Protein AF-0000000065931759 (afdb_homodimer)

Nearest PDB structures (foldseek):
  4n2x-assembly1_G  TM=9.894E-01  e=3.652E-38  Methylobacterium sp. CPA1
  3wj8-assembly3_G  TM=9.893E-01  e=2.190E-37  Methylobacterium sp. CPA1
  3bjx-assembly2_D  TM=9.783E-01  e=1.191E-24  Pseudomonas putida
  3bjx-assembly2_C  TM=9.762E-01  e=6.445E-24  Pseudomonas putida
  5h01-assembly1_D  TM=9.142E-01  e=2.324E-14  Pseudomonas putida

pLDDT: mean 94.9, std 8.03, range [27.16, 98.94]

Sequence (614 aa):
MSHRPILKNFPQVDHHQASGKLGDLYNDIHDTLRVPWVAFGIRVMSQFEHFVPAAWEALKPQISTRYAEEGADKVREAAIIPGSAPANPTPALLANGWSEEEIAKLKATLDGLNYGNPKYLILISAWNEAWHGRDAGGGAGKRLDSVQSERLPYGLPQGVEKFHLIDPEAADDQVQCLLRDIRDAFLHHGPASDYRVLAAWPDYLEIAFRDTLKPVALTTEFELTTSRIRKIAREHVRGFDGAGGVAWRDMADRMTPEEIAGLTGVLFMYNRFIADITVAIIRLKQAFGSAEDATENKFRVWPTEKGMSHRPILKNFPQVDHHQASGKLGDLYNDIHDTLRVPWVAFGIRVMSQFEHFVPAAWEALKPQISTRYAEEGADKVREAAIIPGSAPANPTPALLANGWSEEEIAKLKATLDGLNYGNPKYLILISAWNEAWHGRDAGGGAGKRLDSVQSERLPYGLPQGVEKFHLIDPEAADDQVQCLLRDIRDAFLHHGPASDYRVLAAWPDYLEIAFRDTLKPVALTTEFELTTSRIRKIAREHVRGFDGAGGVAWRDMADRMTPEEIAGLTGVLFMYNRFIADITVAIIRLKQAFGSAEDATENKFRVWPTEKG

Radius of gyration: 24.84 Å; Cα contacts (8 Å, |Δi|>4): 956; chains: 2; bounding box: 67×72×61 Å

Solvent-accessible surface area (backbone atoms only — not comparable to full-atom values): 32470 Å² total; per-residue (Å²): 125,89,75,75,64,90,36,74,79,62,56,56,54,50,71,90,72,38,55,69,71,56,29,52,46,51,50,47,52,23,20,50,68,35,28,46,63,79,55,57,58,57,25,34,46,51,56,44,80,68,48,52,65,53,27,45,67,40,19,48,79,48,57,28,13,41,46,39,50,51,44,22,48,54,30,40,61,48,30,65,58,78,76,81,80,45,66,57,56,60,68,62,41,46,74,73,68,52,49,72,65,57,52,51,53,50,52,52,50,50,49,51,52,52,60,33,31,30,46,48,35,37,51,40,33,12,35,41,30,13,34,69,67,44,72,9,20,40,48,89,86,40,69,62,51,77,70,36,58,35,68,56,74,79,36,57,52,90,92,59,64,71,64,65,63,56,53,56,61,78,43,55,68,67,56,23,49,52,43,49,51,54,19,55,58,65,69,51,88,48,68,51,54,67,57,24,41,43,51,78,42,51,72,55,46,51,51,43,38,65,61,52,47,55,80,42,44,86,32,69,52,44,53,52,26,33,50,49,27,51,50,49,28,42,59,48,32,39,57,28,52,41,45,26,26,49,33,51,82,79,38,52,91,79,42,54,58,50,53,51,44,13,50,52,10,35,39,52,40,39,45,54,49,37,30,49,49,37,31,50,47,31,49,59,42,21,15,76,56,42,71,68,62,35,39,52,70,90,76,72,78,74,78,80,74,85,121,125,90,74,75,66,91,35,75,78,62,56,56,54,50,71,90,71,36,54,70,72,56,27,52,47,52,52,48,52,22,19,50,67,36,26,48,61,78,54,56,58,58,26,34,45,52,58,43,79,68,47,50,66,52,28,44,64,40,20,48,78,46,60,29,14,41,47,39,51,51,44,23,48,54,30,39,60,47,29,64,58,77,76,81,79,46,67,58,56,61,67,62,40,44,74,72,66,50,49,71,65,58,51,50,52,51,52,53,50,48,50,50,51,52,60,34,31,30,45,48,34,39,50,40,31,13,35,40,29,13,33,68,67,44,74,10,20,40,48,89,86,39,68,60,53,78,69,37,57,35,68,57,73,78,34,58,53,90,92,59,63,71,65,66,64,55,54,57,63,77,45,54,67,68,56,23,50,50,42,49,51,55,18,56,57,66,68,49,88,50,69,51,54,67,56,23,39,43,52,80,40,52,72,57,45,51,50,43,38,65,60,50,47,55,79,42,45,86,31,68,53,45,53,52,27,32,52,48,28,48,50,50,29,45,59,46,32,40,55,28,53,41,44,26,26,48,34,50,84,79,38,52,90,80,41,52,57,49,53,52,44,13,49,53,11,34,40,53,38,39,44,53,48,37,30,49,49,38,31,50,48,31,48,58,42,22,18,77,56,43,69,68,64,34,38,52,70,90,77,72,79,73,78,79,75,85,120

Organism: Pseudomonas sp. (strain 113) (NCBI:txid59918)

Secondary structure (DSSP, 8-state):
-----SSPPPS---GGG--HHHHHHHHHHHHHHT-SS--HHHHHHTTSTTHHHHHHHHHHHHHTBHHHHHHHHHHHHT-PPSSPPPPP-HHHHHHTT--HHHHHHHHHHHHHHHHHHHHHHHHHHHHHHHHTTS--S--TT----TTTTPBPPSSPPTT--PPPPP-GGGS-HHHHHHHHHHHHHTT-SS--HHHHHHTTSHHHHHHHIIIIIGGGTT-HHHHHHHHHHHHHHHHHHTT-SS--S--GGGTTTTS-HHHHHHHHHHHHHHHHHHHHHHHHHHHHHHTTS-HHHHT--TT--------/-----SSPPPS---GGG--HHHHHHHHHHHHHHT-SS--HHHHHHTTSTTHHHHHHHHHHHHHTBHHHHHHHHHHHHT-PPSSPPPPP-HHHHHHTT--HHHHHHHHHHHHHHHHHHHHHHHHHHHHHHHHTTS--S--TT----TTTTPBPPSSPPTT--PPPPP-GGGS-HHHHHHHHHHHHHTT-SS--HHHHHHTTSHHHHHHHIIIIIGGGTT-HHHHHHHHHHHHHHHHHHTT-SS--S--GGGTTTTS-HHHHHHHHHHHHHHHHHHHHHHHHHHHHHHTTS-HHHHT--TT--------

InterPro domains:
  IPR019714 2-haloacid dehalogenase, DehI [PF10778] (36-183)

Structure (mmCIF, N/CA/C/O backbone):
data_AF-0000000065931759-model_v1
#
loop_
_entity.id
_entity.type
_entity.pdbx_description
1 polymer '2-haloacid dehalogenase, configuration-inverting'
#
loop_
_atom_site.group_PDB
_atom_site.id
_atom_site.type_symbol
_atom_site.label_atom_id
_atom_site.label_alt_id
_atom_site.label_comp_id
_atom_site.label_asym_id
_atom_site.label_entity_id
_atom_site.label_seq_id
_atom_site.pdbx_PDB_ins_code
_atom_site.Cartn_x
_atom_site.Cartn_y
_atom_site.Cartn_z
_atom_site.occupancy
_atom_site.B_iso_or_equiv
_atom_site.auth_seq_id
_atom_site.auth_comp_id
_atom_site.auth_asym_id
_atom_site.auth_atom_id
_atom_site.pdbx_PDB_model_num
ATOM 1 N N . MET A 1 1 ? 22.141 24.234 -19.859 1 32.47 1 MET A N 1
ATOM 2 C CA . MET A 1 1 ? 21.828 22.812 -19.75 1 32.47 1 MET A CA 1
ATOM 3 C C . MET A 1 1 ? 20.703 22.578 -18.75 1 32.47 1 MET A C 1
ATOM 5 O O . MET A 1 1 ? 20.766 23.078 -17.625 1 32.47 1 MET A O 1
ATOM 9 N N . SER A 1 2 ? 19.438 22.578 -19.156 1 44.38 2 SER A N 1
ATOM 10 C CA . SER A 1 2 ? 18.266 22.719 -18.297 1 44.38 2 SER A CA 1
ATOM 11 C C . SER A 1 2 ? 18.359 21.812 -17.094 1 44.38 2 SER A C 1
ATOM 13 O O . SER A 1 2 ? 18.578 20.594 -17.219 1 44.38 2 SER A O 1
ATOM 15 N N . HIS A 1 3 ? 18.906 22.188 -16 1 60.22 3 HIS A N 1
ATOM 16 C CA . HIS A 1 3 ? 19.234 21.516 -14.75 1 60.22 3 HIS A CA 1
ATOM 17 C C . HIS A 1 3 ? 18.047 20.672 -14.25 1 60.22 3 HIS A C 1
ATOM 19 O O . HIS A 1 3 ? 16.953 21.203 -14.055 1 60.22 3 HIS A O 1
ATOM 25 N N . ARG A 1 4 ? 18.062 19.422 -14.422 1 75.25 4 ARG A N 1
ATOM 26 C CA . ARG A 1 4 ? 17.062 18.484 -13.914 1 75.25 4 ARG A CA 1
ATOM 27 C C . ARG A 1 4 ? 16.938 18.594 -12.398 1 75.25 4 ARG A C 1
ATOM 29 O O . ARG A 1 4 ? 17.906 18.438 -11.664 1 75.25 4 ARG A O 1
ATOM 36 N N . PRO A 1 5 ? 15.773 19.031 -12.039 1 85.38 5 PRO A N 1
ATOM 37 C CA . PRO A 1 5 ? 15.617 19.156 -10.586 1 85.38 5 PRO A CA 1
ATOM 38 C C . PRO A 1 5 ? 15.883 17.844 -9.852 1 85.38 5 PRO A C 1
ATOM 40 O O . PRO A 1 5 ? 15.727 16.766 -10.438 1 85.38 5 PRO A O 1
ATOM 43 N N . ILE A 1 6 ? 16.344 18.016 -8.695 1 88.81 6 ILE A N 1
ATOM 44 C CA . ILE A 1 6 ? 16.625 16.859 -7.859 1 88.81 6 ILE A CA 1
ATOM 45 C C . ILE A 1 6 ? 15.336 16.125 -7.527 1 88.81 6 ILE A C 1
ATOM 47 O O . ILE A 1 6 ? 15.289 14.891 -7.559 1 88.81 6 ILE A O 1
ATOM 51 N N . LEU A 1 7 ? 14.328 16.969 -7.285 1 89.44 7 LEU A N 1
ATOM 52 C CA . LEU A 1 7 ? 13.016 16.438 -6.949 1 89.44 7 LEU A CA 1
ATOM 53 C C . LEU A 1 7 ? 11.938 17.016 -7.863 1 89.44 7 LEU A C 1
ATOM 55 O O . LEU A 1 7 ? 11.859 18.234 -8.047 1 89.44 7 LEU A O 1
ATOM 59 N N . LYS A 1 8 ? 11.297 16.156 -8.508 1 89.06 8 LYS A N 1
ATOM 60 C CA . LYS A 1 8 ? 10.156 16.562 -9.328 1 89.06 8 LYS A CA 1
ATOM 61 C C . LYS A 1 8 ? 8.852 16.438 -8.555 1 89.06 8 LYS A C 1
ATOM 63 O O . LYS A 1 8 ? 8.656 15.492 -7.793 1 89.06 8 LYS A O 1
ATOM 68 N N . ASN A 1 9 ? 7.953 17.359 -8.797 1 91.62 9 ASN A N 1
ATOM 69 C CA . ASN A 1 9 ? 6.656 17.297 -8.125 1 91.62 9 ASN A CA 1
ATOM 70 C C . ASN A 1 9 ? 5.844 16.094 -8.57 1 91.62 9 ASN A C 1
ATOM 72 O O . ASN A 1 9 ? 5.75 15.805 -9.766 1 91.62 9 ASN A O 1
ATOM 76 N N . PHE A 1 10 ? 5.387 15.336 -7.598 1 93.94 10 PHE A N 1
ATOM 77 C CA . PHE A 1 10 ? 4.449 14.258 -7.898 1 93.94 10 PHE A CA 1
ATOM 78 C C . PHE A 1 10 ? 3.109 14.828 -8.359 1 93.94 10 PHE A C 1
ATOM 80 O O . PHE A 1 10 ? 2.641 15.836 -7.824 1 93.94 10 PHE A O 1
ATOM 87 N N . PRO A 1 11 ? 2.48 14.234 -9.281 1 94.06 11 PRO A N 1
ATOM 88 C CA . PRO A 1 11 ? 1.236 14.789 -9.82 1 94.06 11 PRO A CA 1
ATOM 89 C C . PRO A 1 11 ? 0.161 14.977 -8.75 1 94.06 11 PRO A C 1
ATOM 91 O O . PRO A 1 11 ? -0.21 14.023 -8.07 1 94.06 11 PRO A O 1
ATOM 94 N N . GLN A 1 12 ? -0.347 16.172 -8.641 1 95.19 12 GLN A N 1
ATOM 95 C CA . GLN A 1 12 ? -1.407 16.578 -7.727 1 95.19 12 GLN A CA 1
ATOM 96 C C . GLN A 1 12 ? -1.995 17.922 -8.133 1 95.19 12 GLN A C 1
ATOM 98 O O . GLN A 1 12 ? -1.388 18.656 -8.906 1 95.19 12 GLN A O 1
ATOM 103 N N . VAL A 1 13 ? -3.166 18.219 -7.68 1 93.75 13 VAL A N 1
ATOM 104 C CA . VAL A 1 13 ? -3.738 19.547 -7.832 1 93.75 13 VAL A CA 1
ATOM 105 C C . VAL A 1 13 ? -3.586 20.328 -6.527 1 93.75 13 VAL A C 1
ATOM 107 O O . VAL A 1 13 ? -4.383 20.172 -5.602 1 93.75 13 VAL A O 1
ATOM 110 N N . ASP A 1 14 ? -2.613 21.203 -6.508 1 90.56 14 ASP A N 1
ATOM 111 C CA . ASP A 1 14 ? -2.365 21.969 -5.297 1 90.56 14 ASP A CA 1
ATOM 112 C C . ASP A 1 14 ? -3.537 22.906 -4.988 1 90.56 14 ASP A C 1
ATOM 114 O O . ASP A 1 14 ? -4.273 23.297 -5.895 1 90.56 14 ASP A O 1
ATOM 118 N N . HIS A 1 15 ? -3.629 23.25 -3.775 1 86.19 15 HIS A N 1
ATOM 119 C CA . HIS A 1 15 ? -4.746 24.078 -3.336 1 86.19 15 HIS A CA 1
ATOM 120 C C . HIS A 1 15 ? -4.801 25.391 -4.121 1 86.19 15 HIS A C 1
ATOM 122 O O . HIS A 1 15 ? -5.879 25.828 -4.527 1 86.19 15 HIS A O 1
ATOM 128 N N . HIS A 1 16 ? -3.66 25.953 -4.309 1 83.75 16 HIS A N 1
ATOM 129 C CA . HIS A 1 16 ? -3.633 27.25 -4.973 1 83.75 16 HIS A CA 1
ATOM 130 C C . HIS A 1 16 ? -3.961 27.125 -6.457 1 83.75 16 HIS A C 1
ATOM 132 O O . HIS A 1 16 ? -4.281 28.109 -7.117 1 83.75 16 HIS A O 1
ATOM 138 N N . GLN A 1 17 ? -3.848 25.922 -6.965 1 86.81 17 GLN A N 1
ATOM 139 C CA . GLN A 1 17 ? -4.156 25.656 -8.367 1 86.81 17 GLN A CA 1
ATOM 140 C C . GLN A 1 17 ? -5.617 25.266 -8.547 1 86.81 17 GLN A C 1
ATOM 142 O O . GLN A 1 17 ? -6.129 25.25 -9.672 1 86.81 17 GLN A O 1
ATOM 147 N N . ALA A 1 18 ? -6.215 24.891 -7.414 1 89.56 18 ALA A N 1
ATOM 148 C CA . ALA A 1 18 ? -7.613 24.469 -7.48 1 89.56 18 ALA A CA 1
ATOM 149 C C . ALA A 1 18 ? -8.539 25.672 -7.59 1 89.56 18 ALA A C 1
ATOM 151 O O . ALA A 1 18 ? -8.375 26.656 -6.863 1 89.56 18 ALA A O 1
ATOM 152 N N . SER A 1 19 ? -9.391 25.719 -8.586 1 89.75 19 SER A N 1
ATOM 153 C CA . SER A 1 19 ? -10.359 26.797 -8.789 1 89.75 19 SER A CA 1
ATOM 154 C C . SER A 1 19 ? -11.75 26.234 -9.047 1 89.75 19 SER A C 1
ATOM 156 O O . SER A 1 19 ? -11.938 25.031 -9.148 1 89.75 19 SER A O 1
ATOM 158 N N . GLY A 1 20 ? -12.703 27.094 -8.953 1 93.75 20 GLY A N 1
ATOM 159 C CA . GLY A 1 20 ? -14.07 26.672 -9.211 1 93.75 20 GLY A CA 1
ATOM 160 C C . GLY A 1 20 ? -14.578 25.656 -8.203 1 93.75 20 GLY A C 1
ATOM 161 O O . GLY A 1 20 ? -14.461 25.875 -6.992 1 93.75 20 GLY A O 1
ATOM 162 N N . LYS A 1 21 ? -15.195 24.625 -8.68 1 93.88 21 LYS A N 1
ATOM 163 C CA . LYS A 1 21 ? -15.836 23.625 -7.828 1 93.88 21 LYS A CA 1
ATOM 164 C C . LYS A 1 21 ? -14.805 22.906 -6.957 1 93.88 21 LYS A C 1
ATOM 166 O O . LYS A 1 21 ? -15.078 22.609 -5.793 1 93.88 21 LYS A O 1
ATOM 171 N N . LEU A 1 22 ? -13.648 22.656 -7.547 1 94.94 22 LEU A N 1
ATOM 172 C CA . LEU A 1 22 ? -12.617 21.969 -6.781 1 94.94 22 LEU A CA 1
ATOM 173 C C . LEU A 1 22 ? -12.062 22.875 -5.68 1 94.94 22 LEU A C 1
ATOM 175 O O . LEU A 1 22 ? -11.797 22.406 -4.57 1 94.94 22 LEU A O 1
ATOM 179 N N . GLY A 1 23 ? -11.852 24.141 -5.984 1 95.88 23 GLY A N 1
ATOM 180 C CA . GLY A 1 23 ? -11.438 25.078 -4.957 1 95.88 23 GLY A CA 1
ATOM 181 C C . GLY A 1 23 ? -12.422 25.172 -3.803 1 95.88 23 GLY A C 1
ATOM 182 O O . GLY A 1 23 ? -12.016 25.172 -2.639 1 95.88 23 GLY A O 1
ATOM 183 N N . ASP A 1 24 ? -13.688 25.219 -4.148 1 96.69 24 ASP A N 1
ATOM 184 C CA . ASP A 1 24 ? -14.734 25.25 -3.135 1 96.69 24 ASP A CA 1
ATOM 185 C C . ASP A 1 24 ? -14.703 23.984 -2.287 1 96.69 24 ASP A C 1
ATOM 187 O O . ASP A 1 24 ? -14.898 24.031 -1.071 1 96.69 24 ASP A O 1
ATOM 191 N N . LEU A 1 25 ? -14.492 22.922 -2.967 1 97.19 25 LEU A N 1
ATOM 192 C CA . LEU A 1 25 ? -14.438 21.641 -2.283 1 97.19 25 LEU A CA 1
ATOM 193 C C . LEU A 1 25 ? -13.258 21.578 -1.314 1 97.19 25 LEU A C 1
ATOM 195 O O . LEU A 1 25 ? -13.406 21.125 -0.179 1 97.19 25 LEU A O 1
ATOM 199 N N . TYR A 1 26 ? -12.086 22 -1.751 1 97 26 TYR A N 1
ATOM 200 C CA . TYR A 1 26 ? -10.922 22.047 -0.879 1 97 26 TYR A CA 1
ATOM 201 C C . TYR A 1 26 ? -11.188 22.906 0.347 1 97 26 TYR A C 1
ATOM 203 O O . TYR A 1 26 ? -10.836 22.531 1.468 1 97 26 TYR A O 1
ATOM 211 N N . ASN A 1 27 ? -11.781 24.047 0.129 1 96.69 27 ASN A N 1
ATOM 212 C CA . ASN A 1 27 ? -12.125 24.938 1.241 1 96.69 27 ASN A CA 1
ATOM 213 C C . ASN A 1 27 ? -13.117 24.266 2.193 1 96.69 27 ASN A C 1
ATOM 215 O O . ASN A 1 27 ? -13.023 24.438 3.412 1 96.69 27 ASN A O 1
ATOM 219 N N . ASP A 1 28 ? -14.078 23.578 1.619 1 97.94 28 ASP A N 1
ATOM 220 C CA . ASP A 1 28 ? -15.055 22.875 2.443 1 97.94 28 ASP A CA 1
ATOM 221 C C . ASP A 1 28 ? -14.391 21.781 3.277 1 97.94 28 ASP A C 1
ATOM 223 O O . ASP A 1 28 ? -14.742 21.578 4.441 1 97.94 28 ASP A O 1
ATOM 227 N N . ILE A 1 29 ? -13.453 21.031 2.693 1 97.5 29 ILE A N 1
ATOM 228 C CA . ILE A 1 29 ? -12.695 20.016 3.432 1 97.5 29 ILE A CA 1
ATOM 229 C C . ILE A 1 29 ? -11.906 20.688 4.559 1 97.5 29 ILE A C 1
ATOM 231 O O . ILE A 1 29 ? -11.953 20.234 5.707 1 97.5 29 ILE A O 1
ATOM 235 N N . HIS A 1 30 ? -11.258 21.797 4.266 1 96.19 30 HIS A N 1
ATOM 236 C CA . HIS A 1 30 ? -10.508 22.594 5.23 1 96.19 30 HIS A CA 1
ATOM 237 C C . HIS A 1 30 ? -11.383 22.969 6.426 1 96.19 30 HIS A C 1
ATOM 239 O O . HIS A 1 30 ? -11 22.734 7.574 1 96.19 30 HIS A O 1
ATOM 245 N N . ASP A 1 31 ? -12.492 23.469 6.141 1 97.06 31 ASP A N 1
ATOM 246 C CA . ASP A 1 31 ? -13.328 24.062 7.18 1 97.06 31 ASP A CA 1
ATOM 247 C C . ASP A 1 31 ? -14.102 22.969 7.938 1 97.06 31 ASP A C 1
ATOM 249 O O . ASP A 1 31 ? -14.305 23.078 9.148 1 97.06 31 ASP A O 1
ATOM 253 N N . THR A 1 32 ? -14.516 21.938 7.234 1 98.31 32 THR A N 1
ATOM 254 C CA . THR A 1 32 ? -15.25 20.844 7.863 1 98.31 32 THR A CA 1
ATOM 255 C C . THR A 1 32 ? -14.352 20.062 8.82 1 98.31 32 THR A C 1
ATOM 257 O O . THR A 1 32 ? -14.75 19.75 9.945 1 98.31 32 THR A O 1
ATOM 260 N N . LEU A 1 33 ? -13.148 19.781 8.352 1 98.38 33 LEU A N 1
ATOM 261 C CA . LEU A 1 33 ? -12.211 19 9.164 1 98.38 33 LEU A CA 1
ATOM 262 C C . LEU A 1 33 ? -11.453 19.906 10.125 1 98.38 33 LEU A C 1
ATOM 264 O O . LEU A 1 33 ? -10.758 19.422 11.023 1 98.38 33 LEU A O 1
ATOM 268 N N . ARG A 1 34 ? -11.555 21.25 9.883 1 98.12 34 ARG A N 1
ATOM 269 C CA . ARG A 1 34 ? -10.906 22.266 10.703 1 98.12 34 ARG A CA 1
ATOM 270 C C . ARG A 1 34 ? -9.391 22.109 10.656 1 98.12 34 ARG A C 1
ATOM 272 O O . ARG A 1 34 ? -8.719 22.219 11.688 1 98.12 34 ARG A O 1
ATOM 279 N N . VAL A 1 35 ? -8.836 21.812 9.477 1 97.75 35 VAL A N 1
ATOM 280 C CA . VAL A 1 35 ? -7.406 21.578 9.32 1 97.75 35 VAL A CA 1
ATOM 281 C C . VAL A 1 35 ? -6.809 22.641 8.398 1 97.75 35 VAL A C 1
ATOM 283 O O . VAL A 1 35 ? -7.484 23.156 7.508 1 97.75 35 VAL A O 1
ATOM 286 N N . PRO A 1 36 ? -5.562 22.953 8.516 1 96.88 36 PRO A N 1
ATOM 287 C CA . PRO A 1 36 ? -4.973 24.094 7.812 1 96.88 36 PRO A CA 1
ATOM 288 C C . PRO A 1 36 ? -4.418 23.719 6.441 1 96.88 36 PRO A C 1
ATOM 290 O O . PRO A 1 36 ? -3.744 24.531 5.805 1 96.88 36 PRO A O 1
ATOM 293 N N . TRP A 1 37 ? -4.523 22.547 5.895 1 97.12 37 TRP A N 1
ATOM 294 C CA . TRP A 1 37 ? -4.109 22.156 4.551 1 97.12 37 TRP A CA 1
ATOM 295 C C . TRP A 1 37 ? -4.984 21.031 4.016 1 97.12 37 TRP A C 1
ATOM 297 O O . TRP A 1 37 ? -5.711 20.391 4.777 1 97.12 37 TRP A O 1
ATOM 307 N N . VAL A 1 38 ? -5.02 20.875 2.754 1 97.56 38 VAL A N 1
ATOM 308 C CA . VAL A 1 38 ? -5.602 19.688 2.143 1 97.56 38 VAL A CA 1
ATOM 309 C C . VAL A 1 38 ? -4.523 18.625 1.947 1 97.56 38 VAL A C 1
ATOM 311 O O . VAL A 1 38 ? -3.484 18.891 1.341 1 97.56 38 VAL A O 1
ATOM 314 N N . ALA A 1 39 ? -4.766 17.484 2.41 1 97.69 39 ALA A N 1
ATOM 315 C CA . ALA A 1 39 ? -3.771 16.406 2.482 1 97.69 39 ALA A CA 1
ATOM 316 C C . ALA A 1 39 ? -3.305 16 1.09 1 97.69 39 ALA A C 1
ATOM 318 O O . ALA A 1 39 ? -4.078 16.047 0.129 1 97.69 39 ALA A O 1
ATOM 319 N N . PHE A 1 40 ? -2.039 15.609 0.994 1 98.19 40 PHE A N 1
ATOM 320 C CA . PHE A 1 40 ? -1.381 15.141 -0.22 1 98.19 40 PHE A CA 1
ATOM 321 C C . PHE A 1 40 ? -2.26 14.141 -0.96 1 98.19 40 PHE A C 1
ATOM 323 O O . PHE A 1 40 ? -2.482 14.273 -2.166 1 98.19 40 PHE A O 1
ATOM 330 N N . GLY A 1 41 ? -2.818 13.148 -0.303 1 98.56 41 GLY A N 1
ATOM 331 C CA . GLY A 1 41 ? -3.631 12.109 -0.914 1 98.56 41 GLY A CA 1
ATOM 332 C C . GLY A 1 41 ? -4.863 12.648 -1.617 1 98.56 41 GLY A C 1
ATOM 333 O O . GLY A 1 41 ? -5.211 12.195 -2.707 1 98.56 41 GLY A O 1
ATOM 334 N N . ILE A 1 42 ? -5.504 13.602 -1.005 1 98.31 42 ILE A N 1
ATOM 335 C CA . ILE A 1 42 ? -6.711 14.188 -1.583 1 98.31 42 ILE A CA 1
ATOM 336 C C . ILE A 1 42 ? -6.348 14.977 -2.84 1 98.31 42 ILE A C 1
ATOM 338 O O . ILE A 1 42 ? -7.047 14.891 -3.854 1 98.31 42 ILE A O 1
ATOM 342 N N . ARG A 1 43 ? -5.234 15.703 -2.809 1 98.06 43 ARG A N 1
ATOM 343 C CA . ARG A 1 43 ? -4.793 16.484 -3.963 1 98.06 43 ARG A CA 1
ATOM 344 C C . ARG A 1 43 ? -4.418 15.562 -5.125 1 98.06 43 ARG A C 1
ATOM 346 O O . ARG A 1 43 ? -4.609 15.922 -6.289 1 98.06 43 ARG A O 1
ATOM 353 N N . VAL A 1 44 ? -3.871 14.398 -4.801 1 98.25 44 VAL A N 1
ATOM 354 C CA . VAL A 1 44 ? -3.553 13.422 -5.844 1 98.25 44 VAL A CA 1
ATOM 355 C C . VAL A 1 44 ? -4.836 12.797 -6.379 1 98.25 44 VAL A C 1
ATOM 357 O O . VAL A 1 44 ? -5.027 12.695 -7.594 1 98.25 44 VAL A O 1
ATOM 360 N N . MET A 1 45 ? -5.75 12.406 -5.484 1 98.19 45 MET A N 1
ATOM 361 C CA . MET A 1 45 ? -6.992 11.766 -5.898 1 98.19 45 MET A CA 1
ATOM 362 C C . MET A 1 45 ? -7.852 12.719 -6.719 1 98.19 45 MET A C 1
ATOM 364 O O . MET A 1 45 ? -8.688 12.281 -7.512 1 98.19 45 MET A O 1
ATOM 368 N N . SER A 1 46 ? -7.59 14 -6.559 1 96.88 46 SER A N 1
ATOM 369 C CA . SER A 1 46 ? -8.344 15 -7.309 1 96.88 46 SER A CA 1
ATOM 370 C C . SER A 1 46 ? -7.969 14.984 -8.781 1 96.88 46 SER A C 1
ATOM 372 O O . SER A 1 46 ? -8.641 15.609 -9.609 1 96.88 46 SER A O 1
ATOM 374 N N . GLN A 1 47 ? -6.891 14.242 -9.148 1 93.56 47 GLN A N 1
ATOM 375 C CA . GLN A 1 47 ? -6.59 13.992 -10.555 1 93.56 47 GLN A CA 1
ATOM 376 C C . GLN A 1 47 ? -7.664 13.125 -11.195 1 93.56 47 GLN A C 1
ATOM 378 O O . GLN A 1 47 ? -7.805 13.109 -12.422 1 93.56 47 GLN A O 1
ATOM 383 N N . PHE A 1 48 ? -8.383 12.398 -10.344 1 94.81 48 PHE A N 1
ATOM 384 C CA . PHE A 1 48 ? -9.484 11.555 -10.797 1 94.81 48 PHE A CA 1
ATOM 385 C C . PHE A 1 48 ? -10.82 12.281 -10.664 1 94.81 48 PHE A C 1
ATOM 387 O O . PHE A 1 48 ? -11.438 12.266 -9.594 1 94.81 48 PHE A O 1
ATOM 394 N N . GLU A 1 49 ? -11.266 13 -11.617 1 86.38 49 GLU A N 1
ATOM 395 C CA . GLU A 1 49 ? -12.25 14.07 -11.68 1 86.38 49 GLU A CA 1
ATOM 396 C C . GLU A 1 49 ? -13.516 13.703 -10.906 1 86.38 49 GLU A C 1
ATOM 398 O O . GLU A 1 49 ? -14.148 14.562 -10.289 1 86.38 49 GLU A O 1
ATOM 403 N N . HIS A 1 50 ? -13.961 12.461 -10.828 1 88.62 50 HIS A N 1
ATOM 404 C CA . HIS A 1 50 ? -15.289 12.164 -10.305 1 88.62 50 HIS A CA 1
ATOM 405 C C . HIS A 1 50 ? -15.219 11.57 -8.906 1 88.62 50 HIS A C 1
ATOM 407 O O . HIS A 1 50 ? -16.219 11.523 -8.195 1 88.62 50 HIS A O 1
ATOM 413 N N . PHE A 1 51 ? -14.148 11.375 -8.438 1 96.94 51 PHE A N 1
ATOM 414 C CA . PHE A 1 51 ? -14.094 10.578 -7.215 1 96.94 51 PHE A CA 1
ATOM 415 C C . PHE A 1 51 ? -14.227 11.469 -5.984 1 96.94 51 PHE A C 1
ATOM 417 O O . PHE A 1 51 ? -15.133 11.281 -5.168 1 96.94 51 PHE A O 1
ATOM 424 N N . VAL A 1 52 ? -13.375 12.539 -5.824 1 97.56 52 VAL A N 1
ATOM 425 C CA . VAL A 1 52 ? -13.297 13.289 -4.574 1 97.56 52 VAL A CA 1
ATOM 426 C C . VAL A 1 52 ? -14.625 13.992 -4.309 1 97.56 52 VAL A C 1
ATOM 428 O O . VAL A 1 52 ? -15.148 13.938 -3.197 1 97.56 52 VAL A O 1
ATOM 431 N N . PRO A 1 53 ? -15.273 14.609 -5.336 1 97.06 53 PRO A N 1
ATOM 432 C CA . PRO A 1 53 ? -16.578 15.234 -5.07 1 97.06 53 PRO A CA 1
ATOM 433 C C . PRO A 1 53 ? -17.609 14.227 -4.559 1 97.06 53 PRO A C 1
ATOM 435 O O . PRO A 1 53 ? -18.312 14.5 -3.58 1 97.06 53 PRO A O 1
ATOM 438 N N . ALA A 1 54 ? -17.688 13.047 -5.156 1 97.31 54 ALA A N 1
ATOM 439 C CA . ALA A 1 54 ? -18.672 12.039 -4.77 1 97.31 54 ALA A CA 1
ATOM 440 C C . ALA A 1 54 ? -18.359 11.477 -3.387 1 97.31 54 ALA A C 1
ATOM 442 O O . ALA A 1 54 ? -19.266 11.328 -2.557 1 97.31 54 ALA A O 1
ATOM 443 N N . ALA A 1 55 ? -17.125 11.133 -3.207 1 98.19 55 ALA A N 1
ATOM 444 C CA . ALA A 1 55 ? -16.719 10.555 -1.931 1 98.19 55 ALA A CA 1
ATOM 445 C C . ALA A 1 55 ? -16.906 11.555 -0.791 1 98.19 55 ALA A C 1
ATOM 447 O O . ALA A 1 55 ? -17.312 11.172 0.312 1 98.19 55 ALA A O 1
ATOM 448 N N . TRP A 1 56 ? -16.594 12.852 -1.038 1 98.38 56 TRP A N 1
ATOM 449 C CA . TRP A 1 56 ? -16.75 13.883 -0.023 1 98.38 56 TRP A CA 1
ATOM 450 C C . TRP A 1 56 ? -18.219 14.102 0.31 1 98.38 56 TRP A C 1
ATOM 452 O O . TRP A 1 56 ? -18.594 14.227 1.48 1 98.38 56 TRP A O 1
ATOM 462 N N . GLU A 1 57 ? -19.031 14.148 -0.694 1 97.56 57 GLU A N 1
ATOM 463 C CA . GLU A 1 57 ? -20.469 14.305 -0.467 1 97.56 57 GLU A CA 1
ATOM 464 C C . GLU A 1 57 ? -21 13.219 0.458 1 97.56 57 GLU A C 1
ATOM 466 O O . GLU A 1 57 ? -21.797 13.5 1.356 1 97.56 57 GLU A O 1
ATOM 471 N N . ALA A 1 58 ? -20.562 12.016 0.246 1 97.56 58 ALA A N 1
ATOM 472 C CA . ALA A 1 58 ? -21.016 10.891 1.063 1 97.56 58 ALA A CA 1
ATOM 473 C C . ALA A 1 58 ? -20.469 10.984 2.482 1 97.56 58 ALA A C 1
ATOM 475 O O . ALA A 1 58 ? -21.172 10.703 3.451 1 97.56 58 ALA A O 1
ATOM 476 N N . LEU A 1 59 ? -19.234 11.422 2.625 1 98.56 59 LEU A N 1
ATOM 477 C CA . LEU A 1 59 ? -18.516 11.305 3.891 1 98.56 59 LEU A CA 1
ATOM 478 C C . LEU A 1 59 ? -18.766 12.523 4.773 1 98.56 59 LEU A C 1
ATOM 480 O O . LEU A 1 59 ? -18.703 12.43 6 1 98.56 59 LEU A O 1
ATOM 484 N N . LYS A 1 60 ? -19.016 13.695 4.246 1 98.44 60 LYS A N 1
ATOM 485 C CA . LYS A 1 60 ? -19.016 14.961 4.961 1 98.44 60 LYS A CA 1
ATOM 486 C C . LYS A 1 60 ? -19.953 14.914 6.164 1 98.44 60 LYS A C 1
ATOM 488 O O . LYS A 1 60 ? -19.578 15.273 7.277 1 98.44 60 LYS A O 1
ATOM 493 N N . PRO A 1 61 ? -21.172 14.344 6.043 1 97.31 61 PRO A N 1
ATOM 494 C CA . PRO A 1 61 ? -22.062 14.32 7.215 1 97.31 61 PRO A CA 1
ATOM 495 C C . PRO A 1 61 ? -21.5 13.461 8.344 1 97.31 61 PRO A C 1
ATOM 497 O O . PRO A 1 61 ? -21.844 13.672 9.516 1 97.31 61 PRO A O 1
ATOM 500 N N . GLN A 1 62 ? -20.672 12.477 8 1 97.75 62 GLN A N 1
ATOM 501 C CA . GLN A 1 62 ? -20.141 11.555 9 1 97.75 62 GLN A CA 1
ATOM 502 C C . GLN A 1 62 ? -18.875 12.117 9.656 1 97.75 62 GLN A C 1
ATOM 504 O O . GLN A 1 62 ? -18.734 12.047 10.883 1 97.75 62 GLN A O 1
ATOM 509 N N . ILE A 1 63 ? -18.031 12.758 8.875 1 98.31 63 ILE A N 1
ATOM 510 C CA . ILE A 1 63 ? -16.703 13.117 9.367 1 98.31 63 ILE A CA 1
ATOM 511 C C . ILE A 1 63 ? -16.766 14.461 10.094 1 98.31 63 ILE A C 1
ATOM 513 O O . ILE A 1 63 ? -15.812 14.852 10.773 1 98.31 63 ILE A O 1
ATOM 517 N N . SER A 1 64 ? -17.922 15.148 10.039 1 97.69 64 SER A N 1
ATOM 518 C CA . SER A 1 64 ? -18.109 16.438 10.703 1 97.69 64 SER A CA 1
ATOM 519 C C . SER A 1 64 ? -18.594 16.25 12.141 1 97.69 64 SER A C 1
ATOM 521 O O . SER A 1 64 ? -18.828 17.219 12.852 1 97.69 64 SER A O 1
ATOM 523 N N . THR A 1 65 ? -18.719 15.039 12.586 1 97.38 65 THR A N 1
ATOM 524 C CA . THR A 1 65 ? -19.359 14.734 13.859 1 97.38 65 THR A CA 1
ATOM 525 C C . THR A 1 65 ? -18.328 14.617 14.969 1 97.38 65 THR A C 1
ATOM 527 O O . THR A 1 65 ? -17.141 14.43 14.703 1 97.38 65 THR A O 1
ATOM 530 N N . ARG A 1 66 ? -18.797 14.664 16.188 1 97.5 66 ARG A N 1
ATOM 531 C CA . ARG A 1 66 ? -17.984 14.391 17.359 1 97.5 66 ARG A CA 1
ATOM 532 C C . ARG A 1 66 ? -17.469 12.953 17.344 1 97.5 66 ARG A C 1
ATOM 534 O O . ARG A 1 66 ? -16.359 12.672 17.812 1 97.5 66 ARG A O 1
ATOM 541 N N . TYR A 1 67 ? -18.281 12.086 16.828 1 97.62 67 TYR A N 1
ATOM 542 C CA . TYR A 1 67 ? -17.875 10.695 16.719 1 97.62 67 TYR A CA 1
ATOM 543 C C . TYR A 1 67 ? -16.578 10.562 15.914 1 97.62 67 TYR A C 1
ATOM 545 O O . TYR A 1 67 ? -15.664 9.844 16.328 1 97.62 67 TYR A O 1
ATOM 553 N N . ALA A 1 68 ? -16.562 11.258 14.773 1 98.25 68 ALA A N 1
ATOM 554 C CA . ALA A 1 68 ? -15.367 11.211 13.938 1 98.25 68 ALA A CA 1
ATOM 555 C C . ALA A 1 68 ? -14.164 11.797 14.672 1 98.25 68 ALA A C 1
ATOM 557 O O . ALA A 1 68 ? -13.047 11.273 14.57 1 98.25 68 ALA A O 1
ATOM 558 N N . GLU A 1 69 ? -14.383 12.859 15.398 1 97.81 69 GLU A N 1
ATOM 559 C CA . GLU A 1 69 ? -13.32 13.477 16.188 1 97.81 69 GLU A CA 1
ATOM 560 C C . GLU A 1 69 ? -12.781 12.516 17.234 1 97.81 69 GLU A C 1
ATOM 562 O O . GLU A 1 69 ? -11.578 12.469 17.484 1 97.81 69 GLU A O 1
ATOM 567 N N . GLU A 1 70 ? -13.656 11.797 17.859 1 97.44 70 GLU A N 1
ATOM 568 C CA . GLU A 1 70 ? -13.25 10.789 18.828 1 97.44 70 GLU A CA 1
ATOM 569 C C . GLU A 1 70 ? -12.359 9.734 18.172 1 97.44 70 GLU A C 1
ATOM 571 O O . GLU A 1 70 ? -11.406 9.25 18.797 1 97.44 70 GLU A O 1
ATOM 576 N N . GLY A 1 71 ? -12.719 9.336 16.969 1 98.5 71 GLY A N 1
ATOM 577 C CA . GLY A 1 71 ? -11.875 8.414 16.234 1 98.5 71 GLY A CA 1
ATOM 578 C C . GLY A 1 71 ? -10.469 8.938 16 1 98.5 71 GLY A C 1
ATOM 579 O O . GLY A 1 71 ? -9.492 8.203 16.156 1 98.5 71 GLY A O 1
ATOM 580 N N . ALA A 1 72 ? -10.383 10.211 15.641 1 98.62 72 ALA A N 1
ATOM 581 C CA . ALA A 1 72 ? -9.078 10.836 15.445 1 98.62 72 ALA A CA 1
ATOM 582 C C . ALA A 1 72 ? -8.273 10.852 16.75 1 98.62 72 ALA A C 1
ATOM 584 O O . ALA A 1 72 ? -7.059 10.648 16.734 1 98.62 72 ALA A O 1
ATOM 585 N N . ASP A 1 73 ? -8.93 11.07 17.859 1 98.31 73 ASP A N 1
ATOM 586 C CA . ASP A 1 73 ? -8.266 11.047 19.156 1 98.31 73 ASP A CA 1
ATOM 587 C C . ASP A 1 73 ? -7.715 9.656 19.469 1 98.31 73 ASP A C 1
ATOM 589 O O . ASP A 1 73 ? -6.594 9.523 19.969 1 98.31 73 ASP A O 1
ATOM 593 N N . LYS A 1 74 ? -8.531 8.625 19.203 1 98.62 74 LYS A N 1
ATOM 594 C CA . LYS A 1 74 ? -8.078 7.25 19.422 1 98.62 74 LYS A CA 1
ATOM 595 C C . LYS A 1 74 ? -6.844 6.934 18.594 1 98.62 74 LYS A C 1
ATOM 597 O O . LYS A 1 74 ? -5.918 6.273 19.062 1 98.62 74 LYS A O 1
ATOM 602 N N . VAL A 1 75 ? -6.836 7.395 17.328 1 98.75 75 VAL A N 1
ATOM 603 C CA . VAL A 1 75 ? -5.699 7.203 16.438 1 98.75 75 VAL A CA 1
ATOM 604 C C . VAL A 1 75 ? -4.461 7.883 17.016 1 98.75 75 VAL A C 1
ATOM 606 O O . VAL A 1 75 ? -3.391 7.277 17.094 1 98.75 75 VAL A O 1
ATOM 609 N N . ARG A 1 76 ? -4.617 9.117 17.422 1 98.12 76 ARG A N 1
ATOM 610 C CA . ARG A 1 76 ? -3.514 9.891 17.984 1 98.12 76 ARG A CA 1
ATOM 611 C C . ARG A 1 76 ? -2.922 9.195 19.203 1 98.12 76 ARG A C 1
ATOM 613 O O . ARG A 1 76 ? -1.701 9.086 19.328 1 98.12 76 ARG A O 1
ATOM 620 N N . GLU A 1 77 ? -3.752 8.688 20.078 1 97.94 77 GLU A N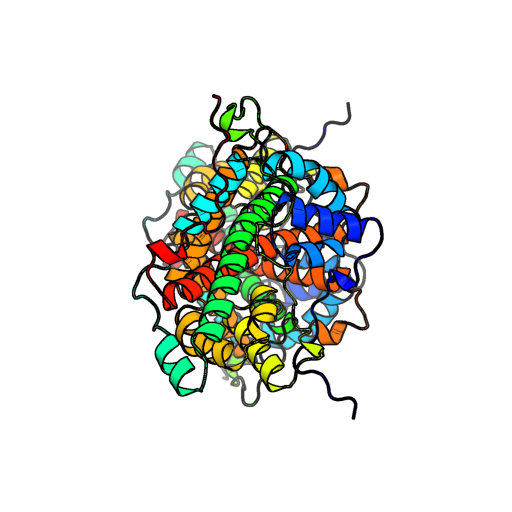 1
ATOM 621 C CA . GLU A 1 77 ? -3.338 8.055 21.312 1 97.94 77 GLU A CA 1
ATOM 622 C C . GLU A 1 77 ? -2.574 6.758 21.047 1 97.94 77 GLU A C 1
ATOM 624 O O . GLU A 1 77 ? -1.697 6.379 21.828 1 97.94 77 GLU A O 1
ATOM 629 N N . ALA A 1 78 ? -2.867 6.156 19.953 1 98.44 78 ALA A N 1
ATOM 630 C CA . ALA A 1 78 ? -2.297 4.848 19.656 1 98.44 78 ALA A CA 1
ATOM 631 C C . ALA A 1 78 ? -1.069 4.98 18.75 1 98.44 78 ALA A C 1
ATOM 633 O O . ALA A 1 78 ? -0.522 3.977 18.281 1 98.44 78 ALA A O 1
ATOM 634 N N . ALA A 1 79 ? -0.553 6.215 18.484 1 98.31 79 ALA A N 1
ATOM 635 C CA . ALA A 1 79 ? 0.44 6.441 17.438 1 98.31 79 ALA A CA 1
ATOM 636 C C . ALA A 1 79 ? 1.838 6.59 18.031 1 98.31 79 ALA A C 1
ATOM 638 O O . ALA A 1 79 ? 2.787 6.93 17.328 1 98.31 79 ALA A O 1
ATOM 639 N N . ILE A 1 80 ? 2.033 6.309 19.359 1 98.44 80 ILE A N 1
ATOM 640 C CA . ILE A 1 80 ? 3.352 6.359 19.984 1 98.44 80 ILE A CA 1
ATOM 641 C C . ILE A 1 80 ? 4.125 5.082 19.656 1 98.44 80 ILE A C 1
ATOM 643 O O . ILE A 1 80 ? 3.631 3.977 19.875 1 98.44 80 ILE A O 1
ATOM 647 N N . ILE A 1 81 ? 5.293 5.23 19.062 1 97.62 81 ILE A N 1
ATOM 648 C CA . ILE A 1 81 ? 6.168 4.094 18.812 1 97.62 81 ILE A CA 1
ATOM 649 C C . ILE A 1 81 ? 6.75 3.586 20.141 1 97.62 81 ILE A C 1
ATOM 651 O O . ILE A 1 81 ? 7.32 4.359 20.906 1 97.62 81 ILE A O 1
ATOM 655 N N . PRO A 1 82 ? 6.594 2.369 20.422 1 95.56 82 PRO A N 1
ATOM 656 C CA . PRO A 1 82 ? 7.211 1.834 21.641 1 95.56 82 PRO A CA 1
ATOM 657 C C . PRO A 1 82 ? 8.727 1.99 21.641 1 95.56 82 PRO A C 1
ATOM 659 O O . PRO A 1 82 ? 9.367 1.93 20.594 1 95.56 82 PRO A O 1
ATOM 662 N N . GLY A 1 83 ? 9.289 2.084 22.844 1 93.31 83 GLY A N 1
ATOM 663 C CA . GLY A 1 83 ? 10.727 2.242 23 1 93.31 83 GLY A CA 1
ATOM 664 C C . GLY A 1 83 ? 11.125 3.609 23.531 1 93.31 83 GLY A C 1
ATOM 665 O O . GLY A 1 83 ? 10.305 4.301 24.141 1 93.31 83 GLY A O 1
ATOM 666 N N . SER A 1 84 ? 12.375 3.957 23.266 1 93 84 SER A N 1
ATOM 667 C CA . SER A 1 84 ? 12.914 5.195 23.828 1 93 84 SER A CA 1
ATOM 668 C C . SER A 1 84 ? 12.391 6.41 23.062 1 93 84 SER A C 1
ATOM 670 O O . SER A 1 84 ? 12.266 6.379 21.844 1 93 84 SER A O 1
ATOM 672 N N . ALA A 1 85 ? 12.133 7.438 23.828 1 93.19 85 ALA A N 1
ATOM 673 C CA . ALA A 1 85 ? 11.766 8.711 23.203 1 93.19 85 ALA A CA 1
ATOM 674 C C . ALA A 1 85 ? 12.922 9.289 22.406 1 93.19 85 ALA A C 1
ATOM 676 O O . ALA A 1 85 ? 14.094 9.023 22.719 1 93.19 85 ALA A O 1
ATOM 677 N N . PRO A 1 86 ? 12.539 10.047 21.375 1 96.19 86 PRO A N 1
ATOM 678 C CA . PRO A 1 86 ? 13.609 10.711 20.625 1 96.19 86 PRO A CA 1
ATOM 679 C C . PRO A 1 86 ? 14.266 11.844 21.406 1 96.19 86 PRO A C 1
ATOM 681 O O . PRO A 1 86 ? 13.68 12.359 22.359 1 96.19 86 PRO A O 1
ATOM 684 N N . ALA A 1 87 ? 15.477 12.227 20.953 1 95.62 87 ALA A N 1
ATOM 685 C CA . ALA A 1 87 ? 16.203 13.312 21.594 1 95.62 87 ALA A CA 1
ATOM 686 C C . ALA A 1 87 ? 15.492 14.648 21.406 1 95.62 87 ALA A C 1
ATOM 688 O O . ALA A 1 87 ? 14.945 14.93 20.344 1 95.62 87 ALA A O 1
ATOM 689 N N . ASN A 1 88 ? 15.5 15.414 22.453 1 97.94 88 ASN A N 1
ATOM 690 C CA . ASN A 1 88 ? 14.945 16.766 22.391 1 97.94 88 ASN A CA 1
ATOM 691 C C . ASN A 1 88 ? 15.789 17.672 21.5 1 97.94 88 ASN A C 1
ATOM 693 O O . ASN A 1 88 ? 16.984 17.859 21.766 1 97.94 88 ASN A O 1
ATOM 697 N N . PRO A 1 89 ? 15.164 18.266 20.5 1 98.31 89 PRO A N 1
ATOM 698 C CA . PRO A 1 89 ? 15.961 19.062 19.578 1 98.31 89 PRO A CA 1
ATOM 699 C C . PRO A 1 89 ? 16.234 20.484 20.109 1 98.31 89 PRO A C 1
ATOM 701 O O . PRO A 1 89 ? 17.031 21.219 19.516 1 98.31 89 PRO A O 1
ATOM 704 N N . THR A 1 90 ? 15.648 20.922 21.219 1 98 90 THR A N 1
ATOM 705 C CA . THR A 1 90 ? 15.656 22.312 21.688 1 98 90 THR A CA 1
ATOM 706 C C . THR A 1 90 ? 17.078 22.797 21.922 1 98 90 THR A C 1
ATOM 708 O O . THR A 1 90 ? 17.469 23.859 21.453 1 98 90 THR A O 1
ATOM 711 N N . PRO A 1 91 ? 17.938 21.984 22.641 1 97.69 91 PRO A N 1
ATOM 712 C CA . PRO A 1 91 ? 19.297 22.469 22.875 1 97.69 91 PRO A CA 1
ATOM 713 C C . PRO A 1 91 ? 20.062 22.719 21.562 1 97.69 91 PRO A C 1
ATOM 715 O O . PRO A 1 91 ? 20.75 23.734 21.438 1 97.69 91 PRO A O 1
ATOM 718 N N . ALA A 1 92 ? 19.953 21.828 20.609 1 97.69 92 ALA A N 1
ATOM 719 C CA . ALA A 1 92 ? 20.641 21.984 19.344 1 97.69 92 ALA A CA 1
ATOM 720 C C . ALA A 1 92 ? 20.109 23.203 18.578 1 97.69 92 ALA A C 1
ATOM 722 O O . ALA A 1 92 ? 20.875 23.922 17.938 1 97.69 92 ALA A O 1
ATOM 723 N N . LEU A 1 93 ? 18.797 23.469 18.641 1 98.19 93 LEU A N 1
ATOM 724 C CA . LEU A 1 93 ? 18.203 24.594 17.938 1 98.19 93 LEU A CA 1
ATOM 725 C C . LEU A 1 93 ? 18.656 25.922 18.547 1 98.19 93 LEU A C 1
ATOM 727 O O . LEU A 1 93 ? 19.016 26.844 17.828 1 98.19 93 LEU A O 1
ATOM 731 N N . LEU A 1 94 ? 18.672 25.938 19.875 1 97.88 94 LEU A N 1
ATOM 732 C CA . LEU A 1 94 ? 19.141 27.125 20.562 1 97.88 94 LEU A CA 1
ATOM 733 C C . LEU A 1 94 ? 20.609 27.406 20.234 1 97.88 94 LEU A C 1
ATOM 735 O O . LEU A 1 94 ? 21 28.547 20.016 1 97.88 94 LEU A O 1
ATOM 739 N N . ALA A 1 95 ? 21.359 26.375 20.203 1 97.5 95 ALA A N 1
ATOM 740 C CA . ALA A 1 95 ? 22.766 26.5 19.859 1 97.5 95 ALA A CA 1
ATOM 741 C C . ALA A 1 95 ? 22.938 27.031 18.438 1 97.5 95 ALA A C 1
ATOM 743 O O . ALA A 1 95 ? 23.922 27.719 18.141 1 97.5 95 ALA A O 1
ATOM 744 N N . ASN A 1 96 ? 21.969 26.75 17.547 1 96.81 96 ASN A N 1
ATOM 745 C CA . ASN A 1 96 ? 22 27.203 16.156 1 96.81 96 ASN A CA 1
ATOM 746 C C . ASN A 1 96 ? 21.406 28.594 16 1 96.81 96 ASN A C 1
ATOM 748 O O . ASN A 1 96 ? 21.219 29.078 14.883 1 96.81 96 ASN A O 1
ATOM 752 N N . GLY A 1 97 ? 20.984 29.219 17.141 1 97.38 97 GLY A N 1
ATOM 753 C CA . GLY A 1 97 ? 20.594 30.609 17.109 1 97.38 97 GLY A CA 1
ATOM 754 C C . GLY A 1 97 ? 19.078 30.797 17.125 1 97.38 97 GLY A C 1
ATOM 755 O O . GLY A 1 97 ? 18.594 31.922 16.969 1 97.38 97 GLY A O 1
ATOM 756 N N . TRP A 1 98 ? 18.297 29.734 17.328 1 97.69 98 TRP A N 1
ATOM 757 C CA . TRP A 1 98 ? 16.844 29.859 17.375 1 97.69 98 TRP A CA 1
ATOM 758 C C . TRP A 1 98 ? 16.391 30.578 18.656 1 97.69 98 TRP A C 1
ATOM 760 O O . TRP A 1 98 ? 16.969 30.375 19.719 1 97.69 98 TRP A O 1
ATOM 770 N N . SER A 1 99 ? 15.359 31.391 18.516 1 97.69 99 SER A N 1
ATOM 771 C CA . SER A 1 99 ? 14.703 31.969 19.688 1 97.69 99 SER A CA 1
ATOM 772 C C . SER A 1 99 ? 13.625 31.047 20.234 1 97.69 99 SER A C 1
ATOM 774 O O . SER A 1 99 ? 13.172 30.141 19.547 1 97.69 99 SER A O 1
ATOM 776 N N . GLU A 1 100 ? 13.25 31.281 21.438 1 96.88 100 GLU A N 1
ATOM 777 C CA . GLU A 1 100 ? 12.148 30.547 22.047 1 96.88 100 GLU A CA 1
ATOM 778 C C . GLU A 1 100 ? 10.852 30.75 21.266 1 96.88 100 GLU A C 1
ATOM 780 O O . GLU A 1 100 ? 10.023 29.844 21.172 1 96.88 100 GLU A O 1
ATOM 785 N N . GLU A 1 101 ? 10.75 31.906 20.703 1 97.19 101 GLU A N 1
ATOM 786 C CA . GLU A 1 101 ? 9.562 32.25 19.922 1 97.19 101 GLU A CA 1
ATOM 787 C C . GLU A 1 101 ? 9.508 31.406 18.641 1 97.19 101 GLU A C 1
ATOM 789 O O . GLU A 1 101 ? 8.438 30.953 18.234 1 97.19 101 GLU A O 1
ATOM 794 N N . GLU A 1 102 ? 10.617 31.234 18.016 1 97.19 102 GLU A N 1
ATOM 795 C CA . GLU A 1 102 ? 10.688 30.422 16.812 1 97.19 102 GLU A CA 1
ATOM 796 C C . GLU A 1 102 ? 10.344 28.953 17.125 1 97.19 102 GLU A C 1
ATOM 798 O O . GLU A 1 102 ? 9.641 28.312 16.359 1 97.19 102 GLU A O 1
ATOM 803 N N . ILE A 1 103 ? 10.836 28.516 18.234 1 98.12 103 ILE A N 1
ATOM 804 C CA . ILE A 1 103 ? 10.562 27.156 18.656 1 98.12 103 ILE A CA 1
ATOM 805 C C . ILE A 1 103 ? 9.078 27 18.969 1 98.12 103 ILE A C 1
ATOM 807 O O . ILE A 1 103 ? 8.461 25.984 18.609 1 98.12 103 ILE A O 1
ATOM 811 N N . ALA A 1 104 ? 8.523 28 19.609 1 97.25 104 ALA A N 1
ATOM 812 C CA . ALA A 1 104 ? 7.098 27.969 19.922 1 97.25 104 ALA A CA 1
ATOM 813 C C . ALA A 1 104 ? 6.254 27.922 18.656 1 97.25 104 ALA A C 1
ATOM 815 O O . ALA A 1 104 ? 5.246 27.219 18.594 1 97.25 104 ALA A O 1
ATOM 816 N N . LYS A 1 105 ? 6.641 28.672 17.656 1 97.19 105 LYS A N 1
ATOM 817 C CA . LYS A 1 105 ? 5.941 28.656 16.375 1 97.19 105 LYS A CA 1
ATOM 818 C C . LYS A 1 105 ? 6.016 27.297 15.711 1 97.19 105 LYS A C 1
ATOM 820 O O . LYS A 1 105 ? 5.031 26.812 15.148 1 97.19 105 LYS A O 1
ATOM 825 N N . LEU A 1 106 ? 7.172 26.688 15.758 1 98.12 106 LEU A N 1
ATOM 826 C CA . LEU A 1 106 ? 7.352 25.344 15.227 1 98.12 106 LEU A CA 1
ATOM 827 C C . LEU A 1 106 ? 6.453 24.344 15.953 1 98.12 106 LEU A C 1
ATOM 829 O O . LEU A 1 106 ? 5.777 23.531 15.32 1 98.12 106 LEU A O 1
ATOM 833 N N . LYS A 1 107 ? 6.449 24.422 17.25 1 97.69 107 LYS A N 1
ATOM 834 C CA . LYS A 1 107 ? 5.625 23.516 18.031 1 97.69 107 LYS A CA 1
ATOM 835 C C . LYS A 1 107 ? 4.145 23.688 17.719 1 97.69 107 LYS A C 1
ATOM 837 O O . LYS A 1 107 ? 3.398 22.703 17.641 1 97.69 107 LYS A O 1
ATOM 842 N N . ALA A 1 108 ? 3.723 24.906 17.516 1 97 108 ALA A N 1
ATOM 843 C CA . ALA A 1 108 ? 2.338 25.188 17.141 1 97 108 ALA A CA 1
ATOM 844 C C . ALA A 1 108 ? 2.012 24.578 15.781 1 97 108 ALA A C 1
ATOM 846 O O . ALA A 1 108 ? 0.904 24.078 15.562 1 97 108 ALA A O 1
ATOM 847 N N . THR A 1 109 ? 2.963 24.672 14.859 1 97.94 109 THR A N 1
ATOM 848 C CA . THR A 1 109 ? 2.797 24.047 13.547 1 97.94 109 THR A CA 1
ATOM 849 C C . THR A 1 109 ? 2.662 22.531 13.672 1 97.94 109 THR A C 1
ATOM 851 O O . THR A 1 109 ? 1.79 21.938 13.047 1 97.94 109 THR A O 1
ATOM 854 N N . LEU A 1 110 ? 3.496 21.906 14.508 1 98.19 110 LEU A N 1
ATOM 855 C CA . LEU A 1 110 ? 3.414 20.469 14.75 1 98.19 110 LEU A CA 1
ATOM 856 C C . LEU A 1 110 ? 2.066 20.094 15.359 1 98.19 110 LEU A C 1
ATOM 858 O O . LEU A 1 110 ? 1.511 19.047 15.047 1 98.19 110 LEU A O 1
ATOM 862 N N . ASP A 1 111 ? 1.535 20.984 16.203 1 97.5 111 ASP A N 1
ATOM 863 C CA . ASP A 1 111 ? 0.213 20.75 16.766 1 97.5 111 ASP A CA 1
ATOM 864 C C . ASP A 1 111 ? -0.857 20.703 15.688 1 97.5 111 ASP A C 1
ATOM 866 O O . ASP A 1 111 ? -1.76 19.875 15.727 1 97.5 111 ASP A O 1
ATOM 870 N N . GLY A 1 112 ? -0.743 21.641 14.742 1 97.5 112 GLY A N 1
ATOM 871 C CA . GLY A 1 112 ? -1.68 21.656 13.633 1 97.5 112 GLY A CA 1
ATOM 872 C C . GLY A 1 112 ? -1.607 20.406 12.773 1 97.5 112 GLY A C 1
ATOM 873 O O . GLY A 1 112 ? -2.639 19.844 12.414 1 97.5 112 GLY A O 1
ATOM 874 N N . LEU A 1 113 ? -0.376 19.953 12.445 1 98.38 113 LEU A N 1
ATOM 875 C CA . LEU A 1 113 ? -0.181 18.734 11.672 1 98.38 113 LEU A CA 1
ATOM 876 C C . LEU A 1 113 ? -0.726 17.516 12.414 1 98.38 113 LEU A C 1
ATOM 878 O O . LEU A 1 113 ? -1.399 16.672 11.82 1 98.38 113 LEU A O 1
ATOM 882 N N . ASN A 1 114 ? -0.435 17.5 13.695 1 97.81 114 ASN A N 1
ATOM 883 C CA . ASN A 1 114 ? -0.905 16.406 14.547 1 97.81 114 ASN A CA 1
ATOM 884 C C . ASN A 1 114 ? -2.428 16.391 14.648 1 97.81 114 ASN A C 1
ATOM 886 O O . ASN A 1 114 ? -3.035 15.328 14.766 1 97.81 114 ASN A O 1
ATOM 890 N N . TYR A 1 115 ? -3.033 17.531 14.641 1 97.75 115 TYR A N 1
ATOM 891 C CA . TYR A 1 115 ? -4.488 17.641 14.695 1 97.75 115 TYR A CA 1
ATOM 892 C C . TYR A 1 115 ? -5.129 17.109 13.422 1 97.75 115 TYR A C 1
ATOM 894 O O . TYR A 1 115 ? -6.141 16.406 13.477 1 97.75 115 TYR A O 1
ATOM 902 N N . GLY A 1 116 ? -4.523 17.391 12.312 1 98.38 116 GLY A N 1
ATOM 903 C CA . GLY A 1 116 ? -5.125 17.094 11.023 1 98.38 116 GLY A CA 1
ATOM 904 C C . GLY A 1 116 ? -4.859 15.68 10.547 1 98.38 116 GLY A C 1
ATOM 905 O O . GLY A 1 116 ? -5.734 15.039 9.961 1 98.38 116 GLY A O 1
ATOM 906 N N . ASN A 1 117 ? -3.693 15.078 10.789 1 98.75 117 ASN A N 1
ATOM 907 C CA . ASN A 1 117 ? -3.271 13.82 10.18 1 98.75 117 ASN A CA 1
ATOM 908 C C . ASN A 1 117 ? -4.164 12.664 10.617 1 98.75 117 ASN A C 1
ATOM 910 O O . ASN A 1 117 ? -4.613 11.875 9.789 1 98.75 117 ASN A O 1
ATOM 914 N N . PRO A 1 118 ? -4.496 12.523 11.93 1 98.88 118 PRO A N 1
ATOM 915 C CA . PRO A 1 118 ? -5.418 11.453 12.312 1 98.88 118 PRO A CA 1
ATOM 916 C C . PRO A 1 118 ? -6.789 11.586 11.656 1 98.88 118 PRO A C 1
ATOM 918 O O . PRO A 1 118 ? -7.422 10.578 11.328 1 98.88 118 PRO A O 1
ATOM 921 N N . LYS A 1 119 ? -7.266 12.805 11.477 1 98.81 119 LYS A N 1
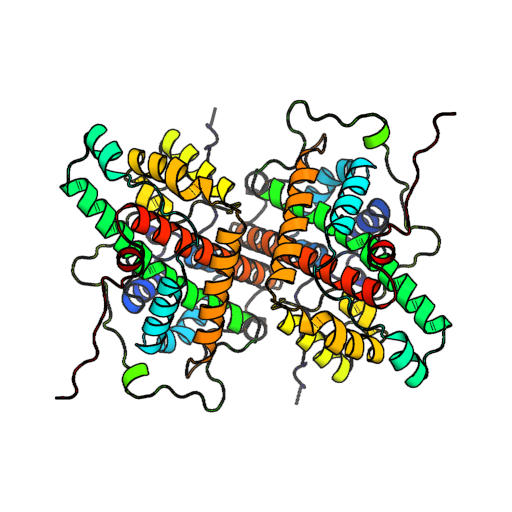ATOM 922 C CA . LYS A 1 119 ? -8.539 13.039 10.805 1 98.81 119 LYS A CA 1
ATOM 923 C C . LYS A 1 119 ? -8.477 12.602 9.344 1 98.81 119 LYS A C 1
ATOM 925 O O . LYS A 1 119 ? -9.422 12 8.828 1 98.81 119 LYS A O 1
ATOM 930 N N . TYR A 1 120 ? -7.344 12.891 8.711 1 98.88 120 TYR A N 1
ATOM 931 C CA . TYR A 1 120 ? -7.16 12.445 7.336 1 98.88 120 TYR A CA 1
ATOM 932 C C . TYR A 1 120 ? -7.043 10.922 7.266 1 98.88 120 TYR A C 1
ATOM 934 O O . TYR A 1 120 ? -7.477 10.305 6.289 1 98.88 120 TYR A O 1
ATOM 942 N N . LEU A 1 121 ? -6.441 10.258 8.312 1 98.94 121 LEU A N 1
ATOM 943 C CA . LEU A 1 121 ? -6.426 8.805 8.336 1 98.94 121 LEU A CA 1
ATOM 944 C C . LEU A 1 121 ? -7.84 8.242 8.414 1 98.94 121 LEU A C 1
ATOM 946 O O . LEU A 1 121 ? -8.172 7.281 7.715 1 98.94 121 LEU A O 1
ATOM 950 N N . ILE A 1 122 ? -8.734 8.867 9.25 1 98.88 122 ILE A N 1
ATOM 951 C CA . ILE A 1 122 ? -10.125 8.453 9.328 1 98.88 122 ILE A CA 1
ATOM 952 C C . ILE A 1 122 ? -10.805 8.633 7.973 1 98.88 122 ILE A C 1
ATOM 954 O O . ILE A 1 122 ? -11.484 7.727 7.484 1 98.88 122 ILE A O 1
ATOM 958 N N . LEU A 1 123 ? -10.555 9.789 7.352 1 98.88 123 LEU A N 1
ATOM 959 C CA . LEU A 1 123 ? -11.156 10.109 6.062 1 98.88 123 LEU A CA 1
ATOM 960 C C . LEU A 1 123 ? -10.734 9.102 5 1 98.88 123 LEU A C 1
ATOM 962 O O . LEU A 1 123 ? -11.586 8.5 4.336 1 98.88 123 LEU A O 1
ATOM 966 N N . ILE A 1 124 ? -9.445 8.844 4.844 1 98.88 124 ILE A N 1
ATOM 967 C CA . ILE A 1 124 ? -8.922 7.98 3.787 1 98.88 124 ILE A CA 1
ATOM 968 C C . ILE A 1 124 ? -9.312 6.531 4.062 1 98.88 124 ILE A C 1
ATOM 970 O O . ILE A 1 124 ? -9.609 5.773 3.135 1 98.88 124 ILE A O 1
ATOM 974 N N . SER A 1 125 ? -9.367 6.133 5.359 1 98.81 125 SER A N 1
ATOM 975 C CA . SER A 1 125 ? -9.836 4.793 5.703 1 98.81 125 SER A CA 1
ATOM 976 C C . SER A 1 125 ? -11.281 4.59 5.281 1 98.81 125 SER A C 1
ATOM 978 O O . SER A 1 125 ? -11.633 3.545 4.73 1 98.81 125 SER A O 1
ATOM 980 N N . ALA A 1 126 ? -12.133 5.605 5.539 1 98.81 126 ALA A N 1
ATOM 981 C CA . ALA A 1 126 ? -13.531 5.52 5.137 1 98.81 126 ALA A CA 1
ATOM 982 C C . ALA A 1 126 ? -13.664 5.383 3.623 1 98.81 126 ALA A C 1
ATOM 984 O O . ALA A 1 126 ? -14.375 4.504 3.133 1 98.81 126 ALA A O 1
ATOM 985 N N . TRP A 1 127 ? -12.961 6.27 2.881 1 98.75 127 TRP A N 1
ATOM 986 C CA . TRP A 1 127 ? -12.977 6.223 1.423 1 98.75 127 TRP A CA 1
ATOM 987 C C . TRP A 1 127 ? -12.461 4.883 0.914 1 98.75 127 TRP A C 1
ATOM 989 O O . TRP A 1 127 ? -13.016 4.312 -0.027 1 98.75 127 TRP A O 1
ATOM 999 N N . ASN A 1 128 ? -11.359 4.402 1.521 1 98.25 128 ASN A N 1
ATOM 1000 C CA . ASN A 1 128 ? -10.758 3.139 1.106 1 98.25 128 ASN A CA 1
ATOM 1001 C C . ASN A 1 128 ? -11.719 1.968 1.312 1 98.25 128 ASN A C 1
ATOM 1003 O O . ASN A 1 128 ? -11.906 1.153 0.406 1 98.25 128 ASN A O 1
ATOM 1007 N N . GLU A 1 129 ? -12.32 1.857 2.514 1 97.62 129 GLU A N 1
ATOM 1008 C CA . GLU A 1 129 ? -13.242 0.762 2.803 1 97.62 129 GLU A CA 1
ATOM 1009 C C . GLU A 1 129 ? -14.484 0.833 1.916 1 97.62 129 GLU A C 1
ATOM 1011 O O . GLU A 1 129 ? -14.906 -0.176 1.352 1 97.62 129 GLU A O 1
ATOM 1016 N N . ALA A 1 130 ? -15.008 1.996 1.749 1 97.75 130 ALA A N 1
ATOM 1017 C CA . ALA A 1 130 ? -16.188 2.17 0.914 1 97.75 130 ALA A CA 1
ATOM 1018 C C . ALA A 1 130 ? -15.898 1.815 -0.54 1 97.75 130 ALA A C 1
ATOM 1020 O O . ALA A 1 130 ? -16.703 1.151 -1.2 1 97.75 130 ALA A O 1
ATOM 1021 N N . TRP A 1 131 ? -14.734 2.279 -1.017 1 97.44 131 TRP A N 1
ATOM 1022 C CA . TRP A 1 131 ? -14.32 2.051 -2.398 1 97.44 131 TRP A CA 1
ATOM 1023 C C . TRP A 1 131 ? -14.305 0.562 -2.723 1 97.44 131 TRP A C 1
ATOM 1025 O O . TRP A 1 131 ? -14.695 0.152 -3.818 1 97.44 131 TRP A O 1
ATOM 1035 N N . HIS A 1 132 ? -13.961 -0.263 -1.746 1 93.88 132 HIS A N 1
ATOM 1036 C CA . HIS A 1 132 ? -13.82 -1.702 -1.933 1 93.88 132 HIS A CA 1
ATOM 1037 C C . HIS A 1 132 ? -15.109 -2.436 -1.583 1 93.88 132 HIS A C 1
ATOM 1039 O O . HIS A 1 132 ? -15.141 -3.668 -1.572 1 93.88 132 HIS A O 1
ATOM 1045 N N . GLY A 1 133 ? -16.156 -1.687 -1.246 1 92.06 133 GLY A N 1
ATOM 1046 C CA . GLY A 1 133 ? -17.438 -2.287 -0.916 1 92.06 133 GLY A CA 1
ATOM 1047 C C . GLY A 1 133 ? -17.453 -2.924 0.461 1 92.06 133 GLY A C 1
ATOM 1048 O O . GLY A 1 133 ? -18.266 -3.809 0.727 1 92.06 133 GLY A O 1
ATOM 1049 N N . ARG A 1 134 ? -16.578 -2.59 1.262 1 93.56 134 ARG A N 1
ATOM 1050 C CA . ARG A 1 134 ? -16.547 -3.076 2.637 1 93.56 134 ARG A CA 1
ATOM 1051 C C . ARG A 1 134 ? -17.281 -2.121 3.572 1 93.56 134 ARG A C 1
ATOM 1053 O O . ARG A 1 134 ? -17.844 -1.122 3.125 1 93.56 134 ARG A O 1
ATOM 1060 N N . ASP A 1 135 ? -17.297 -2.508 4.809 1 93 135 ASP A N 1
ATOM 1061 C CA . ASP A 1 135 ? -18.078 -1.745 5.777 1 93 135 ASP A CA 1
ATOM 1062 C C . ASP A 1 135 ? -17.406 -0.414 6.102 1 93 135 ASP A C 1
ATOM 1064 O O . ASP A 1 135 ? -16.344 -0.384 6.734 1 93 135 ASP A O 1
ATOM 1068 N N . ALA A 1 136 ? -17.969 0.677 5.672 1 95.06 136 ALA A N 1
ATOM 1069 C CA . ALA A 1 136 ? -17.5 2.037 5.938 1 95.06 136 ALA A CA 1
ATOM 1070 C C . ALA A 1 136 ? -18.609 2.881 6.559 1 95.06 136 ALA A C 1
ATOM 1072 O O . ALA A 1 136 ? -18.766 4.059 6.227 1 95.06 136 ALA A O 1
ATOM 1073 N N . GLY A 1 137 ? -19.438 2.205 7.312 1 93.19 137 GLY A N 1
ATOM 1074 C CA . GLY A 1 137 ? -20.547 2.887 7.965 1 93.19 137 GLY A CA 1
ATOM 1075 C C . GLY A 1 137 ? -21.875 2.67 7.262 1 93.19 137 GLY A C 1
ATOM 1076 O O . GLY A 1 137 ? -21.922 2.098 6.172 1 93.19 137 GLY A O 1
ATOM 1077 N N . GLY A 1 138 ? -22.938 3.057 7.965 1 89.75 138 GLY A N 1
ATOM 1078 C CA . GLY A 1 138 ? -24.281 3.025 7.395 1 89.75 138 GLY A CA 1
ATOM 1079 C C . GLY A 1 138 ? -24.953 1.676 7.531 1 89.75 138 GLY A C 1
ATOM 1080 O O . GLY A 1 138 ? -26.031 1.452 6.969 1 89.75 138 GLY A O 1
ATOM 1081 N N . GLY A 1 139 ? -24.219 0.778 8.117 1 80.75 139 GLY A N 1
ATOM 1082 C CA . GLY A 1 139 ? -24.859 -0.516 8.297 1 80.75 139 GLY A CA 1
ATOM 1083 C C . GLY A 1 139 ? -26.109 -0.453 9.156 1 80.75 139 GLY A C 1
ATOM 1084 O O . GLY A 1 139 ? -26.312 0.512 9.898 1 80.75 139 GLY A O 1
ATOM 1085 N N . ALA A 1 140 ? -26.891 -1.474 8.969 1 73.12 140 ALA A N 1
ATOM 1086 C CA . ALA A 1 140 ? -28.156 -1.562 9.688 1 73.12 140 ALA A CA 1
ATOM 1087 C C . ALA A 1 140 ? -27.938 -1.51 11.195 1 73.12 140 ALA A C 1
ATOM 1089 O O . ALA A 1 140 ? -27.047 -2.186 11.727 1 73.12 140 ALA A O 1
ATOM 1090 N N . GLY A 1 141 ? -28.562 -0.59 11.797 1 75.31 141 GLY A N 1
ATOM 1091 C CA . GLY A 1 141 ? -28.594 -0.525 13.25 1 75.31 141 GLY A CA 1
ATOM 1092 C C . GLY A 1 141 ? -27.531 0.375 13.836 1 75.31 141 GLY A C 1
ATOM 1093 O O . GLY A 1 141 ? -27.484 0.595 15.047 1 75.31 141 GLY A O 1
ATOM 1094 N N . LYS A 1 142 ? -26.672 0.771 12.992 1 80.25 142 LYS A N 1
ATOM 1095 C CA . LYS A 1 142 ? -25.641 1.666 13.508 1 80.25 142 LYS A CA 1
ATOM 1096 C C . LYS A 1 142 ? -26.172 3.092 13.641 1 80.25 142 LYS A C 1
ATOM 1098 O O . LYS A 1 142 ? -26.5 3.73 12.641 1 80.25 142 LYS A O 1
ATOM 1103 N N . ARG A 1 143 ? -26.406 3.543 14.883 1 89.44 143 ARG A N 1
ATOM 1104 C CA . ARG A 1 143 ? -26.844 4.91 15.148 1 89.44 143 ARG A CA 1
ATOM 1105 C C . ARG A 1 143 ? -25.953 5.57 16.203 1 89.44 143 ARG A C 1
ATOM 1107 O O . ARG A 1 143 ? -25.578 4.93 17.188 1 89.44 143 ARG A O 1
ATOM 1114 N N . LEU A 1 144 ? -25.609 6.758 15.82 1 93.88 144 LEU A N 1
ATOM 1115 C CA . LEU A 1 144 ? -24.875 7.559 16.797 1 93.88 144 LEU A CA 1
ATOM 1116 C C . LEU A 1 144 ? -25.812 8.18 17.812 1 93.88 144 LEU A C 1
ATOM 1118 O O . LEU A 1 144 ? -26.938 8.547 17.469 1 93.88 144 LEU A O 1
ATOM 1122 N N . ASP A 1 145 ? -25.422 8.227 19.016 1 92.5 145 ASP A N 1
ATOM 1123 C CA . ASP A 1 145 ? -26.25 8.93 20 1 92.5 145 ASP A CA 1
ATOM 1124 C C . ASP A 1 145 ? -26.188 10.445 19.797 1 92.5 145 ASP A C 1
ATOM 1126 O O . ASP A 1 145 ? -25.5 10.922 18.875 1 92.5 145 ASP A O 1
ATOM 1130 N N . SER A 1 146 ? -26.906 11.133 20.609 1 91.81 146 SER A N 1
ATOM 1131 C CA . SER A 1 146 ? -27.078 12.57 20.422 1 91.81 146 SER A CA 1
ATOM 1132 C C . SER A 1 146 ? -25.766 13.312 20.578 1 91.81 146 SER A C 1
ATOM 1134 O O . SER A 1 146 ? -25.5 14.289 19.875 1 91.81 146 SER A O 1
ATOM 1136 N N . VAL A 1 147 ? -24.922 12.875 21.422 1 93.56 147 VAL A N 1
ATOM 1137 C CA . VAL A 1 147 ? -23.625 13.523 21.656 1 93.56 147 VAL A CA 1
ATOM 1138 C C . VAL A 1 147 ? -22.688 13.211 20.5 1 93.56 147 VAL A C 1
ATOM 1140 O O . VAL A 1 147 ? -22.047 14.117 19.953 1 93.56 147 VAL A O 1
ATOM 1143 N N . GLN A 1 148 ? -22.641 12 20.109 1 94.25 148 GLN A N 1
ATOM 1144 C CA . GLN A 1 148 ? -21.766 11.555 19.047 1 94.25 148 GLN A CA 1
ATOM 1145 C C . GLN A 1 148 ? -22.141 12.211 17.719 1 94.25 148 GLN A C 1
ATOM 1147 O O . GLN A 1 148 ? -21.266 12.477 16.875 1 94.25 148 GLN A O 1
ATOM 1152 N N . SER A 1 149 ? -23.375 12.508 17.516 1 95 149 SER A N 1
ATOM 1153 C CA . SER A 1 149 ? -23.844 13.008 16.219 1 95 149 SER A CA 1
ATOM 1154 C C . SER A 1 149 ? -23.703 14.531 16.141 1 95 149 SER A C 1
ATOM 1156 O O . SER A 1 149 ? -23.922 15.117 15.078 1 95 149 SER A O 1
ATOM 1158 N N . GLU A 1 150 ? -23.328 15.141 17.25 1 95.81 150 GLU A N 1
ATOM 1159 C CA . GLU A 1 150 ? -23.141 16.594 17.234 1 95.81 150 GLU A CA 1
ATOM 1160 C C . GLU A 1 150 ? -22.094 17 16.203 1 95.81 150 GLU A C 1
ATOM 1162 O O . GLU A 1 150 ? -21.047 16.359 16.094 1 95.81 150 GLU A O 1
ATOM 1167 N N . ARG A 1 151 ? -22.406 18.062 15.484 1 95.75 151 ARG A N 1
ATOM 1168 C CA . ARG A 1 151 ? -21.484 18.578 14.492 1 95.75 151 ARG A CA 1
ATOM 1169 C C . ARG A 1 151 ? -20.438 19.5 15.141 1 95.75 151 ARG A C 1
ATOM 1171 O O . ARG A 1 151 ? -20.766 20.266 16.047 1 95.75 151 ARG A O 1
ATOM 1178 N N . LEU A 1 152 ? -19.266 19.375 14.656 1 96.38 152 LEU A N 1
ATOM 1179 C CA . LEU A 1 152 ? -18.219 20.297 15.094 1 96.38 152 LEU A CA 1
ATOM 1180 C C . LEU A 1 152 ? -18.375 21.656 14.422 1 96.38 152 LEU A C 1
ATOM 1182 O O . LEU A 1 152 ? -19.016 21.766 13.383 1 96.38 152 LEU A O 1
ATOM 1186 N N . PRO A 1 153 ? -17.75 22.672 15.039 1 95.75 153 PRO A N 1
ATOM 1187 C CA . PRO A 1 153 ? -17.797 23.984 14.391 1 95.75 153 PRO A CA 1
ATOM 1188 C C . PRO A 1 153 ? -17.141 23.984 13.008 1 95.75 153 PRO A C 1
ATOM 1190 O O . PRO A 1 153 ? -16.156 23.281 12.797 1 95.75 153 PRO A O 1
ATOM 1193 N N . TYR A 1 154 ? -17.734 24.734 12.094 1 97 154 TYR A N 1
ATOM 1194 C CA . TYR A 1 154 ? -17.203 24.922 10.75 1 97 154 TYR A CA 1
ATOM 1195 C C . TYR A 1 154 ? -16.141 26.016 10.719 1 97 154 TYR A C 1
ATOM 1197 O O . TYR A 1 154 ? -16.391 27.141 11.164 1 97 154 TYR A O 1
ATOM 1205 N N . GLY A 1 155 ? -14.906 25.672 10.227 1 96.75 155 GLY A N 1
ATOM 1206 C CA . GLY A 1 155 ? -13.812 26.625 10.156 1 96.75 155 GLY A CA 1
ATOM 1207 C C . GLY A 1 155 ? -12.602 26.219 10.969 1 96.75 155 GLY A C 1
ATOM 1208 O O . GLY A 1 155 ? -12.688 25.328 11.812 1 96.75 155 GLY A O 1
ATOM 1209 N N . LEU A 1 156 ? -11.5 26.875 10.781 1 96.62 156 LEU A N 1
ATOM 1210 C CA . LEU A 1 156 ? -10.258 26.562 11.477 1 96.62 156 LEU A CA 1
ATOM 1211 C C . LEU A 1 156 ? -10.352 26.922 12.953 1 96.62 156 LEU A C 1
ATOM 1213 O O . LEU A 1 156 ? -11.086 27.844 13.336 1 96.62 156 LEU A O 1
ATOM 1217 N N . PRO A 1 157 ? -9.641 26.203 13.789 1 95 157 PRO A N 1
ATOM 1218 C CA . PRO A 1 157 ? -9.562 26.609 15.195 1 95 157 PRO A CA 1
ATOM 1219 C C . PRO A 1 157 ? -9 28.016 15.367 1 95 157 PRO A C 1
ATOM 1221 O O . PRO A 1 157 ? -8.258 28.5 14.5 1 95 157 PRO A O 1
ATOM 1224 N N . GLN A 1 158 ? -9.352 28.547 16.484 1 91.06 158 GLN A N 1
ATOM 1225 C CA . GLN A 1 158 ? -8.875 29.891 16.766 1 91.06 158 GLN A CA 1
ATOM 1226 C C . GLN A 1 158 ? -7.348 29.953 16.766 1 91.06 158 GLN A C 1
ATOM 1228 O O . GLN A 1 158 ? -6.688 29.094 17.359 1 91.06 158 GLN A O 1
ATOM 1233 N N . GLY A 1 159 ? -6.809 30.859 16 1 90.69 159 GLY A N 1
ATOM 1234 C CA . GLY A 1 159 ? -5.371 31.078 15.992 1 90.69 159 GLY A CA 1
ATOM 1235 C C . GLY A 1 159 ? -4.633 30.234 14.977 1 90.69 159 GLY A C 1
ATOM 1236 O O . GLY A 1 159 ? -3.426 30.391 14.789 1 90.69 159 GLY A O 1
ATOM 1237 N N . VAL A 1 160 ? -5.32 29.375 14.359 1 94.5 160 VAL A N 1
ATOM 1238 C CA . VAL A 1 160 ? -4.672 28.516 13.375 1 94.5 160 VAL A CA 1
ATOM 1239 C C . VAL A 1 160 ? -4.812 29.125 11.984 1 94.5 160 VAL A C 1
ATOM 1241 O O . VAL A 1 160 ? -5.906 29.516 11.578 1 94.5 160 VAL A O 1
ATOM 1244 N N . GLU A 1 161 ? -3.695 29.203 11.289 1 93.44 161 GLU A N 1
ATOM 1245 C CA . GLU A 1 161 ? -3.682 29.719 9.922 1 93.44 161 GLU A CA 1
ATOM 1246 C C . GLU A 1 161 ? -3.371 28.609 8.93 1 93.44 161 GLU A C 1
ATOM 1248 O O . GLU A 1 161 ? -2.812 27.562 9.297 1 93.44 161 GLU A O 1
ATOM 1253 N N . LYS A 1 162 ? -3.768 28.891 7.691 1 94.69 162 LYS A N 1
ATOM 1254 C CA . LYS A 1 162 ? -3.467 27.938 6.629 1 94.69 162 LYS A CA 1
ATOM 1255 C C . LYS A 1 162 ? -1.961 27.75 6.465 1 94.69 162 LYS A C 1
ATOM 1257 O O . LYS A 1 162 ? -1.2 28.719 6.539 1 94.69 162 LYS A O 1
ATOM 1262 N N . PHE A 1 163 ? -1.592 26.516 6.211 1 96.62 163 PHE A N 1
ATOM 1263 C CA . PHE A 1 163 ? -0.173 26.219 6.062 1 96.62 163 PHE A CA 1
ATOM 1264 C C . PHE A 1 163 ? 0.315 26.578 4.664 1 96.62 163 PHE A C 1
ATOM 1266 O O . PHE A 1 163 ? -0.427 26.453 3.689 1 96.62 163 PHE A O 1
ATOM 1273 N N . HIS A 1 164 ? 1.474 27.047 4.637 1 94.62 164 HIS A N 1
ATOM 1274 C CA . HIS A 1 164 ? 2.195 27.203 3.379 1 94.62 164 HIS A CA 1
ATOM 1275 C C . HIS A 1 164 ? 3.068 25.984 3.1 1 94.62 164 HIS A C 1
ATOM 1277 O O . HIS A 1 164 ? 3.949 25.641 3.896 1 94.62 164 HIS A O 1
ATOM 1283 N N . LEU A 1 165 ? 2.852 25.312 2.004 1 96.56 165 LEU A N 1
ATOM 1284 C CA . LEU A 1 165 ? 3.668 24.172 1.589 1 96.56 165 LEU A CA 1
ATOM 1285 C C . LEU A 1 165 ? 4.758 24.609 0.616 1 96.56 165 LEU A C 1
ATOM 1287 O O . LEU A 1 165 ? 4.461 25.094 -0.478 1 96.56 165 LEU A O 1
ATOM 1291 N N . ILE A 1 166 ? 5.953 24.406 0.983 1 95.94 166 ILE A N 1
ATOM 1292 C CA . ILE A 1 166 ? 7.066 24.688 0.087 1 95.94 166 ILE A CA 1
ATOM 1293 C C . ILE A 1 166 ? 6.957 23.828 -1.169 1 95.94 166 ILE A C 1
ATOM 1295 O O . ILE A 1 166 ? 6.652 22.641 -1.088 1 95.94 166 ILE A O 1
ATOM 1299 N N . ASP A 1 167 ? 7.129 24.469 -2.311 1 94.56 167 ASP A N 1
ATOM 1300 C CA . ASP A 1 167 ? 7.23 23.734 -3.566 1 94.56 167 ASP A CA 1
ATOM 1301 C C . ASP A 1 167 ? 8.586 23.047 -3.693 1 94.56 167 ASP A C 1
ATOM 1303 O O . ASP A 1 167 ? 9.617 23.703 -3.834 1 94.56 167 ASP A O 1
ATOM 1307 N N . PRO A 1 168 ? 8.555 21.781 -3.695 1 93.44 168 PRO A N 1
ATOM 1308 C CA . PRO A 1 168 ? 9.844 21.078 -3.727 1 93.44 168 PRO A CA 1
ATOM 1309 C C . PRO A 1 168 ? 10.695 21.453 -4.934 1 93.44 168 PRO A C 1
ATOM 1311 O O . PRO A 1 168 ? 11.914 21.609 -4.809 1 93.44 168 PRO A O 1
ATOM 1314 N N . GLU A 1 169 ? 10.141 21.656 -6.047 1 91.5 169 GLU A N 1
ATOM 1315 C CA . GLU A 1 169 ? 10.883 21.953 -7.27 1 91.5 169 GLU A CA 1
ATOM 1316 C C . GLU A 1 169 ? 11.469 23.359 -7.238 1 91.5 169 GLU A C 1
ATOM 1318 O O . GLU A 1 169 ? 12.492 23.625 -7.871 1 91.5 169 GLU A O 1
ATOM 1323 N N . ALA A 1 170 ? 10.859 24.219 -6.555 1 92.88 170 ALA A N 1
ATOM 1324 C CA . ALA A 1 170 ? 11.289 25.609 -6.5 1 92.88 170 ALA A CA 1
ATOM 1325 C C . ALA A 1 170 ? 12.242 25.844 -5.332 1 92.88 170 ALA A C 1
ATOM 1327 O O . ALA A 1 170 ? 12.867 26.906 -5.234 1 92.88 170 ALA A O 1
ATOM 1328 N N . ALA A 1 171 ? 12.336 24.844 -4.449 1 95.88 171 ALA A N 1
ATOM 1329 C CA . ALA A 1 171 ? 13.211 24.984 -3.289 1 95.88 171 ALA A CA 1
ATOM 1330 C C . ALA A 1 171 ? 14.68 24.891 -3.693 1 95.88 171 ALA A C 1
ATOM 1332 O O . ALA A 1 171 ? 14.992 24.484 -4.816 1 95.88 171 ALA A O 1
ATOM 1333 N N . ASP A 1 172 ? 15.547 25.359 -2.867 1 95.62 172 ASP A N 1
ATOM 1334 C CA . ASP A 1 172 ? 16.969 25.219 -3.145 1 95.62 172 ASP A CA 1
ATOM 1335 C C . ASP A 1 172 ? 17.422 23.766 -3.055 1 95.62 172 ASP A C 1
ATOM 1337 O O . ASP A 1 172 ? 16.656 22.906 -2.621 1 95.62 172 ASP A O 1
ATOM 1341 N N . ASP A 1 173 ? 18.531 23.438 -3.465 1 95.94 173 ASP A N 1
ATOM 1342 C CA . ASP A 1 173 ? 19.062 22.078 -3.572 1 95.94 173 ASP A CA 1
ATOM 1343 C C . ASP A 1 173 ? 19.078 21.375 -2.211 1 95.94 173 ASP A C 1
ATOM 1345 O O . ASP A 1 173 ? 18.812 20.188 -2.115 1 95.94 173 ASP A O 1
ATOM 1349 N N . GLN A 1 174 ? 19.438 22.141 -1.232 1 95.81 174 GLN A N 1
ATOM 1350 C CA . GLN A 1 174 ? 19.516 21.562 0.103 1 95.81 174 GLN A CA 1
ATOM 1351 C C . GLN A 1 174 ? 18.156 21.031 0.552 1 95.81 174 GLN A C 1
ATOM 1353 O O . GLN A 1 174 ? 18.062 19.891 1.018 1 95.81 174 GLN A O 1
ATOM 1358 N N . VAL A 1 175 ? 17.156 21.891 0.406 1 97.69 175 VAL A N 1
ATOM 1359 C CA . VAL A 1 175 ? 15.812 21.516 0.799 1 97.69 175 VAL A CA 1
ATOM 1360 C C . VAL A 1 175 ? 15.32 20.375 -0.091 1 97.69 175 VAL A C 1
ATOM 1362 O O . VAL A 1 175 ? 14.68 19.438 0.388 1 97.69 175 VAL A O 1
ATOM 1365 N N . GLN A 1 176 ? 15.617 20.375 -1.387 1 97.38 176 GLN A N 1
ATOM 1366 C CA . GLN A 1 176 ? 15.234 19.281 -2.283 1 97.38 176 GLN A CA 1
ATOM 1367 C C . GLN A 1 176 ? 15.859 17.969 -1.849 1 97.38 176 GLN A C 1
ATOM 1369 O O . GLN A 1 176 ? 15.188 16.938 -1.812 1 97.38 176 GLN A O 1
ATOM 1374 N N . CYS A 1 177 ? 17.094 17.953 -1.507 1 97.19 177 CYS A N 1
ATOM 1375 C CA . CYS A 1 177 ? 17.781 16.75 -1.065 1 97.19 177 CYS A CA 1
ATOM 1376 C C . CYS A 1 177 ? 17.188 16.219 0.231 1 97.19 177 CYS A C 1
ATOM 1378 O O . CYS A 1 177 ? 16.984 15.016 0.382 1 97.19 177 CYS A O 1
ATOM 1380 N N . LEU A 1 178 ? 16.891 17.172 1.134 1 97.94 178 LEU A N 1
ATOM 1381 C CA . LEU A 1 178 ? 16.328 16.797 2.422 1 97.94 178 LEU A CA 1
ATOM 1382 C C . LEU A 1 178 ? 14.969 16.125 2.242 1 97.94 178 LEU A C 1
ATOM 1384 O O . LEU A 1 178 ? 14.703 15.07 2.811 1 97.94 178 LEU A O 1
ATOM 1388 N N . LEU A 1 179 ? 14.141 16.719 1.421 1 98.25 179 LEU A N 1
ATOM 1389 C CA . LEU A 1 179 ? 12.82 16.156 1.156 1 98.25 179 LEU A CA 1
ATOM 1390 C C . LEU A 1 179 ? 12.93 14.812 0.452 1 98.25 179 LEU A C 1
ATOM 1392 O O . LEU A 1 179 ? 12.18 13.883 0.768 1 98.25 179 LEU A O 1
ATOM 1396 N N . ARG A 1 180 ? 13.844 14.68 -0.474 1 96.56 180 ARG A N 1
ATOM 1397 C CA . ARG A 1 180 ? 14.086 13.406 -1.156 1 96.56 180 ARG A CA 1
ATOM 1398 C C . ARG A 1 180 ? 14.539 12.336 -0.171 1 96.56 180 ARG A C 1
ATOM 1400 O O . ARG A 1 180 ? 14.055 11.203 -0.219 1 96.56 180 ARG A O 1
ATOM 1407 N N . ASP A 1 181 ? 15.469 12.688 0.682 1 97.31 181 ASP A N 1
ATOM 1408 C CA . ASP A 1 181 ? 16.016 11.719 1.628 1 97.31 181 ASP A CA 1
ATOM 1409 C C . ASP A 1 181 ? 14.945 11.219 2.59 1 97.31 181 ASP A C 1
ATOM 1411 O O . ASP A 1 181 ? 14.898 10.031 2.912 1 97.31 181 ASP A O 1
ATOM 1415 N N . ILE A 1 182 ? 14.094 12.141 3.055 1 98.25 182 ILE A N 1
ATOM 1416 C CA . ILE A 1 182 ? 13 11.734 3.936 1 98.25 182 ILE A CA 1
ATOM 1417 C C . ILE A 1 182 ? 12.039 10.82 3.182 1 98.25 182 ILE A C 1
ATOM 1419 O O . ILE A 1 182 ? 11.648 9.766 3.686 1 98.25 182 ILE A O 1
ATOM 1423 N N . ARG A 1 183 ? 11.688 11.219 1.986 1 97.06 183 ARG A N 1
ATOM 1424 C CA . ARG A 1 183 ? 10.812 10.43 1.128 1 97.06 183 ARG A CA 1
ATOM 1425 C C . ARG A 1 183 ? 11.352 9.008 0.958 1 97.06 183 ARG A C 1
ATOM 1427 O O . ARG A 1 183 ? 10.617 8.039 1.14 1 97.06 183 ARG A O 1
ATOM 1434 N N . ASP A 1 184 ? 12.617 8.891 0.681 1 95.56 184 ASP A N 1
ATOM 1435 C CA . ASP A 1 184 ? 13.227 7.605 0.358 1 95.56 184 ASP A CA 1
ATOM 1436 C C . ASP A 1 184 ? 13.406 6.75 1.611 1 95.56 184 ASP A C 1
ATOM 1438 O O . ASP A 1 184 ? 13.305 5.523 1.552 1 95.56 184 ASP A O 1
ATOM 1442 N N . ALA A 1 185 ? 13.648 7.43 2.746 1 97.25 185 ALA A N 1
ATOM 1443 C CA . ALA A 1 185 ? 13.844 6.699 3.996 1 97.25 185 ALA A CA 1
ATOM 1444 C C . ALA A 1 185 ? 12.594 5.91 4.371 1 97.25 185 ALA A C 1
ATOM 1446 O O . ALA A 1 185 ? 12.688 4.844 4.98 1 97.25 185 ALA A O 1
ATOM 1447 N N . PHE A 1 186 ? 11.477 6.406 3.965 1 97.06 186 PHE A N 1
ATOM 1448 C CA . PHE A 1 186 ? 10.219 5.762 4.316 1 97.06 186 PHE A CA 1
ATOM 1449 C C . PHE A 1 186 ? 9.609 5.078 3.1 1 97.06 186 PHE A C 1
ATOM 1451 O O . PHE A 1 186 ? 8.477 4.586 3.16 1 97.06 186 PHE A O 1
ATOM 1458 N N . LEU A 1 187 ? 10.305 5.102 1.966 1 96.38 187 LEU A N 1
ATOM 1459 C CA . LEU A 1 187 ? 9.898 4.477 0.712 1 96.38 187 LEU A CA 1
ATOM 1460 C C . LEU A 1 187 ? 8.594 5.082 0.197 1 96.38 187 LEU A C 1
ATOM 1462 O O . LEU A 1 187 ? 7.73 4.367 -0.314 1 96.38 187 LEU A O 1
ATOM 1466 N N . HIS A 1 188 ? 8.438 6.43 0.396 1 97.31 188 HIS A N 1
ATOM 1467 C CA . HIS A 1 188 ? 7.273 7.145 -0.114 1 97.31 188 HIS A CA 1
ATOM 1468 C C . HIS A 1 188 ? 7.484 7.582 -1.56 1 97.31 188 HIS A C 1
ATOM 1470 O O . HIS A 1 188 ? 8.594 7.48 -2.088 1 97.31 188 HIS A O 1
ATOM 1476 N N . HIS A 1 189 ? 6.414 8.023 -2.217 1 96.44 189 HIS A N 1
ATOM 1477 C CA . HIS A 1 189 ? 6.449 8.344 -3.641 1 96.44 189 HIS A CA 1
ATOM 1478 C C . HIS A 1 189 ? 6.73 9.82 -3.865 1 96.44 189 HIS A C 1
ATOM 1480 O O . HIS A 1 189 ? 7.105 10.227 -4.969 1 96.44 189 HIS A O 1
ATOM 1486 N N . GLY A 1 190 ? 6.547 10.625 -2.914 1 95.31 190 GLY A N 1
ATOM 1487 C CA . GLY A 1 190 ? 6.754 12.062 -2.947 1 95.31 190 GLY A CA 1
ATOM 1488 C C . GLY A 1 190 ? 6.852 12.688 -1.566 1 95.31 190 GLY A C 1
ATOM 1489 O O . GLY A 1 190 ? 6.551 12.031 -0.564 1 95.31 190 GLY A O 1
ATOM 1490 N N . PRO A 1 191 ? 7.254 13.906 -1.55 1 96.38 191 PRO A N 1
ATOM 1491 C CA . PRO A 1 191 ? 7.34 14.586 -0.251 1 96.38 191 PRO A CA 1
ATOM 1492 C C . PRO A 1 191 ? 5.969 14.859 0.359 1 96.38 191 PRO A C 1
ATOM 1494 O O . PRO A 1 191 ? 5.141 15.539 -0.256 1 96.38 191 PRO A O 1
ATOM 1497 N N . ALA A 1 192 ? 5.793 14.383 1.532 1 97.94 192 ALA A N 1
ATOM 1498 C CA . ALA A 1 192 ? 4.547 14.617 2.254 1 97.94 192 ALA A CA 1
ATOM 1499 C C . ALA A 1 192 ? 4.316 16.109 2.479 1 97.94 192 ALA A C 1
ATOM 1501 O O . ALA A 1 192 ? 5.273 16.875 2.627 1 97.94 192 ALA A O 1
ATOM 1502 N N . SER A 1 193 ? 3.049 16.5 2.559 1 98.12 193 SER A N 1
ATOM 1503 C CA . SER A 1 193 ? 2.682 17.875 2.875 1 98.12 193 SER A CA 1
ATOM 1504 C C . SER A 1 193 ? 3.361 18.344 4.156 1 98.12 193 SER A C 1
ATOM 1506 O O . SER A 1 193 ? 3.83 19.484 4.234 1 98.12 193 SER A O 1
ATOM 1508 N N . ASP A 1 194 ? 3.445 17.5 5.109 1 98.75 194 ASP A N 1
ATOM 1509 C CA . ASP A 1 194 ? 3.971 17.828 6.434 1 98.75 194 ASP A CA 1
ATOM 1510 C C . ASP A 1 194 ? 5.426 18.281 6.348 1 98.75 194 ASP A C 1
ATOM 1512 O O . ASP A 1 194 ? 5.801 19.281 6.965 1 98.75 194 ASP A O 1
ATOM 1516 N N . TYR A 1 195 ? 6.195 17.609 5.555 1 98.75 195 TYR A N 1
ATOM 1517 C CA . TYR A 1 195 ? 7.609 17.938 5.445 1 98.75 195 TYR A CA 1
ATOM 1518 C C . TYR A 1 195 ? 7.812 19.172 4.566 1 98.75 195 TYR A C 1
ATOM 1520 O O . TYR A 1 195 ? 8.781 19.906 4.738 1 98.75 195 TYR A O 1
ATOM 1528 N N . ARG A 1 196 ? 6.848 19.375 3.633 1 98.31 196 ARG A N 1
ATOM 1529 C CA . ARG A 1 196 ? 6.883 20.625 2.869 1 98.31 196 ARG A CA 1
ATOM 1530 C C . ARG A 1 196 ? 6.582 21.812 3.762 1 98.31 196 ARG A C 1
ATOM 1532 O O . ARG A 1 196 ? 7.113 22.906 3.545 1 98.31 196 ARG A O 1
ATOM 1539 N N . VAL A 1 197 ? 5.68 21.641 4.746 1 98.44 197 VAL A N 1
ATOM 1540 C CA . VAL A 1 197 ? 5.41 22.688 5.73 1 98.44 197 VAL A CA 1
ATOM 1541 C C . VAL A 1 197 ? 6.648 22.922 6.59 1 98.44 197 VAL A C 1
ATOM 1543 O O . VAL A 1 197 ? 7.09 24.047 6.754 1 98.44 197 VAL A O 1
ATOM 1546 N N . LEU A 1 198 ? 7.281 21.859 7.027 1 98.69 198 LEU A N 1
ATOM 1547 C CA . LEU A 1 198 ? 8.406 21.938 7.949 1 98.69 198 LEU A CA 1
ATOM 1548 C C . LEU A 1 198 ? 9.672 22.391 7.223 1 98.69 198 LEU A C 1
ATOM 1550 O O . LEU A 1 198 ? 10.641 22.812 7.855 1 98.69 198 LEU A O 1
ATOM 1554 N N . ALA A 1 199 ? 9.633 22.297 5.887 1 98.25 199 ALA A N 1
ATOM 1555 C CA . ALA A 1 199 ? 10.773 22.719 5.078 1 98.25 199 ALA A CA 1
ATOM 1556 C C . ALA A 1 199 ? 10.969 24.234 5.176 1 98.25 199 ALA A C 1
ATOM 1558 O O . ALA A 1 199 ? 12 24.766 4.766 1 98.25 199 ALA A O 1
ATOM 1559 N N . ALA A 1 200 ? 9.984 24.969 5.758 1 96.69 200 ALA A N 1
ATOM 1560 C CA . ALA A 1 200 ? 10.18 26.375 6.074 1 96.69 200 ALA A CA 1
ATOM 1561 C C . ALA A 1 200 ? 11.281 26.562 7.109 1 96.69 200 ALA A C 1
ATOM 1563 O O . ALA A 1 200 ? 11.836 27.656 7.246 1 96.69 200 ALA A O 1
ATOM 1564 N N . TRP A 1 201 ? 11.586 25.516 7.875 1 97.62 201 TRP A N 1
ATOM 1565 C CA . TRP A 1 201 ? 12.68 25.469 8.844 1 97.62 201 TRP A CA 1
ATOM 1566 C C . TRP A 1 201 ? 13.656 24.344 8.508 1 97.62 201 TRP A C 1
ATOM 1568 O O . TRP A 1 201 ? 13.742 23.344 9.234 1 97.62 201 TRP A O 1
ATOM 1578 N N . PRO A 1 202 ? 14.523 24.531 7.477 1 96.94 202 PRO A N 1
ATOM 1579 C CA . PRO A 1 202 ? 15.344 23.422 6.996 1 96.94 202 PRO A CA 1
ATOM 1580 C C . PRO A 1 202 ? 16.344 22.922 8.039 1 96.94 202 PRO A C 1
ATOM 1582 O O . PRO A 1 202 ? 16.672 21.734 8.078 1 96.94 202 PRO A O 1
ATOM 1585 N N . ASP A 1 203 ? 16.859 23.828 8.883 1 96.12 203 ASP A N 1
ATOM 1586 C CA . ASP A 1 203 ? 17.781 23.422 9.93 1 96.12 203 ASP A CA 1
ATOM 1587 C C . ASP A 1 203 ? 17.109 22.469 10.922 1 96.12 203 ASP A C 1
ATOM 1589 O O . ASP A 1 203 ? 17.703 21.469 11.312 1 96.12 203 ASP A O 1
ATOM 1593 N N . TYR A 1 204 ? 15.969 22.781 11.32 1 98.44 204 TYR A N 1
ATOM 1594 C CA . TYR A 1 204 ? 15.227 21.875 12.188 1 98.44 204 TYR A CA 1
ATOM 1595 C C . TYR A 1 204 ? 14.914 20.578 11.477 1 98.44 204 TYR A C 1
ATOM 1597 O O . TYR A 1 204 ? 15.078 19.484 12.055 1 98.44 204 TYR A O 1
ATOM 1605 N N . LEU A 1 205 ? 14.375 20.672 10.25 1 98.69 205 LEU A N 1
ATOM 1606 C CA . LEU A 1 205 ? 13.969 19.469 9.531 1 98.69 205 LEU A CA 1
ATOM 1607 C C . LEU A 1 205 ? 15.141 18.5 9.375 1 98.69 205 LEU A C 1
ATOM 1609 O O . LEU A 1 205 ? 14.961 17.281 9.438 1 98.69 205 LEU A O 1
ATOM 1613 N N . GLU A 1 206 ? 16.312 19.047 9.18 1 98.31 206 GLU A N 1
ATOM 1614 C CA . GLU A 1 206 ? 17.516 18.219 9.102 1 98.31 206 GLU A CA 1
ATOM 1615 C C . GLU A 1 206 ? 17.766 17.469 10.414 1 98.31 206 GLU A C 1
ATOM 1617 O O . GLU A 1 206 ? 18.031 16.281 10.414 1 98.31 206 GLU A O 1
ATOM 1622 N N . ILE A 1 207 ? 17.703 18.188 11.516 1 98.44 207 ILE A N 1
ATOM 1623 C CA . ILE A 1 207 ? 17.891 17.594 1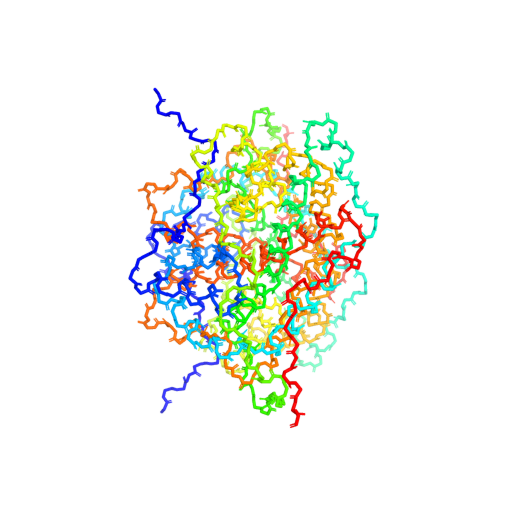2.836 1 98.44 207 ILE A CA 1
ATOM 1624 C C . ILE A 1 207 ? 16.812 16.547 13.094 1 98.44 207 ILE A C 1
ATOM 1626 O O . ILE A 1 207 ? 17.109 15.438 13.539 1 98.44 207 ILE A O 1
ATOM 1630 N N . ALA A 1 208 ? 15.586 16.922 12.797 1 98.69 208 ALA A N 1
ATOM 1631 C CA . ALA A 1 208 ? 14.445 16.031 13.023 1 98.69 208 ALA A CA 1
ATOM 1632 C C . ALA A 1 208 ? 14.578 14.75 12.219 1 98.69 208 ALA A C 1
ATOM 1634 O O . ALA A 1 208 ? 14.281 13.664 12.727 1 98.69 208 ALA A O 1
ATOM 1635 N N . PHE A 1 209 ? 15.031 14.906 10.93 1 98.69 209 PHE A N 1
ATOM 1636 C CA . PHE A 1 209 ? 15.203 13.727 10.094 1 98.69 209 PHE A CA 1
ATOM 1637 C C . PHE A 1 209 ? 16.297 12.82 10.641 1 98.69 209 PHE A C 1
ATOM 1639 O O . PHE A 1 209 ? 16.078 11.617 10.828 1 98.69 209 PHE A O 1
ATOM 1646 N N . ARG A 1 210 ? 17.375 13.352 10.961 1 98.12 210 ARG A N 1
ATOM 1647 C CA . ARG A 1 210 ? 18.547 12.594 11.398 1 98.12 210 ARG A CA 1
ATOM 1648 C C . ARG A 1 210 ? 18.297 11.93 12.75 1 98.12 210 ARG A C 1
ATOM 1650 O O . ARG A 1 210 ? 18.562 10.742 12.922 1 98.12 210 ARG A O 1
ATOM 1657 N N . ASP A 1 211 ? 17.703 12.656 13.68 1 97.88 211 ASP A N 1
ATOM 1658 C CA . ASP A 1 211 ? 17.719 12.227 15.07 1 97.88 211 ASP A CA 1
ATOM 1659 C C . ASP A 1 211 ? 16.391 11.578 15.461 1 97.88 211 ASP A C 1
ATOM 1661 O O . ASP A 1 211 ? 16.328 10.836 16.453 1 97.88 211 ASP A O 1
ATOM 1665 N N . THR A 1 212 ? 15.375 11.875 14.727 1 98.31 212 THR A N 1
ATOM 1666 C CA . THR A 1 212 ? 14.062 11.461 15.203 1 98.31 212 THR A CA 1
ATOM 1667 C C . THR A 1 212 ? 13.398 10.516 14.203 1 98.31 212 THR A C 1
ATOM 1669 O O . THR A 1 212 ? 12.859 9.477 14.586 1 98.31 212 THR A O 1
ATOM 1672 N N . LEU A 1 213 ? 13.406 10.812 12.922 1 98.62 213 LEU A N 1
ATOM 1673 C CA . LEU A 1 213 ? 12.641 10.062 11.93 1 98.62 213 LEU A CA 1
ATOM 1674 C C . LEU A 1 213 ? 13.445 8.891 11.391 1 98.62 213 LEU A C 1
ATOM 1676 O O . LEU A 1 213 ? 12.961 7.754 11.375 1 98.62 213 LEU A O 1
ATOM 1680 N N . LYS A 1 214 ? 14.711 9.117 10.977 1 98.06 214 LYS A N 1
ATOM 1681 C CA . LYS A 1 214 ? 15.531 8.117 10.297 1 98.06 214 LYS A CA 1
ATOM 1682 C C . LYS A 1 214 ? 15.742 6.887 11.172 1 98.06 214 LYS A C 1
ATOM 1684 O O . LYS A 1 214 ? 15.648 5.754 10.703 1 98.06 214 LYS A O 1
ATOM 1689 N N . PRO A 1 215 ? 15.914 6.984 12.492 1 97.56 215 PRO A N 1
ATOM 1690 C CA . PRO A 1 215 ? 16.188 5.816 13.328 1 97.56 215 PRO A CA 1
ATOM 1691 C C . PRO A 1 215 ? 15.008 4.848 13.398 1 97.56 215 PRO A C 1
ATOM 1693 O O . PRO A 1 215 ? 15.195 3.664 13.688 1 97.56 215 PRO A O 1
ATOM 1696 N N . VAL A 1 216 ? 13.859 5.352 13.102 1 97.31 216 VAL A N 1
ATOM 1697 C CA . VAL A 1 216 ? 12.711 4.469 13.281 1 97.31 216 VAL A CA 1
ATOM 1698 C C . VAL A 1 216 ? 12.133 4.094 11.922 1 97.31 216 VAL A C 1
ATOM 1700 O O . VAL A 1 216 ? 11.219 3.266 11.836 1 97.31 216 VAL A O 1
ATOM 1703 N N . ALA A 1 217 ? 12.664 4.688 10.852 1 96.38 217 ALA A N 1
ATOM 1704 C CA . ALA A 1 217 ? 12.148 4.395 9.516 1 96.38 217 ALA A CA 1
ATOM 1705 C C . ALA A 1 217 ? 12.266 2.906 9.195 1 96.38 217 ALA A C 1
ATOM 1707 O O . ALA A 1 217 ? 13.344 2.32 9.336 1 96.38 217 ALA A O 1
ATOM 1708 N N . LEU A 1 218 ? 11.172 2.225 8.836 1 93.31 218 LEU A N 1
ATOM 1709 C CA . LEU A 1 218 ? 11.086 0.856 8.336 1 93.31 218 LEU A CA 1
ATOM 1710 C C . LEU A 1 218 ? 11.438 -0.144 9.43 1 93.31 218 LEU A C 1
ATOM 1712 O O . LEU A 1 218 ? 11.758 -1.299 9.141 1 93.31 218 LEU A O 1
ATOM 1716 N N . THR A 1 219 ? 11.422 0.34 10.719 1 95.25 219 THR A N 1
ATOM 1717 C CA . THR A 1 219 ? 11.602 -0.613 11.805 1 95.25 219 THR A CA 1
ATOM 1718 C C . THR A 1 219 ? 10.312 -1.389 12.062 1 95.25 219 THR A C 1
ATOM 1720 O O . THR A 1 219 ? 9.242 -0.973 11.633 1 95.25 219 THR A O 1
ATOM 1723 N N . THR A 1 220 ? 10.5 -2.459 12.742 1 93.88 220 THR A N 1
ATOM 1724 C CA . THR A 1 220 ? 9.359 -3.283 13.117 1 93.88 220 THR A CA 1
ATOM 1725 C C . THR A 1 220 ? 8.398 -2.502 14.008 1 93.88 220 THR A C 1
ATOM 1727 O O . THR A 1 220 ? 7.18 -2.578 13.828 1 93.88 220 THR A O 1
ATOM 1730 N N . GLU A 1 221 ? 8.898 -1.754 14.938 1 95.44 221 GLU A N 1
ATOM 1731 C CA . GLU A 1 221 ? 8.07 -0.976 15.859 1 95.44 221 GLU A CA 1
ATOM 1732 C C . GLU A 1 221 ? 7.258 0.079 15.109 1 95.44 221 GLU A C 1
ATOM 1734 O O . GLU A 1 221 ? 6.086 0.302 15.43 1 95.44 221 GLU A O 1
ATOM 1739 N N . PHE A 1 222 ? 7.918 0.72 14.18 1 96.62 222 PHE A N 1
ATOM 1740 C CA . PHE A 1 222 ? 7.234 1.716 13.359 1 96.62 222 PHE A CA 1
ATOM 1741 C C . PHE A 1 222 ? 6.102 1.078 12.57 1 96.62 222 PHE A C 1
ATOM 1743 O O . PHE A 1 222 ? 4.977 1.582 12.562 1 96.62 222 PHE A O 1
ATOM 1750 N N . GLU A 1 223 ? 6.355 -0.07 11.93 1 93.88 223 GLU A N 1
ATOM 1751 C CA . GLU A 1 223 ? 5.379 -0.771 11.094 1 93.88 223 GLU A CA 1
ATOM 1752 C C . GLU A 1 223 ? 4.199 -1.262 11.93 1 93.88 223 GLU A C 1
ATOM 1754 O O . GLU A 1 223 ? 3.047 -1.159 11.5 1 93.88 223 GLU A O 1
ATOM 1759 N N . LEU A 1 224 ? 4.48 -1.773 13.062 1 94.62 224 LEU A N 1
ATOM 1760 C CA . LEU A 1 224 ? 3.414 -2.268 13.93 1 94.62 224 LEU A CA 1
ATOM 1761 C C . LEU A 1 224 ? 2.539 -1.12 14.422 1 94.62 224 LEU A C 1
ATOM 1763 O O . LEU A 1 224 ? 1.322 -1.271 14.547 1 94.62 224 LEU A O 1
ATOM 1767 N N . THR A 1 225 ? 3.154 0.021 14.742 1 97.62 225 THR A N 1
ATOM 1768 C CA . THR A 1 225 ? 2.398 1.183 15.203 1 97.62 225 THR A CA 1
ATOM 1769 C C . THR A 1 225 ? 1.475 1.693 14.102 1 97.62 225 THR A C 1
ATOM 1771 O O . THR A 1 225 ? 0.305 1.991 14.352 1 97.62 225 THR A O 1
ATOM 1774 N N . THR A 1 226 ? 2.016 1.762 12.867 1 97.75 226 THR A N 1
ATOM 1775 C CA . THR A 1 226 ? 1.191 2.229 11.766 1 97.75 226 THR A CA 1
ATOM 1776 C C . THR A 1 226 ? 0.06 1.245 11.477 1 97.75 226 THR A C 1
ATOM 1778 O O . THR A 1 226 ? -1.061 1.652 11.164 1 97.75 226 THR A O 1
ATOM 1781 N N . SER A 1 227 ? 0.324 -0.042 11.562 1 95.88 227 SER A N 1
ATOM 1782 C CA . SER A 1 227 ? -0.716 -1.052 11.391 1 95.88 227 SER A CA 1
ATOM 1783 C C . SER A 1 227 ? -1.804 -0.913 12.453 1 95.88 227 SER A C 1
ATOM 1785 O O . SER A 1 227 ? -2.99 -1.062 12.156 1 95.88 227 SER A O 1
ATOM 1787 N N . ARG A 1 228 ? -1.388 -0.658 13.625 1 96.94 228 ARG A N 1
ATOM 1788 C CA . ARG A 1 228 ? -2.312 -0.51 14.742 1 96.94 228 ARG A CA 1
ATOM 1789 C C . ARG A 1 228 ? -3.273 0.651 14.516 1 96.94 228 ARG A C 1
ATOM 1791 O O . ARG A 1 228 ? -4.484 0.504 14.68 1 96.94 228 ARG A O 1
ATOM 1798 N N . ILE A 1 229 ? -2.754 1.762 14.102 1 98.62 229 ILE A N 1
ATOM 1799 C CA . ILE A 1 229 ? -3.631 2.924 13.984 1 98.62 229 ILE A CA 1
ATOM 1800 C C . ILE A 1 229 ? -4.504 2.787 12.742 1 98.62 229 ILE A C 1
ATOM 1802 O O . ILE A 1 229 ? -5.637 3.277 12.711 1 98.62 229 ILE A O 1
ATOM 1806 N N . ARG A 1 230 ? -4.043 2.133 11.695 1 98.12 230 ARG A N 1
ATOM 1807 C CA . ARG A 1 230 ? -4.902 1.849 10.555 1 98.12 230 ARG A CA 1
ATOM 1808 C C . ARG A 1 230 ? -6.062 0.945 10.953 1 98.12 230 ARG A C 1
ATOM 1810 O O . ARG A 1 230 ? -7.188 1.128 10.484 1 98.12 230 ARG A O 1
ATOM 1817 N N . LYS A 1 231 ? -5.762 -0.055 11.797 1 97.75 231 LYS A N 1
ATOM 1818 C CA . LYS A 1 231 ? -6.82 -0.928 12.289 1 97.75 231 LYS A CA 1
ATOM 1819 C C . LYS A 1 231 ? -7.84 -0.141 13.109 1 97.75 231 LYS A C 1
ATOM 1821 O O . LYS A 1 231 ? -9.047 -0.319 12.938 1 97.75 231 LYS A O 1
ATOM 1826 N N . ILE A 1 232 ? -7.379 0.709 13.977 1 98.69 232 ILE A N 1
ATOM 1827 C CA . ILE A 1 232 ? -8.258 1.539 14.797 1 98.69 232 ILE A CA 1
ATOM 1828 C C . ILE A 1 232 ? -9.148 2.393 13.898 1 98.69 232 ILE A C 1
ATOM 1830 O O . ILE A 1 232 ? -10.359 2.471 14.109 1 98.69 232 ILE A O 1
ATOM 1834 N N . ALA A 1 233 ? -8.539 3.033 12.898 1 98.81 233 ALA A N 1
ATOM 1835 C CA . ALA A 1 233 ? -9.297 3.883 11.977 1 98.81 233 ALA A CA 1
ATOM 1836 C C . ALA A 1 233 ? -10.352 3.076 11.227 1 98.81 233 ALA A C 1
ATOM 1838 O O . ALA A 1 233 ? -11.5 3.498 11.117 1 98.81 233 ALA A O 1
ATOM 1839 N N . ARG A 1 234 ? -9.938 1.943 10.719 1 97.75 234 ARG A N 1
ATOM 1840 C CA . ARG A 1 234 ? -10.844 1.088 9.961 1 97.75 234 ARG A CA 1
ATOM 1841 C C . ARG A 1 234 ? -12.031 0.656 10.82 1 97.75 234 ARG A C 1
ATOM 1843 O O . ARG A 1 234 ? -13.172 0.677 10.367 1 97.75 234 ARG A O 1
ATOM 1850 N N . GLU A 1 235 ? -11.781 0.23 12.039 1 97.25 235 GLU A N 1
ATOM 1851 C CA . GLU A 1 235 ? -12.836 -0.194 12.953 1 97.25 235 GLU A CA 1
ATOM 1852 C C . GLU A 1 235 ? -13.75 0.973 13.32 1 97.25 235 GLU A C 1
ATOM 1854 O O . GLU A 1 235 ? -14.969 0.807 13.422 1 97.25 235 GLU A O 1
ATOM 1859 N N . HIS A 1 236 ? -13.156 2.115 13.492 1 98.12 236 HIS A N 1
ATOM 1860 C CA . HIS A 1 236 ? -13.945 3.281 13.883 1 98.12 236 HIS A CA 1
ATOM 1861 C C . HIS A 1 236 ? -14.898 3.699 12.773 1 98.12 236 HIS A C 1
ATOM 1863 O O . HIS A 1 236 ? -16.047 4.051 13.047 1 98.12 236 HIS A O 1
ATOM 1869 N N . VAL A 1 237 ? -14.453 3.682 11.539 1 97.88 237 VAL A N 1
ATOM 1870 C CA . VAL A 1 237 ? -15.242 4.156 10.406 1 97.88 237 VAL A CA 1
ATOM 1871 C C . VAL A 1 237 ? -16.484 3.281 10.242 1 97.88 237 VAL A C 1
ATOM 1873 O O . VAL A 1 237 ? -17.516 3.752 9.766 1 97.88 237 VAL A O 1
ATOM 1876 N N . ARG A 1 238 ? -16.422 2.057 10.703 1 96.56 238 ARG A N 1
ATOM 1877 C CA . ARG A 1 238 ? -17.578 1.155 10.625 1 96.56 238 ARG A CA 1
ATOM 1878 C C . ARG A 1 238 ? -18.734 1.679 11.461 1 96.56 238 ARG A C 1
ATOM 1880 O O . ARG A 1 238 ? -19.891 1.298 11.234 1 96.56 238 ARG A O 1
ATOM 1887 N N . GLY A 1 239 ? -18.406 2.479 12.406 1 96.56 239 GLY A N 1
ATOM 1888 C CA . GLY A 1 239 ? -19.406 2.953 13.352 1 96.56 239 GLY A CA 1
ATOM 1889 C C . GLY A 1 239 ? -20.172 4.168 12.844 1 96.56 239 GLY A C 1
ATOM 1890 O O . GLY A 1 239 ? -21.109 4.629 13.492 1 96.56 239 GLY A O 1
ATOM 1891 N N . PHE A 1 240 ? -19.797 4.711 11.688 1 97.25 240 PHE A N 1
ATOM 1892 C CA . PHE A 1 240 ? -20.531 5.836 11.133 1 97.25 240 PHE A CA 1
ATOM 1893 C C . PHE A 1 240 ? -21.984 5.457 10.883 1 97.25 240 PHE A C 1
ATOM 1895 O O . PHE A 1 240 ? -22.281 4.328 10.477 1 97.25 240 PHE A O 1
ATOM 1902 N N . ASP A 1 241 ? -22.906 6.352 11.055 1 94.88 241 ASP A N 1
ATOM 1903 C CA . ASP A 1 241 ? -24.312 6.043 10.891 1 94.88 241 ASP A CA 1
ATOM 1904 C C . ASP A 1 241 ? -24.75 6.227 9.445 1 94.88 241 ASP A C 1
ATOM 1906 O O . ASP A 1 241 ? -25.906 5.969 9.102 1 94.88 241 ASP A O 1
ATOM 1910 N N . GLY A 1 242 ? -23.906 6.695 8.594 1 95.31 242 GLY A N 1
ATOM 1911 C CA . GLY A 1 242 ? -24.094 6.773 7.152 1 95.31 242 GLY A CA 1
ATOM 1912 C C . GLY A 1 242 ? -22.875 6.312 6.367 1 95.31 242 GLY A C 1
ATOM 1913 O O . GLY A 1 242 ? -21.859 5.949 6.949 1 95.31 242 GLY A O 1
ATOM 1914 N N . ALA A 1 243 ? -23.031 6.355 5.059 1 93.44 243 ALA A N 1
ATOM 1915 C CA . ALA A 1 243 ? -21.984 5.859 4.176 1 93.44 243 ALA A CA 1
ATOM 1916 C C . ALA A 1 243 ? -20.734 6.727 4.273 1 93.44 243 ALA A C 1
ATOM 1918 O O . ALA A 1 243 ? -20.812 7.957 4.254 1 93.44 243 ALA A O 1
ATOM 1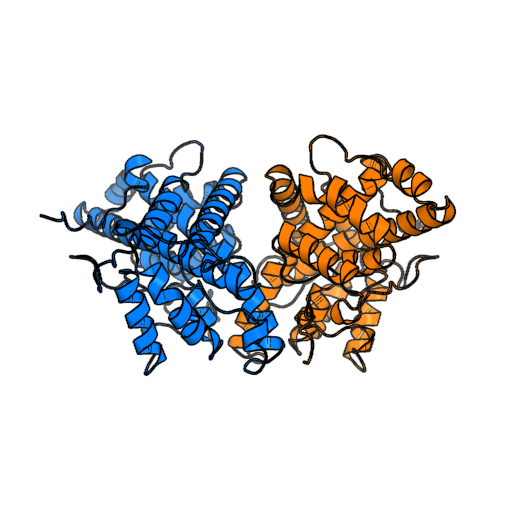919 N N . GLY A 1 244 ? -19.625 6.07 4.367 1 96.31 244 GLY A N 1
ATOM 1920 C CA . GLY A 1 244 ? -18.359 6.781 4.504 1 96.31 244 GLY A CA 1
ATOM 1921 C C . GLY A 1 244 ? -17.703 7.078 3.172 1 96.31 244 GLY A C 1
ATOM 1922 O O . GLY A 1 244 ? -16.578 7.59 3.131 1 96.31 244 GLY A O 1
ATOM 1923 N N . GLY A 1 245 ? -18.297 6.734 2.031 1 97.56 245 GLY A N 1
ATOM 1924 C CA . GLY A 1 245 ? -17.719 6.93 0.71 1 97.56 245 GLY A CA 1
ATOM 1925 C C . GLY A 1 245 ? -18.516 6.258 -0.392 1 97.56 245 GLY A C 1
ATOM 1926 O O . GLY A 1 245 ? -19.719 6.027 -0.245 1 97.56 245 GLY A O 1
ATOM 1927 N N . VAL A 1 246 ? -17.875 6.062 -1.523 1 97.38 246 VAL A N 1
ATOM 1928 C CA . VAL A 1 246 ? -18.516 5.445 -2.682 1 97.38 246 VAL A CA 1
ATOM 1929 C C . VAL A 1 246 ? -17.719 4.211 -3.107 1 97.38 246 VAL A C 1
ATOM 1931 O O . VAL A 1 246 ? -16.5 4.152 -2.93 1 97.38 246 VAL A O 1
ATOM 1934 N N . ALA A 1 247 ? -18.391 3.248 -3.662 1 96 247 ALA A N 1
ATOM 1935 C CA . ALA A 1 247 ? -17.766 2.023 -4.152 1 96 247 ALA A CA 1
ATOM 1936 C C . ALA A 1 247 ? -17.406 2.141 -5.629 1 96 247 ALA A C 1
ATOM 1938 O O . ALA A 1 247 ? -18.156 2.754 -6.406 1 96 247 ALA A O 1
ATOM 1939 N N . TRP A 1 248 ? -16.297 1.506 -6.008 1 95.19 248 TRP A N 1
ATOM 1940 C CA . TRP A 1 248 ? -15.883 1.627 -7.402 1 95.19 248 TRP A CA 1
ATOM 1941 C C . TRP A 1 248 ? -16.922 1.004 -8.328 1 95.19 248 TRP A C 1
ATOM 1943 O O . TRP A 1 248 ? -17.125 1.474 -9.453 1 95.19 248 TRP A O 1
ATOM 1953 N N . ARG A 1 249 ? -17.641 -0.002 -7.895 1 92.5 249 ARG A N 1
ATOM 1954 C CA . ARG A 1 249 ? -18.656 -0.659 -8.711 1 92.5 249 ARG A CA 1
ATOM 1955 C C . ARG A 1 249 ? -19.766 0.315 -9.094 1 92.5 249 ARG A C 1
ATOM 1957 O O . ARG A 1 249 ? -20.375 0.182 -10.156 1 92.5 249 ARG A O 1
ATOM 1964 N N . ASP A 1 250 ? -19.984 1.271 -8.227 1 91.69 250 ASP A N 1
ATOM 1965 C CA . ASP A 1 250 ? -21.047 2.25 -8.461 1 91.69 250 ASP A CA 1
ATOM 1966 C C . ASP A 1 250 ? -20.531 3.416 -9.305 1 91.69 250 ASP A C 1
ATOM 1968 O O . ASP A 1 250 ? -21.312 4.293 -9.695 1 91.69 250 ASP A O 1
ATOM 1972 N N . MET A 1 251 ? -19.234 3.43 -9.516 1 92.94 251 MET A N 1
ATOM 1973 C CA . MET A 1 251 ? -18.625 4.5 -10.297 1 92.94 251 MET A CA 1
ATOM 1974 C C . MET A 1 251 ? -18.203 3.992 -11.672 1 92.94 251 MET A C 1
ATOM 1976 O O . MET A 1 251 ? -17.641 4.746 -12.469 1 92.94 251 MET A O 1
ATOM 1980 N N . ALA A 1 252 ? -18.5 2.734 -11.984 1 88.88 252 ALA A N 1
ATOM 1981 C CA . ALA A 1 252 ? -17.969 2.053 -13.164 1 88.88 252 ALA A CA 1
ATOM 1982 C C . ALA A 1 252 ? -18.516 2.662 -14.445 1 88.88 252 ALA A C 1
ATOM 1984 O O . ALA A 1 252 ? -17.922 2.527 -15.516 1 88.88 252 ALA A O 1
ATOM 1985 N N . ASP A 1 253 ? -19.641 3.332 -14.352 1 90.44 253 ASP A N 1
ATOM 1986 C CA . ASP A 1 253 ? -20.219 3.963 -15.531 1 90.44 253 ASP A CA 1
ATOM 1987 C C . ASP A 1 253 ? -19.609 5.332 -15.789 1 90.44 253 ASP A C 1
ATOM 1989 O O . ASP A 1 253 ? -19.75 5.891 -16.875 1 90.44 253 ASP A O 1
ATOM 1993 N N . ARG A 1 254 ? -18.812 5.805 -14.812 1 92.44 254 ARG A N 1
ATOM 1994 C CA . ARG A 1 254 ? -18.297 7.168 -14.922 1 92.44 254 ARG A CA 1
ATOM 1995 C C . ARG A 1 254 ? -16.781 7.172 -14.992 1 92.44 254 ARG A C 1
ATOM 1997 O O . ARG A 1 254 ? -16.156 8.219 -15.211 1 92.44 254 ARG A O 1
ATOM 2004 N N . MET A 1 255 ? -16.219 6.062 -14.805 1 94.75 255 MET A N 1
ATOM 2005 C CA . MET A 1 255 ? -14.758 5.973 -14.781 1 94.75 255 MET A CA 1
ATOM 2006 C C . MET A 1 255 ? -14.273 4.852 -15.695 1 94.75 255 MET A C 1
ATOM 2008 O O . MET A 1 255 ? -14.93 3.816 -15.82 1 94.75 255 MET A O 1
ATOM 2012 N N . THR A 1 256 ? -13.164 5.105 -16.328 1 94.94 256 THR A N 1
ATOM 2013 C CA . THR A 1 256 ? -12.547 4.066 -17.141 1 94.94 256 THR A CA 1
ATOM 2014 C C . THR A 1 256 ? -11.945 2.969 -16.266 1 94.94 256 THR A C 1
ATOM 2016 O O . THR A 1 256 ? -11.688 3.189 -15.086 1 94.94 256 THR A O 1
ATOM 2019 N N . PRO A 1 257 ? -11.766 1.749 -16.812 1 94.5 257 PRO A N 1
ATOM 2020 C CA . PRO A 1 257 ? -11.094 0.685 -16.062 1 94.5 257 PRO A CA 1
ATOM 2021 C C . PRO A 1 257 ? -9.727 1.108 -15.531 1 94.5 257 PRO A C 1
ATOM 2023 O O . PRO A 1 257 ? -9.352 0.743 -14.414 1 94.5 257 PRO A O 1
ATOM 2026 N N . GLU A 1 258 ? -9.047 1.893 -16.312 1 95.62 258 GLU A N 1
ATOM 2027 C CA . GLU A 1 258 ? -7.738 2.404 -15.914 1 95.62 258 GLU A CA 1
ATOM 2028 C C . GLU A 1 258 ? -7.852 3.324 -14.703 1 95.62 258 GLU A C 1
ATOM 2030 O O . GLU A 1 258 ? -7.055 3.232 -13.766 1 95.62 258 GLU A O 1
ATOM 2035 N N . GLU A 1 259 ? -8.828 4.18 -14.703 1 96.69 259 GLU A N 1
ATOM 2036 C CA . GLU A 1 259 ? -9.062 5.094 -13.586 1 96.69 259 GLU A CA 1
ATOM 2037 C C . GLU A 1 259 ? -9.43 4.328 -12.32 1 96.69 259 GLU A C 1
ATOM 2039 O O . GLU A 1 259 ? -8.961 4.664 -11.227 1 96.69 259 GLU A O 1
ATOM 2044 N N . ILE A 1 260 ? -10.242 3.311 -12.484 1 97.06 260 ILE A N 1
ATOM 2045 C CA . ILE A 1 260 ? -10.672 2.506 -11.344 1 97.06 260 ILE A CA 1
ATOM 2046 C C . ILE A 1 260 ? -9.477 1.776 -10.742 1 97.06 260 ILE A C 1
ATOM 2048 O O . ILE A 1 260 ? -9.266 1.811 -9.531 1 97.06 260 ILE A O 1
ATOM 2052 N N . ALA A 1 261 ? -8.703 1.14 -11.609 1 97.38 261 ALA A N 1
ATOM 2053 C CA . ALA A 1 261 ? -7.504 0.448 -11.133 1 97.38 261 ALA A CA 1
ATOM 2054 C C . ALA A 1 261 ? -6.543 1.418 -10.453 1 97.38 261 ALA A C 1
ATOM 2056 O O . ALA A 1 261 ? -6.043 1.143 -9.359 1 97.38 261 ALA A O 1
ATOM 2057 N N . GLY A 1 262 ? -6.312 2.561 -11.133 1 97.81 262 GLY A N 1
ATOM 2058 C CA . GLY A 1 262 ? -5.402 3.564 -10.602 1 97.81 262 GLY A CA 1
ATOM 2059 C C . GLY A 1 262 ? -5.836 4.105 -9.25 1 97.81 262 GLY A C 1
ATOM 2060 O O . GLY A 1 262 ? -5.039 4.156 -8.312 1 97.81 262 GLY A O 1
ATOM 2061 N N . LEU A 1 263 ? -7.102 4.484 -9.141 1 98.19 263 LEU A N 1
ATOM 2062 C CA . LEU A 1 263 ? -7.617 5.059 -7.898 1 98.19 263 LEU A CA 1
ATOM 2063 C C . LEU A 1 263 ? -7.602 4.027 -6.773 1 98.19 263 LEU A C 1
ATOM 2065 O O . LEU A 1 263 ? -7.355 4.367 -5.617 1 98.19 263 LEU A O 1
ATOM 2069 N N . THR A 1 264 ? -7.84 2.758 -7.102 1 98.25 264 THR A N 1
ATOM 2070 C CA . THR A 1 264 ? -7.75 1.689 -6.113 1 98.25 264 THR A CA 1
ATOM 2071 C C . THR A 1 264 ? -6.352 1.627 -5.512 1 98.25 264 THR A C 1
ATOM 2073 O O . THR A 1 264 ? -6.199 1.581 -4.289 1 98.25 264 THR A O 1
ATOM 2076 N N . GLY A 1 265 ? -5.348 1.675 -6.395 1 98.19 265 GLY A N 1
ATOM 2077 C CA . GLY A 1 265 ? -3.977 1.69 -5.91 1 98.19 265 GLY A CA 1
ATOM 2078 C C . GLY A 1 265 ? -3.646 2.922 -5.09 1 98.19 265 GLY A C 1
ATOM 2079 O O . GLY A 1 265 ? -2.973 2.826 -4.062 1 98.19 265 GLY A O 1
ATOM 2080 N N . VAL A 1 266 ? -4.152 4.035 -5.504 1 98.5 266 VAL A N 1
ATOM 2081 C CA . VAL A 1 266 ? -3.883 5.312 -4.848 1 98.5 266 VAL A CA 1
ATOM 2082 C C . VAL A 1 266 ? -4.5 5.312 -3.449 1 98.5 266 VAL A C 1
ATOM 2084 O O . VAL A 1 266 ? -3.855 5.719 -2.479 1 98.5 266 VAL A O 1
ATOM 2087 N N . LEU A 1 267 ? -5.719 4.836 -3.348 1 98.44 267 LEU A N 1
ATOM 2088 C CA . LEU A 1 267 ? -6.387 4.77 -2.051 1 98.44 267 LEU A CA 1
ATOM 2089 C C . LEU A 1 267 ? -5.637 3.836 -1.104 1 98.44 267 LEU A C 1
ATOM 2091 O O . LEU A 1 267 ? -5.41 4.18 0.059 1 98.44 267 LEU A O 1
ATOM 2095 N N . PHE A 1 268 ? -5.227 2.746 -1.632 1 97.44 268 PHE A N 1
ATOM 2096 C CA . PHE A 1 268 ? -4.453 1.797 -0.843 1 97.44 268 PHE A CA 1
ATOM 2097 C C . PHE A 1 268 ? -3.152 2.428 -0.358 1 97.44 268 PHE A C 1
ATOM 2099 O O . PHE A 1 268 ? -2.809 2.324 0.821 1 97.44 268 PHE A O 1
ATOM 2106 N N . MET A 1 269 ? -2.484 3.057 -1.234 1 98 269 MET A N 1
ATOM 2107 C CA . MET A 1 269 ? -1.187 3.662 -0.953 1 98 269 MET A CA 1
ATOM 2108 C C . MET A 1 269 ? -1.317 4.77 0.087 1 98 269 MET A C 1
ATOM 2110 O O . MET A 1 269 ? -0.549 4.816 1.05 1 98 269 MET A O 1
ATOM 2114 N N . TYR A 1 270 ? -2.312 5.605 0.014 1 98.62 270 TYR A N 1
ATOM 2115 C CA . TYR A 1 270 ? -2.4 6.77 0.89 1 98.62 270 TYR A CA 1
ATOM 2116 C C . TYR A 1 270 ? -2.963 6.383 2.254 1 98.62 270 TYR A C 1
ATOM 2118 O O . TYR A 1 270 ? -2.785 7.113 3.232 1 98.62 270 TYR A O 1
ATOM 2126 N N . ASN A 1 271 ? -3.734 5.258 2.273 1 98.38 271 ASN A N 1
ATOM 2127 C CA . ASN A 1 271 ? -4.109 4.758 3.59 1 98.38 271 ASN A CA 1
ATOM 2128 C C . ASN A 1 271 ? -2.883 4.422 4.434 1 98.38 271 ASN A C 1
ATOM 2130 O O . ASN A 1 271 ? -2.842 4.727 5.625 1 98.38 271 ASN A O 1
ATOM 2134 N N . ARG A 1 272 ? -1.867 3.873 3.842 1 97.25 272 ARG A N 1
ATOM 2135 C CA . ARG A 1 272 ? -0.622 3.559 4.535 1 97.25 272 ARG A CA 1
ATOM 2136 C C . ARG A 1 272 ? 0.243 4.805 4.699 1 97.25 272 ARG A C 1
ATOM 2138 O O . ARG A 1 272 ? 0.848 5.016 5.75 1 97.25 272 ARG A O 1
ATOM 2145 N N . PHE A 1 273 ? 0.239 5.613 3.709 1 98.56 273 PHE A N 1
ATOM 2146 C CA . PHE A 1 273 ? 1.044 6.832 3.695 1 98.56 273 PHE A CA 1
ATOM 2147 C C . PHE A 1 273 ? 0.651 7.75 4.844 1 98.56 273 PHE A C 1
ATOM 2149 O O . PHE A 1 273 ? 1.513 8.234 5.586 1 98.56 273 PHE A O 1
ATOM 2156 N N . ILE A 1 274 ? -0.655 7.973 5 1 98.88 274 ILE A N 1
ATOM 2157 C CA . ILE A 1 274 ? -1.114 8.93 6.004 1 98.88 274 ILE A CA 1
ATOM 2158 C C . ILE A 1 274 ? -0.893 8.352 7.402 1 98.88 274 ILE A C 1
ATOM 2160 O O . ILE A 1 274 ? -0.646 9.102 8.352 1 98.88 274 ILE A O 1
ATOM 2164 N N . ALA A 1 275 ? -0.92 7.039 7.531 1 98.81 275 ALA A N 1
ATOM 2165 C CA . ALA A 1 275 ? -0.575 6.418 8.805 1 98.81 275 ALA A CA 1
ATOM 2166 C C . ALA A 1 275 ? 0.891 6.66 9.156 1 98.81 275 ALA A C 1
ATOM 2168 O O . ALA A 1 275 ? 1.216 7 10.297 1 98.81 275 ALA A O 1
ATOM 2169 N N . ASP A 1 276 ? 1.765 6.5 8.148 1 98.69 276 ASP A N 1
ATOM 2170 C CA . ASP A 1 276 ? 3.184 6.785 8.344 1 98.69 276 ASP A CA 1
ATOM 2171 C C . ASP A 1 276 ? 3.393 8.219 8.836 1 98.69 276 ASP A C 1
ATOM 2173 O O . ASP A 1 276 ? 4.129 8.445 9.797 1 98.69 276 ASP A O 1
ATOM 2177 N N . ILE A 1 277 ? 2.695 9.117 8.211 1 98.88 277 ILE A N 1
ATOM 2178 C CA . ILE A 1 277 ? 2.893 10.531 8.508 1 98.88 277 ILE A CA 1
ATOM 2179 C C . ILE A 1 277 ? 2.344 10.852 9.898 1 98.88 277 ILE A C 1
ATOM 2181 O O . ILE A 1 277 ? 2.932 11.641 10.641 1 98.88 277 ILE A O 1
ATOM 2185 N N . THR A 1 278 ? 1.17 10.219 10.227 1 98.88 278 THR A N 1
ATOM 2186 C CA . THR A 1 278 ? 0.585 10.406 11.555 1 98.88 278 THR A CA 1
ATOM 2187 C C . THR A 1 278 ? 1.577 10.008 12.641 1 98.88 278 THR A C 1
ATOM 2189 O O . THR A 1 278 ? 1.853 10.789 13.555 1 98.88 278 THR A O 1
ATOM 2192 N N . VAL A 1 279 ? 2.207 8.875 12.5 1 98.88 279 VAL A N 1
ATOM 2193 C CA . VAL A 1 279 ? 3.15 8.359 13.492 1 98.88 279 VAL A CA 1
ATOM 2194 C C . VAL A 1 279 ? 4.406 9.227 13.508 1 98.88 279 VAL A C 1
ATOM 2196 O O . VAL A 1 279 ? 4.926 9.555 14.578 1 98.88 279 VAL A O 1
ATOM 2199 N N . ALA A 1 280 ? 4.871 9.656 12.359 1 98.75 280 ALA A N 1
ATOM 2200 C CA . ALA A 1 280 ? 6.078 10.469 12.242 1 98.75 280 ALA A CA 1
ATOM 2201 C C . ALA A 1 280 ? 5.902 11.812 12.953 1 98.75 280 ALA A C 1
ATOM 2203 O O . ALA A 1 280 ? 6.777 12.242 13.711 1 98.75 280 ALA A O 1
ATOM 2204 N N . ILE A 1 281 ? 4.785 12.445 12.734 1 98.75 281 ILE A N 1
ATOM 2205 C CA . ILE A 1 281 ? 4.57 13.781 13.281 1 98.75 281 ILE A CA 1
ATOM 2206 C C . ILE A 1 281 ? 4.387 13.695 14.797 1 98.75 281 ILE A C 1
ATOM 2208 O O . ILE A 1 281 ? 4.863 14.555 15.531 1 98.75 281 ILE A O 1
ATOM 2212 N N . ILE A 1 282 ? 3.73 12.688 15.234 1 98.5 282 ILE A N 1
ATOM 2213 C CA . ILE A 1 282 ? 3.568 12.5 16.672 1 98.5 282 ILE A CA 1
ATOM 2214 C C . ILE A 1 282 ? 4.934 12.266 17.328 1 98.5 282 ILE A C 1
ATOM 2216 O O . ILE A 1 282 ? 5.195 12.758 18.422 1 98.5 282 ILE A O 1
ATOM 2220 N N . ARG A 1 283 ? 5.793 11.508 16.641 1 98.69 283 ARG A N 1
ATOM 2221 C CA . ARG A 1 283 ? 7.133 11.289 17.188 1 98.69 283 ARG A CA 1
ATOM 2222 C C . ARG A 1 283 ? 7.918 12.602 17.234 1 98.69 283 ARG A C 1
ATOM 2224 O O . ARG A 1 283 ? 8.672 12.836 18.188 1 98.69 283 ARG A O 1
ATOM 2231 N N . LEU A 1 284 ? 7.773 13.43 16.203 1 98.69 284 LEU A N 1
ATOM 2232 C CA . LEU A 1 284 ? 8.422 14.734 16.203 1 98.69 284 LEU A CA 1
ATOM 2233 C C . LEU A 1 284 ? 7.934 15.578 17.375 1 98.69 284 LEU A C 1
ATOM 2235 O O . LEU A 1 284 ? 8.727 16.266 18.031 1 98.69 284 LEU A O 1
ATOM 2239 N N . LYS A 1 285 ? 6.629 15.539 17.641 1 98.12 285 LYS A N 1
ATOM 2240 C CA . LYS A 1 285 ? 6.074 16.266 18.781 1 98.12 285 LYS A CA 1
ATOM 2241 C C . LYS A 1 285 ? 6.613 15.703 20.094 1 98.12 285 LYS A C 1
ATOM 2243 O O . LYS A 1 285 ? 6.949 16.453 21.016 1 98.12 285 LYS A O 1
ATOM 2248 N N . GLN A 1 286 ? 6.695 14.414 20.141 1 98.19 286 GLN A N 1
ATOM 2249 C CA . GLN A 1 286 ? 7.18 13.742 21.328 1 98.19 286 GLN A CA 1
ATOM 2250 C C . GLN A 1 286 ? 8.609 14.164 21.656 1 98.19 286 GLN A C 1
ATOM 2252 O O . GLN A 1 286 ? 8.984 14.242 22.828 1 98.19 286 GLN A O 1
ATOM 2257 N N . ALA A 1 287 ? 9.383 14.484 20.656 1 98.06 287 ALA A N 1
ATOM 2258 C CA . ALA A 1 287 ? 10.766 14.898 20.844 1 98.06 287 ALA A CA 1
ATOM 2259 C C . ALA A 1 287 ? 10.852 16.156 21.688 1 98.06 287 ALA A C 1
ATOM 2261 O O . ALA A 1 287 ? 11.852 16.391 22.375 1 98.06 287 ALA A O 1
ATOM 2262 N N . PHE A 1 288 ? 9.82 16.969 21.719 1 97.5 288 PHE A N 1
ATOM 2263 C CA . PHE A 1 288 ? 9.828 18.234 22.469 1 97.5 288 PHE A CA 1
ATOM 2264 C C . PHE A 1 288 ? 9.258 18.047 23.859 1 97.5 288 PHE A C 1
ATOM 2266 O O . PHE A 1 288 ? 9.391 18.922 24.719 1 97.5 288 PHE A O 1
ATOM 2273 N N . GLY A 1 289 ? 8.594 16.844 24.062 1 93.94 289 GLY A N 1
ATOM 2274 C CA . GLY A 1 289 ? 7.926 16.672 25.328 1 93.94 289 GLY A CA 1
ATOM 2275 C C . GLY A 1 289 ? 7.676 15.211 25.672 1 93.94 289 GLY A C 1
ATOM 2276 O O . GLY A 1 289 ? 8.562 14.367 25.516 1 93.94 289 GLY A O 1
ATOM 2277 N N . SER A 1 290 ? 6.516 14.938 26.25 1 93.75 290 SER A N 1
ATOM 2278 C CA . SER A 1 290 ? 6.148 13.586 26.672 1 93.75 290 SER A CA 1
ATOM 2279 C C . SER A 1 290 ? 5.191 12.945 25.688 1 93.75 290 SER A C 1
ATOM 2281 O O . SER A 1 290 ? 4.684 13.609 24.781 1 93.75 290 SER A O 1
ATOM 2283 N N . ALA A 1 291 ? 5.074 11.664 25.859 1 95.38 291 ALA A N 1
ATOM 2284 C CA . ALA A 1 291 ? 4.086 10.938 25.062 1 95.38 291 ALA A CA 1
ATOM 2285 C C . ALA A 1 291 ? 2.689 11.523 25.266 1 95.38 291 ALA A C 1
ATOM 2287 O O . ALA A 1 291 ? 1.907 11.617 24.328 1 95.38 291 ALA A O 1
ATOM 2288 N N . GLU A 1 292 ? 2.361 11.945 26.453 1 94.69 292 GLU A N 1
ATOM 2289 C CA . GLU A 1 292 ? 1.06 12.523 26.781 1 94.69 292 GLU A CA 1
ATOM 2290 C C . GLU A 1 292 ? 0.846 13.844 26.047 1 94.69 292 GLU A C 1
ATOM 2292 O O . GLU A 1 292 ? -0.223 14.078 25.484 1 94.69 292 GLU A O 1
ATOM 2297 N N . ASP A 1 293 ? 1.851 14.609 26.047 1 95.25 293 ASP A N 1
ATOM 2298 C CA . ASP A 1 293 ? 1.765 15.891 25.359 1 95.25 293 ASP A CA 1
ATOM 2299 C C . ASP A 1 293 ? 1.637 15.695 23.844 1 95.25 293 ASP A C 1
ATOM 2301 O O . ASP A 1 293 ? 0.881 16.406 23.188 1 95.25 293 ASP A O 1
ATOM 2305 N N . ALA A 1 294 ? 2.348 14.766 23.328 1 96.25 294 ALA A N 1
ATOM 2306 C CA . ALA A 1 294 ? 2.391 14.516 21.891 1 96.25 294 ALA A CA 1
ATOM 2307 C C . ALA A 1 294 ? 1.046 14.016 21.391 1 96.25 294 ALA A C 1
ATOM 2309 O O . ALA A 1 294 ? 0.687 14.242 20.219 1 96.25 294 ALA A O 1
ATOM 2310 N N . THR A 1 295 ? 0.26 13.32 22.25 1 96.75 295 THR A N 1
ATOM 2311 C CA . THR A 1 295 ? -0.986 12.711 21.797 1 96.75 295 THR A CA 1
ATOM 2312 C C . THR A 1 295 ? -2.184 13.562 22.203 1 96.75 295 THR A C 1
ATOM 2314 O O . THR A 1 295 ? -3.332 13.18 21.969 1 96.75 295 THR A O 1
ATOM 2317 N N . GLU A 1 296 ? -1.944 14.656 22.812 1 95.69 296 GLU A N 1
ATOM 2318 C CA . GLU A 1 296 ? -3.027 15.531 23.25 1 95.69 296 GLU A CA 1
ATOM 2319 C C . GLU A 1 296 ? -3.658 16.25 22.062 1 95.69 296 GLU A C 1
ATOM 2321 O O . GLU A 1 296 ? -2.953 16.719 21.156 1 95.69 296 GLU A O 1
ATOM 2326 N N . ASN A 1 297 ? -4.953 16.297 22 1 95.88 297 ASN A N 1
ATOM 2327 C CA . ASN A 1 297 ? -5.688 17.141 21.062 1 95.88 297 ASN A CA 1
ATOM 2328 C C . ASN A 1 297 ? -5.676 18.609 21.5 1 95.88 297 ASN A C 1
ATOM 2330 O O . ASN A 1 297 ? -6.457 19 22.359 1 95.88 297 ASN A O 1
ATOM 2334 N N . LYS A 1 298 ? -4.938 19.406 20.844 1 95.44 298 LYS A N 1
ATOM 2335 C CA . LYS A 1 298 ? -4.707 20.797 21.25 1 95.44 298 LYS A CA 1
ATOM 2336 C C . LYS A 1 298 ? -5.852 21.703 20.812 1 95.44 298 LYS A C 1
ATOM 2338 O O . LYS A 1 298 ? -5.938 22.844 21.234 1 95.44 298 LYS A O 1
ATOM 2343 N N . PHE A 1 299 ? -6.781 21.125 20.016 1 95.94 299 PHE A N 1
ATOM 2344 C CA . PHE A 1 299 ? -7.879 21.938 19.5 1 95.94 299 PHE A CA 1
ATOM 2345 C C . PHE A 1 299 ? -9.219 21.281 19.812 1 95.94 299 PHE A C 1
ATOM 2347 O O . PHE A 1 299 ? -10.141 21.328 18.984 1 95.94 299 PHE A O 1
ATOM 2354 N N . ARG A 1 300 ? -9.328 20.703 20.922 1 92.56 300 ARG A N 1
ATOM 2355 C CA . ARG A 1 300 ? -10.523 19.969 21.344 1 92.56 300 ARG A CA 1
ATOM 2356 C C . ARG A 1 300 ? -11.734 20.906 21.391 1 92.56 300 ARG A C 1
ATOM 2358 O O . ARG A 1 300 ? -11.633 22.031 21.875 1 92.56 300 ARG A O 1
ATOM 2365 N N . VAL A 1 301 ? -12.789 20.391 20.844 1 89.62 301 VAL A N 1
ATOM 2366 C CA . VAL A 1 301 ? -14.086 21.062 20.953 1 89.62 301 VAL A CA 1
ATOM 2367 C C . VAL A 1 301 ? -14.961 20.312 21.969 1 89.62 301 VAL A C 1
ATOM 2369 O O . VAL A 1 301 ? -15.242 19.125 21.797 1 89.62 301 VAL A O 1
ATOM 2372 N N . TRP A 1 302 ? -15.336 20.953 22.953 1 85.62 302 TRP A N 1
ATOM 2373 C CA . TRP A 1 302 ? -16.141 20.328 23.984 1 85.62 302 TRP A CA 1
ATOM 2374 C C . TRP A 1 302 ? -17.625 20.391 23.625 1 85.62 302 TRP A C 1
ATOM 2376 O O . TRP A 1 302 ? -18.078 21.312 22.938 1 85.62 302 TRP A O 1
ATOM 2386 N N . PRO A 1 303 ? -18.297 19.328 24.109 1 82.81 303 PRO A N 1
ATOM 2387 C CA . PRO A 1 303 ? -19.734 19.328 23.844 1 82.81 303 PRO A CA 1
ATOM 2388 C C . PRO A 1 303 ? -20.453 20.547 24.438 1 82.81 303 PRO A C 1
ATOM 2390 O O . PRO A 1 303 ? -20.016 21.078 25.453 1 82.81 303 PRO A O 1
ATOM 2393 N N . THR A 1 304 ? -21.422 21.047 23.656 1 73.5 304 THR A N 1
ATOM 2394 C CA . THR A 1 304 ? -22.266 22.109 24.188 1 73.5 304 THR A CA 1
ATOM 2395 C C . THR A 1 304 ? -23.078 21.625 25.375 1 73.5 304 THR A C 1
ATOM 2397 O O . THR A 1 304 ? -23.641 20.531 25.359 1 73.5 304 THR A O 1
ATOM 2400 N N . GLU A 1 305 ? -22.719 21.953 26.672 1 64.38 305 GLU A N 1
ATOM 2401 C CA . GLU A 1 305 ? -23.516 21.609 27.859 1 64.38 305 GLU A CA 1
ATOM 2402 C C . GLU A 1 305 ? -24.984 21.906 27.641 1 64.38 305 GLU A C 1
ATOM 2404 O O . GLU A 1 305 ? -25.344 22.969 27.125 1 64.38 305 GLU A O 1
ATOM 2409 N N . LYS A 1 306 ? -25.891 20.875 27.375 1 55.03 306 LYS A N 1
ATOM 2410 C CA . LYS A 1 306 ? -27.312 21.109 27.5 1 55.03 306 LYS A CA 1
ATOM 2411 C C . LYS A 1 306 ? -27.641 21.781 28.844 1 55.03 306 LYS A C 1
ATOM 2413 O O . LYS A 1 306 ? -27.328 21.234 29.891 1 55.03 306 LYS A O 1
ATOM 2418 N N . GLY A 1 307 ? -27.344 23.094 28.922 1 27.16 307 GLY A N 1
ATOM 2419 C CA . GLY A 1 307 ? -28.016 23.781 30.016 1 27.16 307 GLY A CA 1
ATOM 2420 C C . GLY A 1 307 ? -29.516 23.531 30.047 1 27.16 307 GLY A C 1
ATOM 2421 O O . GLY A 1 307 ? -30.109 23.203 29.016 1 27.16 307 GLY A O 1
ATOM 2422 N N . MET B 1 1 ? -34.781 -9.242 -13.453 1 32.28 1 MET B N 1
ATOM 2423 C CA . MET B 1 1 ? -34.094 -8.289 -12.586 1 32.28 1 MET B CA 1
ATOM 2424 C C . MET B 1 1 ? -32.594 -8.523 -12.617 1 32.28 1 MET B C 1
ATOM 2426 O O . MET B 1 1 ? -32.125 -9.648 -12.406 1 32.28 1 MET B O 1
ATOM 2430 N N . SER B 1 2 ? -31.844 -7.895 -13.523 1 44.06 2 SER B N 1
ATOM 2431 C CA . SER B 1 2 ? -30.484 -8.273 -13.883 1 44.06 2 SER B CA 1
ATOM 2432 C C . SER B 1 2 ? -29.625 -8.492 -12.648 1 44.06 2 SER B C 1
ATOM 2434 O O . SER B 1 2 ? -29.531 -7.621 -11.781 1 44.06 2 SER B O 1
ATOM 2436 N N . HIS B 1 3 ? -29.531 -9.602 -12.078 1 60.16 3 HIS B N 1
ATOM 2437 C CA . HIS B 1 3 ? -28.906 -10.055 -10.836 1 60.16 3 HIS B CA 1
ATOM 2438 C C . HIS B 1 3 ? -27.484 -9.539 -10.719 1 60.16 3 HIS B C 1
ATOM 2440 O O . HIS B 1 3 ? -26.656 -9.766 -11.602 1 60.16 3 HIS B O 1
ATOM 2446 N N . ARG B 1 4 ? -27.266 -8.57 -9.945 1 74.44 4 ARG B N 1
ATOM 2447 C CA . ARG B 1 4 ? -25.953 -8.008 -9.641 1 74.44 4 ARG B CA 1
ATOM 2448 C C . ARG B 1 4 ? -25 -9.078 -9.102 1 74.44 4 ARG B C 1
ATOM 2450 O O . ARG B 1 4 ? -25.312 -9.719 -8.086 1 74.44 4 ARG B O 1
ATOM 2457 N N . PRO B 1 5 ? -23.984 -9.312 -9.875 1 84.75 5 PRO B N 1
ATOM 2458 C CA . PRO B 1 5 ? -23.078 -10.336 -9.375 1 84.75 5 PRO B CA 1
ATOM 2459 C C . PRO B 1 5 ? -22.531 -10.016 -7.984 1 84.75 5 PRO B C 1
ATOM 2461 O O . PRO B 1 5 ? -22.469 -8.844 -7.598 1 84.75 5 PRO B O 1
ATOM 2464 N N . ILE B 1 6 ? -22.281 -11.078 -7.324 1 88.12 6 ILE B N 1
ATOM 2465 C CA . ILE B 1 6 ? -21.734 -10.938 -5.977 1 88.12 6 ILE B CA 1
ATOM 2466 C C . ILE B 1 6 ? -20.344 -10.328 -6.039 1 88.12 6 ILE B C 1
ATOM 2468 O O . ILE B 1 6 ? -19.984 -9.477 -5.223 1 88.12 6 ILE B O 1
ATOM 2472 N N . LEU B 1 7 ? -19.641 -10.805 -7.082 1 89.19 7 LEU B N 1
ATOM 2473 C CA . LEU B 1 7 ? -18.281 -10.344 -7.277 1 89.19 7 LEU B CA 1
ATOM 2474 C C . LEU B 1 7 ? -18.062 -9.852 -8.703 1 89.19 7 LEU B C 1
ATOM 2476 O O . LEU B 1 7 ? -18.359 -10.57 -9.664 1 89.19 7 LEU B O 1
ATOM 2480 N N . LYS B 1 8 ? -17.719 -8.625 -8.797 1 89 8 LYS B N 1
ATOM 2481 C CA . LYS B 1 8 ? -17.391 -8.062 -10.102 1 89 8 LYS B CA 1
ATOM 2482 C C . LYS B 1 8 ? -15.898 -8.172 -10.391 1 89 8 LYS B C 1
ATOM 2484 O O . LYS B 1 8 ? -15.078 -7.992 -9.484 1 89 8 LYS B O 1
ATOM 2489 N N . ASN B 1 9 ? -15.578 -8.391 -11.641 1 91.69 9 ASN B N 1
ATOM 2490 C CA . ASN B 1 9 ? -14.172 -8.477 -12.008 1 91.69 9 ASN B CA 1
ATOM 2491 C C . ASN B 1 9 ? -13.469 -7.133 -11.859 1 91.69 9 ASN B C 1
ATOM 2493 O O . ASN B 1 9 ? -13.984 -6.105 -12.297 1 91.69 9 ASN B O 1
ATOM 2497 N N . PHE B 1 10 ? -12.367 -7.152 -11.141 1 93.75 10 PHE B N 1
ATOM 2498 C CA . PHE B 1 10 ? -11.523 -5.965 -11.078 1 93.75 10 PHE B CA 1
ATOM 2499 C C . PHE B 1 10 ? -10.875 -5.699 -12.438 1 93.75 10 PHE B C 1
ATOM 2501 O O . PHE B 1 10 ? -10.469 -6.633 -13.133 1 93.75 10 PHE B O 1
ATOM 2508 N N . PRO B 1 11 ? -10.758 -4.512 -12.828 1 94 11 PRO B N 1
ATOM 2509 C CA . PRO B 1 11 ? -10.234 -4.203 -14.164 1 94 11 PRO B CA 1
ATOM 2510 C C . PRO B 1 11 ? -8.836 -4.781 -14.398 1 94 11 PRO B C 1
ATOM 2512 O O . PRO B 1 11 ? -7.914 -4.504 -13.633 1 94 11 PRO B O 1
ATOM 2515 N N . GLN B 1 12 ? -8.68 -5.527 -15.445 1 95.31 12 GLN B N 1
ATOM 2516 C CA . GLN B 1 12 ? -7.441 -6.152 -15.891 1 95.31 12 GLN B CA 1
ATOM 2517 C C . GLN B 1 12 ? -7.562 -6.652 -17.328 1 95.31 12 GLN B C 1
ATOM 2519 O O . GLN B 1 12 ? -8.672 -6.797 -17.844 1 95.31 12 GLN B O 1
ATOM 2524 N N . VAL B 1 13 ? -6.465 -6.855 -17.984 1 93.75 13 VAL B N 1
ATOM 2525 C CA . VAL B 1 13 ? -6.449 -7.52 -19.281 1 93.75 13 VAL B CA 1
ATOM 2526 C C . VAL B 1 13 ? -6.043 -8.984 -19.109 1 93.75 13 VAL B C 1
ATOM 2528 O O . VAL B 1 13 ? -4.855 -9.297 -19 1 93.75 13 VAL B O 1
ATOM 2531 N N . ASP B 1 14 ? -7.031 -9.836 -19.141 1 90.5 14 ASP B N 1
ATOM 2532 C CA . ASP B 1 14 ? -6.75 -11.258 -18.953 1 90.5 14 ASP B CA 1
ATOM 2533 C C . ASP B 1 14 ? -5.906 -11.805 -20.109 1 90.5 14 ASP B C 1
ATOM 2535 O O . ASP B 1 14 ? -5.934 -11.266 -21.219 1 90.5 14 ASP B O 1
ATOM 2539 N N . HIS B 1 15 ? -5.25 -12.836 -19.828 1 85.88 15 HIS B N 1
ATOM 2540 C CA . HIS B 1 15 ? -4.344 -13.422 -20.812 1 85.88 15 HIS B CA 1
ATOM 2541 C C . HIS B 1 15 ? -5.082 -13.766 -22.094 1 85.88 15 HIS B C 1
ATOM 2543 O O . HIS B 1 15 ? -4.578 -13.516 -23.188 1 85.88 15 HIS B O 1
ATOM 2549 N N . HIS B 1 16 ? -6.238 -14.312 -21.938 1 83.81 16 HIS B N 1
ATOM 2550 C CA . HIS B 1 16 ? -6.977 -14.742 -23.109 1 83.81 16 HIS B CA 1
ATOM 2551 C C . HIS B 1 16 ? -7.504 -13.555 -23.906 1 83.81 16 HIS B C 1
ATOM 2553 O O . HIS B 1 16 ? -7.875 -13.695 -25.078 1 83.81 16 HIS B O 1
ATOM 2559 N N . GLN B 1 17 ? -7.555 -12.414 -23.266 1 86.88 17 GLN B N 1
ATOM 2560 C CA . GLN B 1 17 ? -8.023 -11.203 -23.906 1 86.88 17 GLN B CA 1
ATOM 2561 C C . GLN B 1 17 ? -6.863 -10.445 -24.562 1 86.88 17 GLN B C 1
ATOM 2563 O O . GLN B 1 17 ? -7.078 -9.531 -25.359 1 86.88 17 GLN B O 1
ATOM 2568 N N . ALA B 1 18 ? -5.664 -10.812 -24.094 1 89.69 18 ALA B N 1
ATOM 2569 C CA . ALA B 1 18 ? -4.484 -10.133 -24.625 1 89.69 18 ALA B CA 1
ATOM 2570 C C . ALA B 1 18 ? -4.129 -10.656 -26.016 1 89.69 18 ALA B C 1
ATOM 2572 O O . ALA B 1 18 ? -4.109 -11.867 -26.25 1 89.69 18 ALA B O 1
ATOM 2573 N N . SER B 1 19 ? -4.043 -9.805 -27 1 89.88 19 SER B N 1
ATOM 2574 C CA . SER B 1 19 ? -3.674 -10.164 -28.375 1 89.88 19 SER B CA 1
ATOM 2575 C C . SER B 1 19 ? -2.578 -9.242 -28.906 1 89.88 19 SER B C 1
ATOM 2577 O O . SER B 1 19 ? -2.184 -8.289 -28.234 1 89.88 19 SER B O 1
ATOM 2579 N N . GLY B 1 20 ? -2.014 -9.648 -29.969 1 93.81 20 GLY B N 1
ATOM 2580 C CA . GLY B 1 20 ? -0.979 -8.828 -30.578 1 93.81 20 GLY B CA 1
ATOM 2581 C C . GLY B 1 20 ? 0.251 -8.68 -29.703 1 93.81 20 GLY B C 1
ATOM 2582 O O . GLY B 1 20 ? 0.789 -9.672 -29.203 1 93.81 20 GLY B O 1
ATOM 2583 N N . LYS B 1 21 ? 0.738 -7.48 -29.578 1 94 21 LYS B N 1
ATOM 2584 C CA . LYS B 1 21 ? 1.976 -7.195 -28.859 1 94 21 LYS B CA 1
ATOM 2585 C C . LYS B 1 21 ? 1.849 -7.562 -27.375 1 94 21 LYS B C 1
ATOM 2587 O O . LYS B 1 21 ? 2.797 -8.07 -26.781 1 94 21 LYS B O 1
ATOM 2592 N N . LEU B 1 22 ? 0.671 -7.293 -26.844 1 94.94 22 LEU B N 1
ATOM 2593 C CA . LEU B 1 22 ? 0.473 -7.609 -25.422 1 94.94 22 LEU B CA 1
ATOM 2594 C C . LEU B 1 22 ? 0.431 -9.117 -25.203 1 94.94 22 LEU B C 1
ATOM 2596 O O . LEU B 1 22 ? 0.966 -9.617 -24.219 1 94.94 22 LEU B O 1
ATOM 2600 N N . GLY B 1 23 ? -0.239 -9.828 -26.094 1 95.88 23 GLY B N 1
ATOM 2601 C CA . GLY B 1 23 ? -0.22 -11.281 -26.016 1 95.88 23 GLY B CA 1
ATOM 2602 C C . GLY B 1 23 ? 1.18 -11.867 -26.078 1 95.88 23 GLY B C 1
ATOM 2603 O O . GLY B 1 23 ? 1.519 -12.766 -25.312 1 95.88 23 GLY B O 1
ATOM 2604 N N . ASP B 1 24 ? 1.948 -11.344 -27 1 96.69 24 ASP B N 1
ATOM 2605 C CA . ASP B 1 24 ? 3.338 -11.773 -27.125 1 96.69 24 ASP B CA 1
ATOM 2606 C C . ASP B 1 24 ? 4.121 -11.484 -25.844 1 96.69 24 ASP B C 1
ATOM 2608 O O . ASP B 1 24 ? 4.945 -12.289 -25.422 1 96.69 24 ASP B O 1
ATOM 2612 N N . LEU B 1 25 ? 3.85 -10.352 -25.328 1 97.19 25 LEU B N 1
ATOM 2613 C CA . LEU B 1 25 ? 4.527 -9.945 -24.109 1 97.19 25 LEU B CA 1
ATOM 2614 C C . LEU B 1 25 ? 4.164 -10.867 -22.953 1 97.19 25 LEU B C 1
ATOM 2616 O O . LEU B 1 25 ? 5.039 -11.289 -22.188 1 97.19 25 LEU B O 1
ATOM 2620 N N . TYR B 1 26 ? 2.893 -11.164 -22.781 1 96.94 26 TYR B N 1
ATOM 2621 C CA . TYR B 1 26 ? 2.459 -12.086 -21.75 1 96.94 26 TYR B CA 1
ATOM 2622 C C . TYR B 1 26 ? 3.141 -13.445 -21.906 1 96.94 26 TYR B C 1
ATOM 2624 O O . TYR B 1 26 ? 3.594 -14.031 -20.922 1 96.94 26 TYR B O 1
ATOM 2632 N N . ASN B 1 27 ? 3.182 -13.914 -23.109 1 96.69 27 ASN B N 1
ATOM 2633 C CA . ASN B 1 27 ? 3.855 -15.188 -23.375 1 96.69 27 ASN B CA 1
ATOM 2634 C C . ASN B 1 27 ? 5.34 -15.109 -23.047 1 96.69 27 ASN B C 1
ATOM 2636 O O . ASN B 1 27 ? 5.91 -16.078 -22.516 1 96.69 27 ASN B O 1
ATOM 2640 N N . ASP B 1 28 ? 5.953 -14 -23.391 1 97.94 28 ASP B N 1
ATOM 2641 C CA . ASP B 1 28 ? 7.363 -13.812 -23.062 1 97.94 28 ASP B CA 1
ATOM 2642 C C . ASP B 1 28 ? 7.594 -13.805 -21.562 1 97.94 28 ASP B C 1
ATOM 2644 O O . ASP B 1 28 ? 8.578 -14.359 -21.078 1 97.94 28 ASP B O 1
ATOM 2648 N N . ILE B 1 29 ? 6.719 -13.133 -20.781 1 97.5 29 ILE B N 1
ATOM 2649 C CA . ILE B 1 29 ? 6.805 -13.141 -19.328 1 97.5 29 ILE B CA 1
ATOM 2650 C C . ILE B 1 29 ? 6.656 -14.57 -18.812 1 97.5 29 ILE B C 1
ATOM 2652 O O . ILE B 1 29 ? 7.453 -15.023 -17.984 1 97.5 29 ILE B O 1
ATOM 2656 N N . HIS B 1 30 ? 5.691 -15.312 -19.328 1 96.12 30 HIS B N 1
ATOM 2657 C CA . HIS B 1 30 ? 5.453 -16.703 -19 1 96.12 30 HIS B CA 1
ATOM 2658 C C . HIS B 1 30 ? 6.723 -17.547 -19.188 1 96.12 30 HIS B C 1
ATOM 2660 O O . HIS B 1 30 ? 7.137 -18.25 -18.266 1 96.12 30 HIS B O 1
ATOM 2666 N N . ASP B 1 31 ? 7.281 -17.391 -20.281 1 97.06 31 ASP B N 1
ATOM 2667 C CA . ASP B 1 31 ? 8.375 -18.281 -20.672 1 97.06 31 ASP B CA 1
ATOM 2668 C C . ASP B 1 31 ? 9.688 -17.844 -20.016 1 97.06 31 ASP B C 1
ATOM 2670 O O . ASP B 1 31 ? 10.508 -18.688 -19.641 1 97.06 31 ASP B O 1
ATOM 2674 N N . THR B 1 32 ? 9.891 -16.547 -19.859 1 98.38 32 THR B N 1
ATOM 2675 C CA . THR B 1 32 ? 11.102 -16.031 -19.234 1 98.38 32 THR B CA 1
ATOM 2676 C C . THR B 1 32 ? 11.141 -16.375 -17.75 1 98.38 32 THR B C 1
ATOM 2678 O O . THR B 1 32 ? 12.164 -16.828 -17.234 1 98.38 32 THR B O 1
ATOM 2681 N N . LEU B 1 33 ? 10.008 -16.188 -17.094 1 98.44 33 LEU B N 1
ATOM 2682 C CA . LEU B 1 33 ? 9.93 -16.453 -15.672 1 98.44 33 LEU B CA 1
ATOM 2683 C C . LEU B 1 33 ? 9.648 -17.922 -15.406 1 98.44 33 LEU B C 1
ATOM 2685 O O . LEU B 1 33 ? 9.742 -18.391 -14.266 1 98.44 33 LEU B O 1
ATOM 2689 N N . ARG B 1 34 ? 9.25 -18.656 -16.484 1 98.12 34 ARG B N 1
ATOM 2690 C CA . ARG B 1 34 ? 8.938 -20.078 -16.422 1 98.12 34 ARG B CA 1
ATOM 2691 C C . ARG B 1 34 ? 7.762 -20.344 -15.477 1 98.12 34 ARG B C 1
ATOM 2693 O O . ARG B 1 34 ? 7.793 -21.281 -14.688 1 98.12 34 ARG B O 1
ATOM 2700 N N . VAL B 1 35 ? 6.738 -19.484 -15.539 1 97.81 35 VAL B N 1
ATOM 2701 C CA . VAL B 1 35 ? 5.59 -19.594 -14.648 1 97.81 35 VAL B CA 1
ATOM 2702 C C . VAL B 1 35 ? 4.328 -19.859 -15.461 1 97.81 35 VAL B C 1
ATOM 2704 O O . VAL B 1 35 ? 4.219 -19.438 -16.609 1 97.81 35 VAL B O 1
ATOM 2707 N N . PRO B 1 36 ? 3.342 -20.469 -14.898 1 96.94 36 PRO B N 1
ATOM 2708 C CA . PRO B 1 36 ? 2.188 -20.938 -15.672 1 96.94 36 PRO B CA 1
ATOM 2709 C C . PRO B 1 36 ? 1.072 -19.906 -15.75 1 96.94 36 PRO B C 1
ATOM 2711 O O . PRO B 1 36 ? -0.029 -20.203 -16.219 1 96.94 36 PRO B O 1
ATOM 2714 N N . TRP B 1 37 ? 1.157 -18.703 -15.273 1 97.19 37 TRP B N 1
ATOM 2715 C CA . TRP B 1 37 ? 0.175 -17.625 -15.414 1 97.19 37 TRP B CA 1
ATOM 2716 C C . TRP B 1 37 ? 0.853 -16.266 -15.391 1 97.19 37 TRP B C 1
ATOM 2718 O O . TRP B 1 37 ? 2.021 -16.141 -15.016 1 97.19 37 TRP B O 1
ATOM 2728 N N . VAL B 1 38 ? 0.198 -15.289 -15.906 1 97.62 38 VAL B N 1
ATOM 2729 C CA . VAL B 1 38 ? 0.614 -13.906 -15.719 1 97.62 38 VAL B CA 1
ATOM 2730 C C . VAL B 1 38 ? -0.071 -13.32 -14.484 1 97.62 38 VAL B C 1
ATOM 2732 O O . VAL B 1 38 ? -1.298 -13.359 -14.367 1 97.62 38 VAL B O 1
ATOM 2735 N N . ALA B 1 39 ? 0.663 -12.773 -13.625 1 97.81 39 ALA B N 1
ATOM 2736 C CA . ALA B 1 39 ? 0.201 -12.352 -12.305 1 97.81 39 ALA B CA 1
ATOM 2737 C C . ALA B 1 39 ? -0.851 -11.25 -12.422 1 97.81 39 ALA B C 1
ATOM 2739 O O . ALA B 1 39 ? -0.807 -10.438 -13.344 1 97.81 39 ALA B O 1
ATOM 2740 N N . PHE B 1 40 ? -1.776 -11.234 -11.469 1 98.06 40 PHE B N 1
ATOM 2741 C CA . PHE B 1 40 ? -2.857 -10.266 -11.352 1 98.06 40 PHE B CA 1
ATOM 2742 C C . PHE B 1 40 ? -2.33 -8.844 -11.516 1 98.06 40 PHE B C 1
ATOM 2744 O O . PHE B 1 40 ? -2.867 -8.07 -12.312 1 98.06 40 PHE B O 1
ATOM 2751 N N . GLY B 1 41 ? -1.255 -8.484 -10.852 1 98.5 41 GLY B N 1
ATOM 2752 C CA . GLY B 1 41 ? -0.692 -7.141 -10.898 1 98.5 41 GLY B CA 1
ATOM 2753 C C . GLY B 1 41 ? -0.266 -6.719 -12.289 1 98.5 41 GLY B C 1
ATOM 2754 O O . GLY B 1 41 ? -0.492 -5.574 -12.695 1 98.5 41 GLY B O 1
ATOM 2755 N N . ILE B 1 42 ? 0.338 -7.605 -13 1 98.38 42 ILE B N 1
ATOM 2756 C CA . ILE B 1 42 ? 0.805 -7.301 -14.352 1 98.38 42 ILE B CA 1
ATOM 2757 C C . ILE B 1 42 ? -0.391 -7.09 -15.273 1 98.38 42 ILE B C 1
ATOM 2759 O O . ILE B 1 42 ? -0.396 -6.164 -16.094 1 98.38 42 ILE B O 1
ATOM 2763 N N . ARG B 1 43 ? -1.432 -7.898 -15.133 1 98.06 43 ARG B N 1
ATOM 2764 C CA . ARG B 1 43 ? -2.627 -7.766 -15.961 1 98.06 43 ARG B CA 1
ATOM 2765 C C . ARG B 1 43 ? -3.346 -6.449 -15.68 1 98.06 43 ARG B C 1
ATOM 2767 O O . ARG B 1 43 ? -3.947 -5.863 -16.578 1 98.06 43 ARG B O 1
ATOM 2774 N N . VAL B 1 44 ? -3.285 -6.004 -14.422 1 98.25 44 VAL B N 1
ATOM 2775 C CA . VAL B 1 44 ? -3.873 -4.715 -14.086 1 98.25 44 VAL B CA 1
ATOM 2776 C C . VAL B 1 44 ? -3.006 -3.588 -14.641 1 98.25 44 VAL B C 1
ATOM 2778 O O . VAL B 1 44 ? -3.516 -2.646 -15.25 1 98.25 44 VAL B O 1
ATOM 2781 N N . MET B 1 45 ? -1.684 -3.686 -14.461 1 98.19 45 MET B N 1
ATOM 2782 C CA . MET B 1 45 ? -0.776 -2.639 -14.922 1 98.19 45 MET B CA 1
ATOM 2783 C C . MET B 1 45 ? -0.813 -2.516 -16.438 1 98.19 45 MET B C 1
ATOM 2785 O O . MET B 1 45 ? -0.494 -1.461 -16.984 1 98.19 45 MET B O 1
ATOM 2789 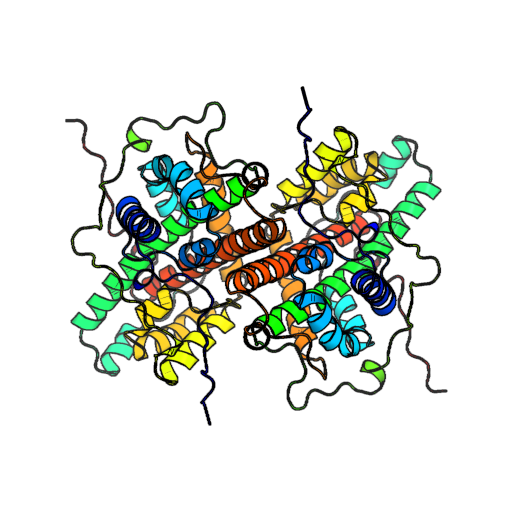N N . SER B 1 46 ? -1.257 -3.572 -17.078 1 96.88 46 SER B N 1
ATOM 2790 C CA . SER B 1 46 ? -1.348 -3.559 -18.531 1 96.88 46 SER B CA 1
ATOM 2791 C C . SER B 1 46 ? -2.471 -2.645 -19.016 1 96.88 46 SER B C 1
ATOM 2793 O O . SER B 1 46 ? -2.57 -2.342 -20.203 1 96.88 46 SER B O 1
ATOM 2795 N N . GLN B 1 47 ? -3.322 -2.168 -18.078 1 93.62 47 GLN B N 1
ATOM 2796 C CA . GLN B 1 47 ? -4.293 -1.126 -18.391 1 93.62 47 GLN B CA 1
ATOM 2797 C C . GLN B 1 47 ? -3.596 0.193 -18.719 1 93.62 47 GLN B C 1
ATOM 2799 O O . GLN B 1 47 ? -4.176 1.065 -19.375 1 93.62 47 GLN B O 1
ATOM 2804 N N . PHE B 1 48 ? -2.367 0.298 -18.234 1 94.88 48 PHE B N 1
ATOM 2805 C CA . PHE B 1 48 ? -1.547 1.476 -18.5 1 94.88 48 PHE B CA 1
ATOM 2806 C C . PHE B 1 48 ? -0.616 1.239 -19.672 1 94.88 48 PHE B C 1
ATOM 2808 O O . PHE B 1 48 ? 0.467 0.671 -19.516 1 94.88 48 PHE B O 1
ATOM 2815 N N . GLU B 1 49 ? -0.993 1.513 -20.859 1 86.25 49 GLU B N 1
ATOM 2816 C CA . GLU B 1 49 ? -0.532 1.085 -22.188 1 86.25 49 GLU B CA 1
ATOM 2817 C C . GLU B 1 49 ? 0.99 1.133 -22.281 1 86.25 49 GLU B C 1
ATOM 2819 O O . GLU B 1 49 ? 1.604 0.288 -22.938 1 86.25 49 GLU B O 1
ATOM 2824 N N . HIS B 1 50 ? 1.711 2.049 -21.625 1 88.75 50 HIS B N 1
ATOM 2825 C CA . HIS B 1 50 ? 3.123 2.248 -21.938 1 88.75 50 HIS B CA 1
ATOM 2826 C C . HIS B 1 50 ? 4.012 1.685 -20.828 1 88.75 50 HIS B C 1
ATOM 2828 O O . HIS B 1 50 ? 5.211 1.492 -21.031 1 88.75 50 HIS B O 1
ATOM 2834 N N . PHE B 1 51 ? 3.484 1.227 -19.875 1 97 51 PHE B N 1
ATOM 2835 C CA . PHE B 1 51 ? 4.336 0.93 -18.734 1 97 51 PHE B CA 1
ATOM 2836 C C . PHE B 1 51 ? 4.906 -0.481 -18.828 1 97 51 PHE B C 1
ATOM 2838 O O . PHE B 1 51 ? 6.121 -0.668 -18.828 1 97 51 PHE B O 1
ATOM 2845 N N . VAL B 1 52 ? 4.051 -1.548 -19 1 97.62 52 VAL B N 1
ATOM 2846 C CA . VAL B 1 52 ? 4.5 -2.93 -18.875 1 97.62 52 VAL B CA 1
ATOM 2847 C C . VAL B 1 52 ? 5.508 -3.244 -19.984 1 97.62 52 VAL B C 1
ATOM 2849 O O . VAL B 1 52 ? 6.562 -3.828 -19.719 1 97.62 52 VAL B O 1
ATOM 2852 N N . PRO B 1 53 ? 5.273 -2.814 -21.25 1 97.12 53 PRO B N 1
ATOM 2853 C CA . PRO B 1 53 ? 6.281 -3.08 -22.281 1 97.12 53 PRO B CA 1
ATOM 2854 C C . PRO B 1 53 ? 7.641 -2.469 -21.953 1 97.12 53 PRO B C 1
ATOM 2856 O O . PRO B 1 53 ? 8.672 -3.139 -22.062 1 97.12 53 PRO B O 1
ATOM 2859 N N . ALA B 1 54 ? 7.668 -1.227 -21.453 1 97.38 54 ALA B N 1
ATOM 2860 C CA . ALA B 1 54 ? 8.922 -0.538 -21.156 1 97.38 54 ALA B CA 1
ATOM 2861 C C . ALA B 1 54 ? 9.609 -1.166 -19.938 1 97.38 54 ALA B C 1
ATOM 2863 O O . ALA B 1 54 ? 10.82 -1.391 -19.953 1 97.38 54 ALA B O 1
ATOM 2864 N N . ALA B 1 55 ? 8.828 -1.38 -18.922 1 98.25 55 ALA B N 1
ATOM 2865 C CA . ALA B 1 55 ? 9.375 -1.957 -17.703 1 98.25 55 ALA B CA 1
ATOM 2866 C C . ALA B 1 55 ? 9.914 -3.363 -17.953 1 98.25 55 ALA B C 1
ATOM 2868 O O . ALA B 1 55 ? 10.945 -3.744 -17.406 1 98.25 55 ALA B O 1
ATOM 2869 N N . TRP B 1 56 ? 9.188 -4.168 -18.766 1 98.38 56 TRP B N 1
ATOM 2870 C CA . TRP B 1 56 ? 9.617 -5.527 -19.078 1 98.38 56 TRP B CA 1
ATOM 2871 C C . TRP B 1 56 ? 10.898 -5.52 -19.906 1 98.38 56 TRP B C 1
ATOM 2873 O O . TRP B 1 56 ? 11.812 -6.301 -19.656 1 98.38 56 TRP B O 1
ATOM 2883 N N . GLU B 1 57 ? 10.945 -4.656 -20.875 1 97.62 57 GLU B N 1
ATOM 2884 C CA . GLU B 1 57 ? 12.156 -4.543 -21.688 1 97.62 57 GLU B CA 1
ATOM 2885 C C . GLU B 1 57 ? 13.383 -4.281 -20.812 1 97.62 57 GLU B C 1
ATOM 2887 O O . GLU B 1 57 ? 14.438 -4.875 -21.031 1 97.62 57 GLU B O 1
ATOM 2892 N N . ALA B 1 58 ? 13.242 -3.418 -19.844 1 97.69 58 ALA B N 1
ATOM 2893 C CA . ALA B 1 58 ? 14.344 -3.084 -18.953 1 97.69 58 ALA B CA 1
ATOM 2894 C C . ALA B 1 58 ? 14.688 -4.258 -18.047 1 97.69 58 ALA B C 1
ATOM 2896 O O . ALA B 1 58 ? 15.859 -4.543 -17.797 1 97.69 58 ALA B O 1
ATOM 2897 N N . LEU B 1 59 ? 13.688 -4.98 -17.562 1 98.56 59 LEU B N 1
ATOM 2898 C CA . LEU B 1 59 ? 13.875 -5.941 -16.484 1 98.56 59 LEU B CA 1
ATOM 2899 C C . LEU B 1 59 ? 14.242 -7.312 -17.031 1 98.56 59 LEU B C 1
ATOM 2901 O O . LEU B 1 59 ? 14.922 -8.094 -16.359 1 98.56 59 LEU B O 1
ATOM 2905 N N . LYS B 1 60 ? 13.828 -7.691 -18.219 1 98.5 60 LYS B N 1
ATOM 2906 C CA . LYS B 1 60 ? 13.906 -9.047 -18.75 1 98.5 60 LYS B CA 1
ATOM 2907 C C . LYS B 1 60 ? 15.336 -9.578 -18.672 1 98.5 60 LYS B C 1
ATOM 2909 O O . LYS B 1 60 ? 15.57 -10.688 -18.172 1 98.5 60 LYS B O 1
ATOM 2914 N N . PRO B 1 61 ? 16.375 -8.797 -19.047 1 97.44 61 PRO B N 1
ATOM 2915 C CA . PRO B 1 61 ? 17.734 -9.336 -18.969 1 97.44 61 PRO B CA 1
ATOM 2916 C C . PRO B 1 61 ? 18.172 -9.656 -17.547 1 97.44 61 PRO B C 1
ATOM 2918 O O . PRO B 1 61 ? 19.047 -10.492 -17.328 1 97.44 61 PRO B O 1
ATOM 2921 N N . GLN B 1 62 ? 17.562 -8.977 -16.562 1 97.88 62 GLN B N 1
ATOM 2922 C CA . GLN B 1 62 ? 17.953 -9.148 -15.164 1 97.88 62 GLN B CA 1
ATOM 2923 C C . GLN B 1 62 ? 17.203 -10.312 -14.523 1 97.88 62 GLN B C 1
ATOM 2925 O O . GLN B 1 62 ? 17.797 -11.141 -13.828 1 97.88 62 GLN B O 1
ATOM 2930 N N . ILE B 1 63 ? 15.93 -10.438 -14.836 1 98.38 63 ILE B N 1
ATOM 2931 C CA . ILE B 1 63 ? 15.07 -11.359 -14.102 1 98.38 63 ILE B CA 1
ATOM 2932 C C . ILE B 1 63 ? 15.188 -12.758 -14.703 1 98.38 63 ILE B C 1
ATOM 2934 O O . ILE B 1 63 ? 14.727 -13.734 -14.109 1 98.38 63 ILE B O 1
ATOM 2938 N N . SER B 1 64 ? 15.867 -12.906 -15.852 1 97.75 64 SER B N 1
ATOM 2939 C CA . SER B 1 64 ? 16.062 -14.188 -16.516 1 97.75 64 SER B CA 1
ATOM 2940 C C . SER B 1 64 ? 17.297 -14.906 -15.992 1 97.75 64 SER B C 1
ATOM 2942 O O . SER B 1 64 ? 17.625 -16.016 -16.438 1 97.75 64 SER B O 1
ATOM 2944 N N . THR B 1 65 ? 17.969 -14.336 -15.047 1 97.44 65 THR B N 1
ATOM 2945 C CA . THR B 1 65 ? 19.266 -14.82 -14.602 1 97.44 65 THR B CA 1
ATOM 2946 C C . THR B 1 65 ? 19.125 -15.773 -13.414 1 97.44 65 THR B C 1
ATOM 2948 O O . THR B 1 65 ? 18.094 -15.766 -12.742 1 97.44 65 THR B O 1
ATOM 2951 N N . ARG B 1 66 ? 20.172 -16.5 -13.141 1 97.56 66 ARG B N 1
ATOM 2952 C CA . ARG B 1 66 ? 20.25 -17.328 -11.945 1 97.56 66 ARG B CA 1
ATOM 2953 C C . ARG B 1 66 ? 20.234 -16.469 -10.68 1 97.56 66 ARG B C 1
ATOM 2955 O O . ARG B 1 66 ? 19.688 -16.891 -9.656 1 97.56 66 ARG B O 1
ATOM 2962 N N . TYR B 1 67 ? 20.797 -15.297 -10.805 1 97.62 67 TYR B N 1
ATOM 2963 C CA . TYR B 1 67 ? 20.781 -14.375 -9.672 1 97.62 67 TYR B CA 1
ATOM 2964 C C . TYR B 1 67 ? 19.344 -14.078 -9.234 1 97.62 67 TYR B C 1
ATOM 2966 O O . TYR B 1 67 ? 19.047 -14.102 -8.039 1 97.62 67 TYR B O 1
ATOM 2974 N N . ALA B 1 68 ? 18.5 -13.789 -10.227 1 98.25 68 ALA B N 1
ATOM 2975 C CA . ALA B 1 68 ? 17.094 -13.508 -9.914 1 98.25 68 ALA B CA 1
ATOM 2976 C C . ALA B 1 68 ? 16.422 -14.719 -9.289 1 98.25 68 ALA B C 1
ATOM 2978 O O . ALA B 1 68 ? 15.633 -14.578 -8.352 1 98.25 68 ALA B O 1
ATOM 2979 N N . GLU B 1 69 ? 16.734 -15.883 -9.797 1 97.88 69 GLU B N 1
ATOM 2980 C CA . GLU B 1 69 ? 16.188 -17.125 -9.25 1 97.88 69 GLU B CA 1
ATOM 2981 C C . GLU B 1 69 ? 16.609 -17.312 -7.793 1 97.88 69 GLU B C 1
ATOM 2983 O O . GLU B 1 69 ? 15.812 -17.75 -6.961 1 97.88 69 GLU B O 1
ATOM 2988 N N . GLU B 1 70 ? 17.828 -17.016 -7.512 1 97.5 70 GLU B N 1
ATOM 2989 C CA . GLU B 1 70 ? 18.312 -17.078 -6.141 1 97.5 70 GLU B CA 1
ATOM 2990 C C . GLU B 1 70 ? 17.531 -16.141 -5.227 1 97.5 70 GLU B C 1
ATOM 2992 O O . GLU B 1 70 ? 17.25 -16.484 -4.074 1 97.5 70 GLU B O 1
ATOM 2997 N N . GLY B 1 71 ? 17.234 -14.953 -5.719 1 98.5 71 GLY B N 1
ATOM 2998 C CA . GLY B 1 71 ? 16.391 -14.031 -4.965 1 98.5 71 GLY B CA 1
ATOM 2999 C C . GLY B 1 71 ? 15.023 -14.609 -4.641 1 98.5 71 GLY B C 1
ATOM 3000 O O . GLY B 1 71 ? 14.539 -14.461 -3.518 1 98.5 71 GLY B O 1
ATOM 3001 N N . ALA B 1 72 ? 14.43 -15.258 -5.617 1 98.62 72 ALA B N 1
ATOM 3002 C CA . ALA B 1 72 ? 13.133 -15.898 -5.402 1 98.62 72 ALA B CA 1
ATOM 3003 C C . ALA B 1 72 ? 13.234 -17 -4.348 1 98.62 72 ALA B C 1
ATOM 3005 O O . ALA B 1 72 ? 12.32 -17.172 -3.533 1 98.62 72 ALA B O 1
ATOM 3006 N N . ASP B 1 73 ? 14.312 -17.734 -4.348 1 98.31 73 ASP B N 1
ATOM 3007 C CA . ASP B 1 73 ? 14.531 -18.781 -3.348 1 98.31 73 ASP B CA 1
ATOM 3008 C C . ASP B 1 73 ? 14.633 -18.188 -1.947 1 98.31 73 ASP B C 1
ATOM 3010 O O . ASP B 1 73 ? 14.07 -18.719 -0.994 1 98.31 73 ASP B O 1
ATOM 3014 N N . LYS B 1 74 ? 15.391 -17.078 -1.829 1 98.62 74 LYS B N 1
ATOM 3015 C CA . LYS B 1 74 ? 15.523 -16.406 -0.537 1 98.62 74 LYS B CA 1
ATOM 3016 C C . LYS B 1 74 ? 14.164 -15.945 -0.018 1 98.62 74 LYS B C 1
ATOM 3018 O O . LYS B 1 74 ? 13.883 -16.062 1.177 1 98.62 74 LYS B O 1
ATOM 3023 N N . VAL B 1 75 ? 13.328 -15.406 -0.922 1 98.75 75 VAL B N 1
ATOM 3024 C CA . VAL B 1 75 ? 11.984 -14.969 -0.569 1 98.75 75 VAL B CA 1
ATOM 3025 C C . VAL B 1 75 ? 11.164 -16.156 -0.061 1 98.75 75 VAL B C 1
ATOM 3027 O O . VAL B 1 75 ? 10.531 -16.078 0.992 1 98.75 75 VAL B O 1
ATOM 3030 N N . ARG B 1 76 ? 11.203 -17.234 -0.792 1 98.12 76 ARG B N 1
ATOM 3031 C CA . ARG B 1 76 ? 10.453 -18.438 -0.427 1 98.12 76 ARG B CA 1
ATOM 3032 C C . ARG B 1 76 ? 10.859 -18.938 0.956 1 98.12 76 ARG B C 1
ATOM 3034 O O . ARG B 1 76 ? 10.008 -19.266 1.779 1 98.12 76 ARG B O 1
ATOM 3041 N N . GLU B 1 77 ? 12.133 -18.953 1.231 1 97.94 77 GLU B N 1
ATOM 3042 C CA . GLU B 1 77 ? 12.68 -19.469 2.484 1 97.94 77 GLU B CA 1
ATOM 3043 C C . GLU B 1 77 ? 12.258 -18.609 3.666 1 97.94 77 GLU B C 1
ATOM 3045 O O . GLU B 1 77 ? 12.102 -19.094 4.785 1 97.94 77 GLU B O 1
ATOM 3050 N N . ALA B 1 78 ? 12.023 -17.375 3.398 1 98.44 78 ALA B N 1
ATOM 3051 C CA . ALA B 1 78 ? 11.742 -16.406 4.465 1 98.44 78 ALA B CA 1
ATOM 3052 C C . ALA B 1 78 ? 10.242 -16.203 4.637 1 98.44 78 ALA B C 1
ATOM 3054 O O . ALA B 1 78 ? 9.805 -15.344 5.406 1 98.44 78 ALA B O 1
ATOM 3055 N N . ALA B 1 79 ? 9.359 -17.016 3.967 1 98.31 79 ALA B N 1
ATOM 3056 C CA . ALA B 1 79 ? 7.934 -16.719 3.881 1 98.31 79 ALA B CA 1
ATOM 3057 C C . ALA B 1 79 ? 7.137 -17.578 4.848 1 98.31 79 ALA B C 1
ATOM 3059 O O . ALA B 1 79 ? 5.902 -17.594 4.82 1 98.31 79 ALA B O 1
ATOM 3060 N N . ILE B 1 80 ? 7.801 -18.344 5.766 1 98.44 80 ILE B N 1
ATOM 3061 C CA . ILE B 1 80 ? 7.109 -19.141 6.77 1 98.44 80 ILE B CA 1
ATOM 3062 C C . ILE B 1 80 ? 6.652 -18.25 7.918 1 98.44 80 ILE B C 1
ATOM 3064 O O . ILE B 1 80 ? 7.453 -17.5 8.492 1 98.44 80 ILE B O 1
ATOM 3068 N N . ILE B 1 81 ? 5.367 -18.25 8.211 1 97.62 81 ILE B N 1
ATOM 3069 C CA . ILE B 1 81 ? 4.836 -17.531 9.359 1 97.62 81 ILE B CA 1
ATOM 3070 C C . ILE B 1 81 ? 5.254 -18.219 10.648 1 97.62 81 ILE B C 1
ATOM 3072 O O . ILE B 1 81 ? 5.043 -19.422 10.812 1 97.62 81 ILE B O 1
ATOM 3076 N N . PRO B 1 82 ? 5.863 -17.547 11.523 1 95.56 82 PRO B N 1
ATOM 3077 C CA . PRO B 1 82 ? 6.203 -18.156 12.805 1 95.56 82 PRO B CA 1
ATOM 3078 C C . PRO B 1 82 ? 4.977 -18.672 13.555 1 95.56 82 PRO B C 1
ATOM 3080 O O . PRO B 1 82 ? 3.9 -18.078 13.461 1 95.56 82 PRO B O 1
ATOM 3083 N N . GLY B 1 83 ? 5.195 -19.703 14.367 1 93.44 83 GLY B N 1
ATOM 3084 C CA . GLY B 1 83 ? 4.117 -20.297 15.141 1 93.44 83 GLY B CA 1
ATOM 3085 C C . GLY B 1 83 ? 3.752 -21.688 14.688 1 93.44 83 GLY B C 1
ATOM 3086 O O . GLY B 1 83 ? 4.555 -22.375 14.039 1 93.44 83 GLY B O 1
ATOM 3087 N N . SER B 1 84 ? 2.52 -22.078 15.031 1 93 84 SER B N 1
ATOM 3088 C CA . SER B 1 84 ? 2.092 -23.438 14.75 1 93 84 SER B CA 1
ATOM 3089 C C . SER B 1 84 ? 1.759 -23.625 13.273 1 93 84 SER B C 1
ATOM 3091 O O . SER B 1 84 ? 1.177 -22.734 12.648 1 93 84 SER B O 1
ATOM 3093 N N . ALA B 1 85 ? 2.129 -24.797 12.789 1 93.38 85 ALA B N 1
ATOM 3094 C CA . ALA B 1 85 ? 1.744 -25.156 11.43 1 93.38 85 ALA B CA 1
ATOM 3095 C C . ALA B 1 85 ? 0.232 -25.312 11.312 1 93.38 85 ALA B C 1
ATOM 3097 O O . ALA B 1 85 ? -0.439 -25.656 12.289 1 93.38 85 ALA B O 1
ATOM 3098 N N . PRO B 1 86 ? -0.242 -25.031 10.102 1 96.25 86 PRO B N 1
ATOM 3099 C CA . PRO B 1 86 ? -1.677 -25.25 9.906 1 96.25 86 PRO B CA 1
ATOM 3100 C C . PRO B 1 86 ? -2.045 -26.719 9.867 1 96.25 86 PRO B C 1
ATOM 3102 O O . PRO B 1 86 ? -1.181 -27.578 9.633 1 96.25 86 PRO B O 1
ATOM 3105 N N . ALA B 1 87 ? -3.344 -27 10.07 1 95.69 87 ALA B N 1
ATOM 3106 C CA . ALA B 1 87 ? -3.844 -28.375 10.047 1 95.69 87 ALA B CA 1
ATOM 3107 C C . ALA B 1 87 ? -3.734 -28.969 8.648 1 95.69 87 ALA B C 1
ATOM 3109 O O . ALA B 1 87 ? -3.992 -28.281 7.652 1 95.69 87 ALA B O 1
ATOM 3110 N N . ASN B 1 88 ? -3.348 -30.219 8.625 1 97.94 88 ASN B N 1
ATOM 3111 C CA . ASN B 1 88 ? -3.307 -30.953 7.363 1 97.94 88 ASN B CA 1
ATOM 3112 C C . ASN B 1 88 ? -4.707 -31.203 6.816 1 97.94 88 ASN B C 1
ATOM 3114 O O . ASN B 1 88 ? -5.539 -31.812 7.488 1 97.94 88 ASN B O 1
ATOM 3118 N N . PRO B 1 89 ? -4.922 -30.75 5.598 1 98.31 89 PRO B N 1
ATOM 3119 C CA . PRO B 1 89 ? -6.285 -30.891 5.07 1 98.31 89 PRO B CA 1
ATOM 3120 C C . PRO B 1 89 ? -6.566 -32.281 4.512 1 98.31 89 PRO B C 1
ATOM 3122 O O . PRO B 1 89 ? -7.715 -32.594 4.195 1 98.31 89 PRO B O 1
ATOM 3125 N N . THR B 1 90 ? -5.602 -33.219 4.395 1 98 90 THR B N 1
ATOM 3126 C CA . THR B 1 90 ? -5.703 -34.469 3.68 1 98 90 THR B CA 1
ATOM 3127 C C . THR B 1 90 ? -6.816 -35.344 4.273 1 98 90 THR B C 1
ATOM 3129 O O . THR B 1 90 ? -7.672 -35.844 3.545 1 98 90 THR B O 1
ATOM 3132 N N . PRO B 1 91 ? -6.867 -35.469 5.648 1 97.69 91 PRO B N 1
ATOM 3133 C CA . PRO B 1 91 ? -7.934 -36.312 6.195 1 97.69 91 PRO B CA 1
ATOM 3134 C C . PRO B 1 91 ? -9.328 -35.812 5.84 1 97.69 91 PRO B C 1
ATOM 3136 O O . PRO B 1 91 ? -10.203 -36.594 5.477 1 97.69 91 PRO B O 1
ATOM 3139 N N . ALA B 1 92 ? -9.555 -34.531 5.93 1 97.69 92 ALA B N 1
ATOM 3140 C CA . ALA B 1 92 ? -10.859 -33.938 5.613 1 97.69 92 ALA B CA 1
ATOM 3141 C C . ALA B 1 92 ? -11.188 -34.125 4.133 1 97.69 92 ALA B C 1
ATOM 3143 O O . ALA B 1 92 ? -12.336 -34.375 3.773 1 97.69 92 ALA B O 1
ATOM 3144 N N . LEU B 1 93 ? -10.203 -34 3.246 1 98.19 93 LEU B N 1
ATOM 3145 C CA . LEU B 1 93 ? -10.414 -34.156 1.811 1 98.19 93 LEU B CA 1
ATOM 3146 C C . LEU B 1 93 ? -10.773 -35.594 1.463 1 98.19 93 LEU B C 1
ATOM 3148 O O . LEU B 1 93 ? -11.703 -35.844 0.686 1 98.19 93 LEU B O 1
ATOM 3152 N N . LEU B 1 94 ? -10.031 -36.531 2.078 1 97.88 94 LEU B N 1
ATOM 3153 C CA . LEU B 1 94 ? -10.328 -37.938 1.849 1 97.88 94 LEU B CA 1
ATOM 3154 C C . LEU B 1 94 ? -11.727 -38.281 2.336 1 97.88 94 LEU B C 1
ATOM 3156 O O . LEU B 1 94 ? -12.461 -39 1.663 1 97.88 94 LEU B O 1
ATOM 3160 N N . ALA B 1 95 ? -12.062 -37.75 3.434 1 97.56 95 ALA B N 1
ATOM 3161 C CA . ALA B 1 95 ? -13.398 -37.969 3.984 1 97.56 95 ALA B CA 1
ATOM 3162 C C . ALA B 1 95 ? -14.477 -37.406 3.062 1 97.56 95 ALA B C 1
ATOM 3164 O O . ALA B 1 95 ? -15.594 -37.938 3.004 1 97.56 95 ALA B O 1
ATOM 3165 N N . ASN B 1 96 ? -14.148 -36.344 2.268 1 96.88 96 ASN B N 1
ATOM 3166 C CA . ASN B 1 96 ? -15.07 -35.719 1.332 1 96.88 96 ASN B CA 1
ATOM 3167 C C . ASN B 1 96 ? -15.055 -36.406 -0.025 1 96.88 96 ASN B C 1
ATOM 3169 O O . ASN B 1 96 ? -15.672 -35.938 -0.979 1 96.88 96 ASN B O 1
ATOM 3173 N N . GLY B 1 97 ? -14.25 -37.5 -0.143 1 97.38 97 GLY B N 1
ATOM 3174 C CA . GLY B 1 97 ? -14.312 -38.344 -1.333 1 97.38 97 GLY B CA 1
ATOM 3175 C C . GLY B 1 97 ? -13.18 -38.094 -2.309 1 97.38 97 GLY B C 1
ATOM 3176 O O . GLY B 1 97 ? -13.18 -38.625 -3.418 1 97.38 97 GLY B O 1
ATOM 3177 N N . TRP B 1 98 ? -12.172 -37.281 -1.933 1 97.75 98 TRP B N 1
ATOM 3178 C CA . TRP B 1 98 ? -11.031 -37.031 -2.809 1 97.75 98 TRP B CA 1
ATOM 3179 C C . TRP B 1 98 ? -10.156 -38.281 -2.945 1 97.75 98 TRP B C 1
ATOM 3181 O O . TRP B 1 98 ? -9.953 -39 -1.975 1 97.75 98 TRP B O 1
ATOM 3191 N N . SER B 1 99 ? -9.641 -38.469 -4.148 1 97.75 99 SER B N 1
ATOM 3192 C CA . SER B 1 99 ? -8.625 -39.5 -4.359 1 97.75 99 SER B CA 1
ATOM 3193 C C . SER B 1 99 ? -7.223 -38.969 -4.082 1 97.75 99 SER B C 1
ATOM 3195 O O . SER B 1 99 ? -7.02 -37.75 -4.047 1 97.75 99 SER B O 1
ATOM 3197 N N . GLU B 1 100 ? -6.316 -39.844 -3.883 1 96.81 100 GLU B N 1
ATOM 3198 C CA . GLU B 1 100 ? -4.918 -39.469 -3.719 1 96.81 100 GLU B CA 1
ATOM 3199 C C . GLU B 1 100 ? -4.395 -38.75 -4.957 1 96.81 100 GLU B C 1
ATOM 3201 O O . GLU B 1 100 ? -3.559 -37.844 -4.852 1 96.81 100 GLU B O 1
ATOM 3206 N N . GLU B 1 101 ? -4.93 -39.125 -6.062 1 97.19 101 GLU B N 1
ATOM 3207 C CA . GLU B 1 101 ? -4.527 -38.5 -7.32 1 97.19 101 GLU B CA 1
ATOM 3208 C C . GLU B 1 101 ? -4.98 -37.062 -7.387 1 97.19 101 GLU B C 1
ATOM 3210 O O . GLU B 1 101 ? -4.246 -36.188 -7.867 1 97.19 101 GLU B O 1
ATOM 3215 N N . GLU B 1 102 ? -6.156 -36.812 -6.949 1 97.25 102 GLU B N 1
ATOM 3216 C CA . GLU B 1 102 ? -6.672 -35.438 -6.91 1 97.25 102 GLU B CA 1
ATOM 3217 C C . GLU B 1 102 ? -5.852 -34.562 -5.969 1 97.25 102 GLU B C 1
ATOM 3219 O O . GLU B 1 102 ? -5.562 -33.406 -6.281 1 97.25 102 GLU B O 1
ATOM 3224 N N . ILE B 1 103 ? -5.5 -35.156 -4.867 1 98.19 103 ILE B N 1
ATOM 3225 C CA . ILE B 1 103 ? -4.691 -34.406 -3.893 1 98.19 103 ILE B CA 1
ATOM 3226 C C . ILE B 1 103 ? -3.311 -34.156 -4.477 1 98.19 103 ILE B C 1
ATOM 3228 O O . ILE B 1 103 ? -2.768 -33.031 -4.305 1 98.19 103 ILE B O 1
ATOM 3232 N N . ALA B 1 104 ? -2.777 -35.125 -5.176 1 97.25 104 ALA B N 1
ATOM 3233 C CA . ALA B 1 104 ? -1.472 -34.938 -5.805 1 97.25 104 ALA B CA 1
ATOM 3234 C C . ALA B 1 104 ? -1.512 -33.812 -6.848 1 97.25 104 ALA B C 1
ATOM 3236 O O . ALA B 1 104 ? -0.567 -33.031 -6.961 1 97.25 104 ALA B O 1
ATOM 3237 N N . LYS B 1 105 ? -2.57 -33.75 -7.598 1 97.19 105 LYS B N 1
ATOM 3238 C CA . LYS B 1 105 ? -2.74 -32.719 -8.594 1 97.19 105 LYS B CA 1
ATOM 3239 C C . LYS B 1 105 ? -2.814 -31.344 -7.934 1 97.19 105 LYS B C 1
ATOM 3241 O O . LYS B 1 105 ? -2.236 -30.375 -8.43 1 97.19 105 LYS B O 1
ATOM 3246 N N . LEU B 1 106 ? -3.547 -31.25 -6.855 1 98.12 106 LEU B N 1
ATOM 3247 C CA . LEU B 1 106 ? -3.637 -30.016 -6.086 1 98.12 106 LEU B CA 1
ATOM 3248 C C . LEU B 1 106 ? -2.264 -29.594 -5.574 1 98.12 106 LEU B C 1
ATOM 3250 O O . LEU B 1 106 ? -1.881 -28.422 -5.699 1 98.12 106 LEU B O 1
ATOM 3254 N N . LYS B 1 107 ? -1.555 -30.516 -5.016 1 97.62 107 LYS B N 1
ATOM 3255 C CA . LYS B 1 107 ? -0.224 -30.219 -4.488 1 97.62 107 LYS B CA 1
ATOM 3256 C C . LYS B 1 107 ? 0.71 -29.734 -5.594 1 97.62 107 LYS B C 1
ATOM 3258 O O . LYS B 1 107 ? 1.506 -28.812 -5.387 1 97.62 107 LYS B O 1
ATOM 3263 N N . ALA B 1 108 ? 0.618 -30.328 -6.754 1 96.94 108 ALA B N 1
ATOM 3264 C CA . ALA B 1 108 ? 1.423 -29.906 -7.895 1 96.94 108 ALA B CA 1
ATOM 3265 C C . ALA B 1 108 ? 1.068 -28.484 -8.312 1 96.94 108 ALA B C 1
ATOM 3267 O O . ALA B 1 108 ? 1.944 -27.703 -8.703 1 96.94 108 ALA B O 1
ATOM 3268 N N . THR B 1 109 ? -0.216 -28.156 -8.273 1 97.88 109 THR B N 1
ATOM 3269 C CA . THR B 1 109 ? -0.667 -26.812 -8.57 1 97.88 109 THR B CA 1
ATOM 3270 C C . THR B 1 109 ? -0.1 -25.812 -7.562 1 97.88 109 THR B C 1
ATOM 3272 O O . THR B 1 109 ? 0.387 -24.75 -7.941 1 97.88 109 THR B O 1
ATOM 3275 N N . LEU B 1 110 ? -0.118 -26.172 -6.27 1 98.19 110 LEU B N 1
ATOM 3276 C CA . LEU B 1 110 ? 0.456 -25.328 -5.227 1 98.19 110 LEU B CA 1
ATOM 3277 C C . LEU B 1 110 ? 1.952 -25.125 -5.445 1 98.19 110 LEU B C 1
ATOM 3279 O O . LEU B 1 110 ? 2.486 -24.047 -5.191 1 98.19 110 LEU B O 1
ATOM 3283 N N . ASP B 1 111 ? 2.617 -26.172 -5.961 1 97.44 111 ASP B N 1
ATOM 3284 C CA . ASP B 1 111 ? 4.035 -26.062 -6.277 1 97.44 111 ASP B CA 1
ATOM 3285 C C . ASP B 1 111 ? 4.273 -25 -7.363 1 97.44 111 ASP B C 1
ATOM 3287 O O . ASP B 1 111 ? 5.223 -24.219 -7.277 1 97.44 111 ASP B O 1
ATOM 3291 N N . GLY B 1 112 ? 3.41 -25.047 -8.375 1 97.44 112 GLY B N 1
ATOM 3292 C CA . GLY B 1 112 ? 3.514 -24.062 -9.438 1 97.44 112 GLY B CA 1
ATOM 3293 C C . GLY B 1 112 ? 3.299 -22.641 -8.953 1 97.44 112 GLY B C 1
ATOM 3294 O O . GLY B 1 112 ? 4.047 -21.734 -9.328 1 97.44 112 GLY B O 1
ATOM 3295 N N . LEU B 1 113 ? 2.264 -22.422 -8.102 1 98.38 113 LEU B N 1
ATOM 3296 C CA . LEU B 1 113 ? 1.985 -21.109 -7.535 1 98.38 113 LEU B CA 1
ATOM 3297 C C . LEU B 1 113 ? 3.146 -20.625 -6.668 1 98.38 113 LEU B C 1
ATOM 3299 O O . LEU B 1 113 ? 3.561 -19.469 -6.754 1 98.38 113 LEU B O 1
ATOM 3303 N N . ASN B 1 114 ? 3.656 -21.562 -5.879 1 97.81 114 ASN B N 1
ATOM 3304 C CA . ASN B 1 114 ? 4.785 -21.25 -5.004 1 97.81 114 ASN B CA 1
ATOM 3305 C C . ASN B 1 114 ? 6.039 -20.922 -5.805 1 97.81 114 ASN B C 1
ATOM 3307 O O . ASN B 1 114 ? 6.855 -20.109 -5.371 1 97.81 114 ASN B O 1
ATOM 3311 N N . TYR B 1 115 ? 6.207 -21.547 -6.918 1 97.69 115 TYR B N 1
ATOM 3312 C CA . TYR B 1 115 ? 7.352 -21.281 -7.785 1 97.69 115 TYR B CA 1
ATOM 3313 C C . TYR B 1 115 ? 7.273 -19.875 -8.383 1 97.69 115 TYR B C 1
ATOM 3315 O O . TYR B 1 115 ? 8.281 -19.172 -8.461 1 97.69 115 TYR B O 1
ATOM 3323 N N . GLY B 1 116 ? 6.105 -19.484 -8.742 1 98.38 116 GLY B N 1
ATOM 3324 C CA . GLY B 1 116 ? 5.922 -18.25 -9.492 1 98.38 116 GLY B CA 1
ATOM 3325 C C . GLY B 1 116 ? 5.812 -17.016 -8.609 1 98.38 116 GLY B C 1
ATOM 3326 O O . GLY B 1 116 ? 6.324 -15.953 -8.953 1 98.38 116 GLY B O 1
ATOM 3327 N N . ASN B 1 117 ? 5.188 -17.078 -7.43 1 98.81 117 ASN B N 1
ATOM 3328 C CA . ASN B 1 117 ? 4.84 -15.914 -6.625 1 98.81 117 ASN B CA 1
ATOM 3329 C C . ASN B 1 117 ? 6.086 -15.18 -6.137 1 98.81 117 ASN B C 1
ATOM 3331 O O . ASN B 1 117 ? 6.172 -13.961 -6.246 1 98.81 117 ASN B O 1
ATOM 3335 N N . PRO B 1 118 ? 7.125 -15.883 -5.621 1 98.88 118 PRO B N 1
ATOM 3336 C CA . PRO B 1 118 ? 8.336 -15.164 -5.227 1 98.88 118 PRO B CA 1
ATOM 3337 C C . PRO B 1 118 ? 9.008 -14.453 -6.402 1 98.88 118 PRO B C 1
ATOM 3339 O O . PRO B 1 118 ? 9.586 -13.383 -6.23 1 98.88 118 PRO B O 1
ATOM 3342 N N . LYS B 1 119 ? 8.953 -15.055 -7.582 1 98.81 119 LYS B N 1
ATOM 3343 C CA . LYS B 1 119 ? 9.516 -14.43 -8.781 1 98.81 119 LYS B CA 1
ATOM 3344 C C . LYS B 1 119 ? 8.758 -13.148 -9.133 1 98.81 119 LYS B C 1
ATOM 3346 O O . LYS B 1 119 ? 9.367 -12.141 -9.492 1 98.81 119 LYS B O 1
ATOM 3351 N N . TYR B 1 120 ? 7.445 -13.219 -8.984 1 98.94 120 TYR B N 1
ATOM 3352 C CA . TYR B 1 120 ? 6.641 -12.031 -9.227 1 98.94 120 TYR B CA 1
ATOM 3353 C C . TYR B 1 120 ? 6.902 -10.969 -8.164 1 98.94 120 TYR B C 1
ATOM 3355 O O . TYR B 1 120 ? 6.859 -9.773 -8.445 1 98.94 120 TYR B O 1
ATOM 3363 N N . LEU B 1 121 ? 7.195 -11.375 -6.879 1 98.94 121 LEU B N 1
ATOM 3364 C CA . LEU B 1 121 ? 7.57 -10.398 -5.867 1 98.94 121 LEU B CA 1
ATOM 3365 C C . LEU B 1 121 ? 8.867 -9.695 -6.25 1 98.94 121 LEU B C 1
ATOM 3367 O O . LEU B 1 121 ? 8.984 -8.469 -6.109 1 98.94 121 LEU B O 1
ATOM 3371 N N . ILE B 1 122 ? 9.875 -10.453 -6.789 1 98.94 122 ILE B N 1
ATOM 3372 C CA . ILE B 1 122 ? 11.117 -9.859 -7.254 1 98.94 122 ILE B CA 1
ATOM 3373 C C . ILE B 1 122 ? 10.836 -8.883 -8.398 1 98.94 122 ILE B C 1
ATOM 3375 O O . ILE B 1 122 ? 11.328 -7.754 -8.391 1 98.94 122 ILE B O 1
ATOM 3379 N N . LEU B 1 123 ? 9.992 -9.328 -9.328 1 98.88 123 LEU B N 1
ATOM 3380 C CA . LEU B 1 123 ? 9.648 -8.523 -10.492 1 98.88 123 LEU B CA 1
ATOM 3381 C C . LEU B 1 123 ? 8.984 -7.215 -10.078 1 98.88 123 LEU B C 1
ATOM 3383 O O . LEU B 1 123 ? 9.43 -6.133 -10.461 1 98.88 123 LEU B O 1
ATOM 3387 N N . ILE B 1 124 ? 7.945 -7.273 -9.25 1 98.88 124 ILE B N 1
ATOM 3388 C CA . ILE B 1 124 ? 7.164 -6.098 -8.867 1 98.88 124 ILE B CA 1
ATOM 3389 C C . ILE B 1 124 ? 8 -5.188 -7.977 1 98.88 124 ILE B C 1
ATOM 3391 O O . ILE B 1 124 ? 7.898 -3.961 -8.062 1 98.88 124 ILE B O 1
ATOM 3395 N N . SER B 1 125 ? 8.891 -5.77 -7.129 1 98.81 125 SER B N 1
ATOM 3396 C CA . SER B 1 125 ? 9.797 -4.961 -6.32 1 98.81 125 SER B CA 1
ATOM 3397 C C . SER B 1 125 ? 10.742 -4.156 -7.199 1 98.81 125 SER B C 1
ATOM 3399 O O . SER B 1 125 ? 10.977 -2.971 -6.949 1 98.81 125 SER B O 1
ATOM 3401 N N . ALA B 1 126 ? 11.289 -4.805 -8.242 1 98.81 126 ALA B N 1
ATOM 3402 C CA . ALA B 1 126 ? 12.18 -4.109 -9.156 1 98.81 126 ALA B CA 1
ATOM 3403 C C . ALA B 1 126 ? 11.461 -2.957 -9.859 1 98.81 126 ALA B C 1
ATOM 3405 O O . ALA B 1 126 ? 11.969 -1.832 -9.891 1 98.81 126 ALA B O 1
ATOM 3406 N N . TRP B 1 127 ? 10.266 -3.252 -10.406 1 98.81 127 TRP B N 1
ATOM 3407 C CA . TRP B 1 127 ? 9.469 -2.23 -11.078 1 98.81 127 TRP B CA 1
ATOM 3408 C C . TRP B 1 127 ? 9.117 -1.096 -10.117 1 98.81 127 TRP B C 1
ATOM 3410 O O . TRP B 1 127 ? 9.172 0.079 -10.492 1 98.81 127 TRP B O 1
ATOM 3420 N N . ASN B 1 128 ? 8.734 -1.465 -8.883 1 98.38 128 ASN B N 1
ATOM 3421 C CA . ASN B 1 128 ? 8.352 -0.472 -7.887 1 98.38 128 ASN B CA 1
ATOM 3422 C C . ASN B 1 128 ? 9.516 0.448 -7.535 1 98.38 128 ASN B C 1
ATOM 3424 O O . ASN B 1 128 ? 9.367 1.671 -7.52 1 98.38 128 ASN B O 1
ATOM 3428 N N . GLU B 1 129 ? 10.695 -0.128 -7.242 1 97.75 129 GLU B N 1
ATOM 3429 C CA . GLU B 1 129 ? 11.867 0.671 -6.879 1 97.75 129 GLU B CA 1
ATOM 3430 C C . GLU B 1 129 ? 12.32 1.543 -8.047 1 97.75 129 GLU B C 1
ATOM 3432 O O . GLU B 1 129 ? 12.602 2.73 -7.867 1 97.75 129 GLU B O 1
ATOM 3437 N N . ALA B 1 130 ? 12.336 0.993 -9.211 1 97.88 130 ALA B N 1
ATOM 3438 C CA . ALA B 1 130 ? 12.742 1.747 -10.391 1 97.88 130 ALA B CA 1
ATOM 3439 C C . ALA B 1 130 ? 11.781 2.9 -10.664 1 97.88 130 ALA B C 1
ATOM 3441 O O . ALA B 1 130 ? 12.211 4.012 -10.977 1 97.88 130 ALA B O 1
ATOM 3442 N N . TRP B 1 131 ? 10.484 2.6 -10.539 1 97.62 131 TRP B N 1
ATOM 3443 C CA . TRP B 1 131 ? 9.445 3.586 -10.805 1 97.62 131 TRP B CA 1
ATOM 3444 C C . TRP B 1 131 ? 9.633 4.824 -9.938 1 97.62 131 TRP B C 1
ATOM 3446 O O . TRP B 1 131 ? 9.43 5.949 -10.391 1 97.62 131 TRP B O 1
ATOM 3456 N N . HIS B 1 132 ? 10.133 4.645 -8.727 1 94.44 132 HIS B N 1
ATOM 3457 C CA . HIS B 1 132 ? 10.289 5.723 -7.754 1 94.44 132 HIS B CA 1
ATOM 3458 C C . HIS B 1 132 ? 11.688 6.32 -7.816 1 94.44 132 HIS B C 1
ATOM 3460 O O . HIS B 1 132 ? 12.047 7.164 -6.992 1 94.44 132 HIS B O 1
ATOM 3466 N N . GLY B 1 133 ? 12.5 5.848 -8.773 1 92.5 133 GLY B N 1
ATOM 3467 C CA . GLY B 1 133 ? 13.844 6.371 -8.938 1 92.5 133 GLY B CA 1
ATOM 3468 C C . GLY B 1 133 ? 14.805 5.883 -7.867 1 92.5 133 GLY B C 1
ATOM 3469 O O . GLY B 1 133 ? 15.828 6.523 -7.605 1 92.5 133 GLY B O 1
ATOM 3470 N N . ARG B 1 134 ? 14.477 4.879 -7.215 1 94 134 ARG B N 1
ATOM 3471 C CA . ARG B 1 134 ? 15.359 4.277 -6.219 1 94 134 ARG B CA 1
ATOM 3472 C C . ARG B 1 134 ? 16.219 3.18 -6.84 1 94 134 ARG B C 1
ATOM 3474 O O . ARG B 1 134 ? 16.156 2.949 -8.047 1 94 134 ARG B O 1
ATOM 3481 N N . ASP B 1 135 ? 17.031 2.607 -5.992 1 93.56 135 ASP B N 1
ATOM 3482 C CA . ASP B 1 135 ? 18 1.628 -6.488 1 93.56 135 ASP B CA 1
ATOM 3483 C C . ASP B 1 135 ? 17.297 0.32 -6.863 1 93.56 135 ASP B C 1
ATOM 3485 O O . ASP B 1 135 ? 16.828 -0.413 -5.988 1 93.56 135 ASP B O 1
ATOM 3489 N N . ALA B 1 136 ? 17.219 0.026 -8.133 1 95.5 136 ALA B N 1
ATOM 3490 C CA . ALA B 1 136 ? 16.641 -1.206 -8.672 1 95.5 136 ALA B CA 1
ATOM 3491 C C . ALA B 1 136 ? 17.641 -1.915 -9.586 1 95.5 136 ALA B C 1
ATOM 3493 O O . ALA B 1 136 ? 17.266 -2.441 -10.641 1 95.5 136 ALA B O 1
ATOM 3494 N N . GLY B 1 137 ? 18.891 -1.767 -9.227 1 93.81 137 GLY B N 1
ATOM 3495 C CA . GLY B 1 137 ? 19.953 -2.387 -10.016 1 93.81 137 GLY B CA 1
ATOM 3496 C C . GLY B 1 137 ? 20.641 -1.414 -10.938 1 93.81 137 GLY B C 1
ATOM 3497 O O . GLY B 1 137 ? 20.219 -0.266 -11.086 1 93.81 137 GLY B O 1
ATOM 3498 N N . GLY B 1 138 ? 21.781 -1.866 -11.5 1 90.12 138 GLY B N 1
ATOM 3499 C CA . GLY B 1 138 ? 22.5 -1.11 -12.508 1 90.12 138 GLY B CA 1
ATOM 3500 C C . GLY B 1 138 ? 23.469 -0.099 -11.906 1 90.12 138 GLY B C 1
ATOM 3501 O O . GLY B 1 138 ? 24.062 0.709 -12.633 1 90.12 138 GLY B O 1
ATOM 3502 N N . GLY B 1 139 ? 23.469 -0.054 -10.609 1 81.25 139 GLY B N 1
ATOM 3503 C CA . GLY B 1 139 ? 24.406 0.885 -10.008 1 81.25 139 GLY B CA 1
ATOM 3504 C C . GLY B 1 139 ? 25.859 0.582 -10.336 1 81.25 139 GLY B C 1
ATOM 3505 O O . GLY B 1 139 ? 26.172 -0.53 -10.758 1 81.25 139 GLY B O 1
ATOM 3506 N N . ALA B 1 140 ? 26.625 1.594 -10.18 1 74.19 140 ALA B N 1
ATOM 3507 C CA . ALA B 1 140 ? 28.047 1.481 -10.484 1 74.19 140 ALA B CA 1
ATOM 3508 C C . ALA B 1 140 ? 28.688 0.367 -9.672 1 74.19 140 ALA B C 1
ATOM 3510 O O . ALA B 1 140 ? 28.469 0.257 -8.469 1 74.19 140 ALA B O 1
ATOM 3511 N N . GLY B 1 141 ? 29.297 -0.507 -10.344 1 75.69 141 GLY B N 1
ATOM 3512 C CA . GLY B 1 141 ? 30.094 -1.529 -9.703 1 75.69 141 GLY B CA 1
ATOM 3513 C C . GLY B 1 141 ? 29.344 -2.814 -9.438 1 75.69 141 GLY B C 1
ATOM 3514 O O . GLY B 1 141 ? 29.922 -3.799 -8.969 1 75.69 141 GLY B O 1
ATOM 3515 N N . LYS B 1 142 ? 28.094 -2.748 -9.656 1 80.06 142 LYS B N 1
ATOM 3516 C CA . LYS B 1 142 ? 27.328 -3.977 -9.445 1 80.06 142 LYS B CA 1
ATOM 3517 C C . LYS B 1 142 ? 27.453 -4.91 -10.648 1 80.06 142 LYS B C 1
ATOM 3519 O O . LYS B 1 142 ? 26.969 -4.598 -11.734 1 80.06 142 LYS B O 1
ATOM 3524 N N . ARG B 1 143 ? 28.25 -5.965 -10.5 1 89.62 143 ARG B N 1
ATOM 3525 C CA . ARG B 1 143 ? 28.391 -6.965 -11.555 1 89.62 143 ARG B CA 1
ATOM 3526 C C . ARG B 1 143 ? 28.141 -8.367 -11.008 1 89.62 143 ARG B C 1
ATOM 3528 O O . ARG B 1 143 ? 28.594 -8.703 -9.906 1 89.62 143 ARG B O 1
ATOM 3535 N N . LEU B 1 144 ? 27.328 -9.016 -11.781 1 94.06 144 LEU B N 1
ATOM 3536 C CA . LEU B 1 144 ? 27.109 -10.414 -11.453 1 94.06 144 LEU B CA 1
ATOM 3537 C C . LEU B 1 144 ? 28.266 -11.289 -11.93 1 94.06 144 LEU B C 1
ATOM 3539 O O . LEU B 1 144 ? 28.859 -11.016 -12.969 1 94.06 144 LEU B O 1
ATOM 3543 N N . ASP B 1 145 ? 28.625 -12.258 -11.164 1 92.56 145 ASP B N 1
ATOM 3544 C CA . ASP B 1 145 ? 29.641 -13.188 -11.641 1 92.56 145 ASP B CA 1
ATOM 3545 C C . ASP B 1 145 ? 29.078 -14.094 -12.734 1 92.56 145 ASP B C 1
ATOM 3547 O O . ASP B 1 145 ? 27.906 -13.984 -13.102 1 92.56 145 ASP B O 1
ATOM 3551 N N . SER B 1 146 ? 29.922 -14.93 -13.227 1 91.88 146 SER B N 1
ATOM 3552 C CA . SER B 1 146 ? 29.578 -15.742 -14.391 1 91.88 146 SER B CA 1
ATOM 3553 C C . SER B 1 146 ? 28.453 -16.703 -14.078 1 91.88 146 SER B C 1
ATOM 3555 O O . SER B 1 146 ? 27.594 -16.969 -14.93 1 91.88 146 SER B O 1
ATOM 3557 N N . VAL B 1 147 ? 28.375 -17.219 -12.914 1 93.62 147 VAL B N 1
ATOM 3558 C CA . VAL B 1 147 ? 27.328 -18.156 -12.523 1 93.62 147 VAL B CA 1
ATOM 3559 C C . VAL B 1 147 ? 26.016 -17.406 -12.32 1 93.62 147 VAL B C 1
ATOM 3561 O O . VAL B 1 147 ? 24.969 -17.828 -12.836 1 93.62 147 VAL B O 1
ATOM 3564 N N . GLN B 1 148 ? 26.094 -16.328 -11.664 1 94.38 148 GLN B N 1
ATOM 3565 C CA . GLN B 1 148 ? 24.906 -15.523 -11.367 1 94.38 148 GLN B CA 1
ATOM 3566 C C . GLN B 1 148 ? 24.281 -14.977 -12.641 1 94.38 148 GLN B C 1
ATOM 3568 O O . GLN B 1 148 ? 23.062 -14.812 -12.719 1 94.38 148 GLN B O 1
ATOM 3573 N N . SER B 1 149 ? 25.047 -14.711 -13.633 1 95.12 149 SER B N 1
ATOM 3574 C CA . SER B 1 149 ? 24.578 -14.062 -14.852 1 95.12 149 SER B CA 1
ATOM 3575 C C . SER B 1 149 ? 24.016 -15.086 -15.836 1 95.12 149 SER B C 1
ATOM 3577 O O . SER B 1 149 ? 23.438 -14.711 -16.859 1 95.12 149 SER B O 1
ATOM 3579 N N . GLU B 1 150 ? 24.188 -16.359 -15.516 1 95.88 150 GLU B N 1
ATOM 3580 C CA . GLU B 1 150 ? 23.641 -17.391 -16.391 1 95.88 150 GLU B CA 1
ATOM 3581 C C . GLU B 1 150 ? 22.141 -17.25 -16.562 1 95.88 150 GLU B C 1
ATOM 3583 O O . GLU B 1 150 ? 21.422 -17.016 -15.586 1 95.88 150 GLU B O 1
ATOM 3588 N N . ARG B 1 151 ? 21.703 -17.406 -17.812 1 95.81 151 ARG B N 1
ATOM 3589 C CA . ARG B 1 151 ? 20.281 -17.344 -18.094 1 95.81 151 ARG B CA 1
ATOM 3590 C C . ARG B 1 151 ? 19.609 -18.688 -17.844 1 95.81 151 ARG B C 1
ATOM 3592 O O . ARG B 1 151 ? 20.172 -19.734 -18.125 1 95.81 151 ARG B O 1
ATOM 3599 N N . LEU B 1 152 ? 18.453 -18.578 -17.312 1 96.44 152 LEU B N 1
ATOM 3600 C CA . LEU B 1 152 ? 17.641 -19.781 -17.141 1 96.44 152 LEU B CA 1
ATOM 3601 C C . LEU B 1 152 ? 17.031 -20.219 -18.469 1 96.44 152 LEU B C 1
ATOM 3603 O O . LEU B 1 152 ? 16.922 -19.422 -19.406 1 96.44 152 LEU B O 1
ATOM 3607 N N . PRO B 1 153 ? 16.641 -21.5 -18.531 1 95.75 153 PRO B N 1
ATOM 3608 C CA . PRO B 1 153 ? 15.961 -21.953 -19.75 1 95.75 153 PRO B CA 1
ATOM 3609 C C . PRO B 1 153 ? 14.672 -21.203 -20.016 1 95.75 153 PRO B C 1
ATOM 3611 O O . PRO B 1 153 ? 13.961 -20.828 -19.078 1 95.75 153 PRO B O 1
ATOM 3614 N N . TYR B 1 154 ? 14.422 -20.938 -21.297 1 96.94 154 TYR B N 1
ATOM 3615 C CA . TYR B 1 154 ? 13.203 -20.297 -21.75 1 96.94 154 TYR B CA 1
ATOM 3616 C C . TYR B 1 154 ? 12.07 -21.297 -21.906 1 96.94 154 TYR B C 1
ATOM 3618 O O . TYR B 1 154 ? 12.227 -22.312 -22.594 1 96.94 154 TYR B O 1
ATOM 3626 N N . GLY B 1 155 ? 10.922 -21.047 -21.203 1 96.69 155 GLY B N 1
ATOM 3627 C CA . GLY B 1 155 ? 9.773 -21.938 -21.281 1 96.69 155 GLY B CA 1
ATOM 3628 C C . GLY B 1 155 ? 9.391 -22.516 -19.938 1 96.69 155 GLY B C 1
ATOM 3629 O O . GLY B 1 155 ? 10.164 -22.453 -18.984 1 96.69 155 GLY B O 1
ATOM 3630 N N . LEU B 1 156 ? 8.25 -23.141 -19.859 1 96.56 156 LEU B N 1
ATOM 3631 C CA . LEU B 1 156 ? 7.742 -23.719 -18.625 1 96.56 156 LEU B CA 1
ATOM 3632 C C . LEU B 1 156 ? 8.562 -24.953 -18.219 1 96.56 156 LEU B C 1
ATOM 3634 O O . LEU B 1 156 ? 9.109 -25.641 -19.078 1 96.56 156 LEU B O 1
ATOM 3638 N N . PRO B 1 157 ? 8.664 -25.203 -16.938 1 94.88 157 PRO B N 1
ATOM 3639 C CA . PRO B 1 157 ? 9.289 -26.469 -16.516 1 94.88 157 PRO B CA 1
ATOM 3640 C C . PRO B 1 157 ? 8.57 -27.688 -17.078 1 94.88 157 PRO B C 1
ATOM 3642 O O . PRO B 1 157 ? 7.383 -27.625 -17.391 1 94.88 157 PRO B O 1
ATOM 3645 N N . GLN B 1 158 ? 9.344 -28.734 -17.109 1 90.94 158 GLN B N 1
ATOM 3646 C CA . GLN B 1 158 ? 8.773 -29.969 -17.625 1 90.94 158 GLN B CA 1
ATOM 3647 C C . GLN B 1 158 ? 7.562 -30.406 -16.797 1 90.94 158 GLN B C 1
ATOM 3649 O O . GLN B 1 158 ? 7.602 -30.391 -15.57 1 90.94 158 GLN B O 1
ATOM 3654 N N . GLY B 1 159 ? 6.48 -30.641 -17.484 1 90.44 159 GLY B N 1
ATOM 3655 C CA . GLY B 1 159 ? 5.289 -31.172 -16.828 1 90.44 159 GLY B CA 1
ATOM 3656 C C . GLY B 1 159 ? 4.359 -30.094 -16.312 1 90.44 159 GLY B C 1
ATOM 3657 O O . GLY B 1 159 ? 3.264 -30.391 -15.836 1 90.44 159 GLY B O 1
ATOM 3658 N N . VAL B 1 160 ? 4.777 -28.906 -16.391 1 94.31 160 VAL B N 1
ATOM 3659 C CA . VAL B 1 160 ? 3.943 -27.812 -15.906 1 94.31 160 VAL B CA 1
ATOM 3660 C C . VAL B 1 160 ? 3.113 -27.25 -17.047 1 94.31 160 VAL B C 1
ATOM 3662 O O . VAL B 1 160 ? 3.645 -26.953 -18.125 1 94.31 160 VAL B O 1
ATOM 3665 N N . GLU B 1 161 ? 1.828 -27.125 -16.828 1 93.31 161 GLU B N 1
ATOM 3666 C CA . GLU B 1 161 ? 0.92 -26.547 -17.797 1 93.31 161 GLU B CA 1
ATOM 3667 C C . GLU B 1 161 ? 0.404 -25.188 -17.344 1 93.31 161 GLU B C 1
ATOM 3669 O O . GLU B 1 161 ? 0.448 -24.875 -16.141 1 93.31 161 GLU B O 1
ATOM 3674 N N . LYS B 1 162 ? -0.067 -24.422 -18.328 1 94.75 162 LYS B N 1
ATOM 3675 C CA . LYS B 1 162 ? -0.651 -23.125 -18 1 94.75 162 LYS B CA 1
ATOM 3676 C C . LYS B 1 162 ? -1.876 -23.281 -17.109 1 94.75 162 LYS B C 1
ATOM 3678 O O . LYS B 1 162 ? -2.684 -24.203 -17.297 1 94.75 162 LYS B O 1
ATOM 3683 N N . PHE B 1 163 ? -1.996 -22.375 -16.188 1 96.75 163 PHE B N 1
ATOM 3684 C CA . PHE B 1 163 ? -3.111 -22.438 -15.242 1 96.75 163 PHE B CA 1
ATOM 3685 C C . PHE B 1 163 ? -4.379 -21.859 -15.867 1 96.75 163 PHE B C 1
ATOM 3687 O O . PHE B 1 163 ? -4.316 -20.906 -16.656 1 96.75 163 PHE B O 1
ATOM 3694 N N . HIS B 1 164 ? -5.414 -22.469 -15.547 1 94.75 164 HIS B N 1
ATOM 3695 C CA . HIS B 1 164 ? -6.73 -21.906 -15.836 1 94.75 164 HIS B CA 1
ATOM 3696 C C . HIS B 1 164 ? -7.258 -21.109 -14.641 1 94.75 164 HIS B C 1
ATOM 3698 O O . HIS B 1 164 ? -7.41 -21.656 -13.547 1 94.75 164 HIS B O 1
ATOM 3704 N N . LEU B 1 165 ? -7.531 -19.859 -14.82 1 96.69 165 LEU B N 1
ATOM 3705 C CA . LEU B 1 165 ? -8.109 -19.016 -13.781 1 96.69 165 LEU B CA 1
ATOM 3706 C C . LEU B 1 165 ? -9.625 -18.938 -13.93 1 96.69 165 LEU B C 1
ATOM 3708 O O . LEU B 1 165 ? -10.141 -18.453 -14.938 1 96.69 165 LEU B O 1
ATOM 3712 N N . ILE B 1 166 ? -10.305 -19.359 -12.945 1 96.06 166 ILE B N 1
ATOM 3713 C CA . ILE B 1 166 ? -11.758 -19.234 -12.93 1 96.06 166 ILE B CA 1
ATOM 3714 C C . ILE B 1 166 ? -12.156 -17.766 -13 1 96.06 166 ILE B C 1
ATOM 3716 O O . ILE B 1 166 ? -11.562 -16.922 -12.32 1 96.06 166 ILE B O 1
ATOM 3720 N N . ASP B 1 167 ? -13.102 -17.469 -13.883 1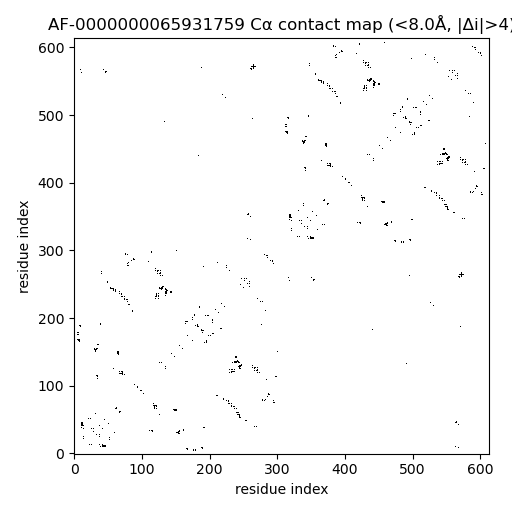 94.69 167 ASP B N 1
ATOM 3721 C CA . ASP B 1 167 ? -13.695 -16.141 -13.922 1 94.69 167 ASP B CA 1
ATOM 3722 C C . ASP B 1 167 ? -14.664 -15.938 -12.758 1 94.69 167 ASP B C 1
ATOM 3724 O O . ASP B 1 167 ? -15.719 -16.562 -12.703 1 94.69 167 ASP B O 1
ATOM 3728 N N . PRO B 1 168 ? -14.312 -15.07 -11.898 1 93.5 168 PRO B N 1
ATOM 3729 C CA . PRO B 1 168 ? -15.164 -14.898 -10.719 1 93.5 168 PRO B CA 1
ATOM 3730 C C . PRO B 1 168 ? -16.609 -14.562 -11.078 1 93.5 168 PRO B C 1
ATOM 3732 O O . PRO B 1 168 ? -17.547 -15.07 -10.445 1 93.5 168 PRO B O 1
ATOM 3735 N N . GLU B 1 169 ? -16.844 -13.789 -12.055 1 91.56 169 GLU B N 1
ATOM 3736 C CA . GLU B 1 169 ? -18.188 -13.352 -12.414 1 91.56 169 GLU B CA 1
ATOM 3737 C C . GLU B 1 169 ? -18.984 -14.492 -13.031 1 91.56 169 GLU B C 1
ATOM 3739 O O . GLU B 1 169 ? -20.219 -14.508 -12.945 1 91.56 169 GLU B O 1
ATOM 3744 N N . ALA B 1 170 ? -18.344 -15.398 -13.625 1 93 170 ALA B N 1
ATOM 3745 C CA . ALA B 1 170 ? -19.016 -16.5 -14.305 1 93 170 ALA B CA 1
ATOM 3746 C C . ALA B 1 170 ? -19.156 -17.703 -13.375 1 93 170 ALA B C 1
ATOM 3748 O O . ALA B 1 170 ? -19.859 -18.672 -13.695 1 93 170 ALA B O 1
ATOM 3749 N N . ALA B 1 171 ? -18.484 -17.641 -12.219 1 95.94 171 ALA B N 1
ATOM 3750 C CA . ALA B 1 171 ? -18.547 -18.75 -11.273 1 95.94 171 ALA B CA 1
ATOM 3751 C C . ALA B 1 171 ? -19.906 -18.797 -10.578 1 95.94 171 ALA B C 1
ATOM 3753 O O . ALA B 1 171 ? -20.703 -17.844 -10.664 1 95.94 171 ALA B O 1
ATOM 3754 N N . ASP B 1 172 ? -20.234 -19.891 -10 1 95.62 172 ASP B N 1
ATOM 3755 C CA . ASP B 1 172 ? -21.469 -20 -9.242 1 95.62 172 ASP B CA 1
ATOM 3756 C C . ASP B 1 172 ? -21.406 -19.172 -7.957 1 95.62 172 ASP B C 1
ATOM 3758 O O . ASP B 1 172 ? -20.328 -18.672 -7.602 1 95.62 172 ASP B O 1
ATOM 3762 N N . ASP B 1 173 ? -22.422 -18.969 -7.297 1 95.88 173 ASP B N 1
ATOM 3763 C CA . ASP B 1 173 ? -22.547 -18.094 -6.129 1 95.88 173 ASP B CA 1
ATOM 3764 C C . ASP B 1 173 ? -21.609 -18.547 -5.012 1 95.88 173 ASP B C 1
ATOM 3766 O O . ASP B 1 173 ? -21.031 -17.703 -4.301 1 95.88 173 ASP B O 1
ATOM 3770 N N . GLN B 1 174 ? -21.531 -19.812 -4.852 1 95.81 174 GLN B N 1
ATOM 3771 C CA . GLN B 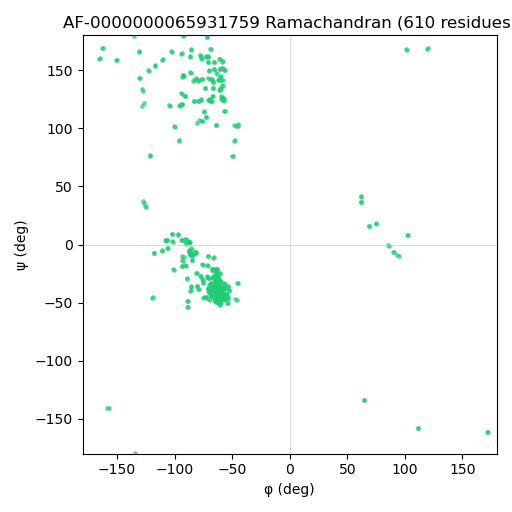1 174 ? -20.688 -20.328 -3.783 1 95.81 174 GLN B CA 1
ATOM 3772 C C . GLN B 1 174 ? -19.234 -19.906 -3.975 1 95.81 174 GLN B C 1
ATOM 3774 O O . GLN B 1 174 ? -18.594 -19.406 -3.045 1 95.81 174 GLN B O 1
ATOM 3779 N N . VAL B 1 175 ? -18.766 -20.156 -5.203 1 97.69 175 VAL B N 1
ATOM 3780 C CA . VAL B 1 175 ? -17.391 -19.812 -5.516 1 97.69 175 VAL B CA 1
ATOM 3781 C C . VAL B 1 175 ? -17.219 -18.297 -5.445 1 97.69 175 VAL B C 1
ATOM 3783 O O . VAL B 1 175 ? -16.203 -17.797 -4.941 1 97.69 175 VAL B O 1
ATOM 3786 N N . GLN B 1 176 ? -18.188 -17.5 -5.887 1 97.31 176 GLN B N 1
ATOM 3787 C CA . GLN B 1 176 ? -18.109 -16.047 -5.793 1 97.31 176 GLN B CA 1
ATOM 3788 C C . GLN B 1 176 ? -18.016 -15.586 -4.34 1 97.31 176 GLN B C 1
ATOM 3790 O O . GLN B 1 176 ? -17.203 -14.727 -4.004 1 97.31 176 GLN B O 1
ATOM 3795 N N . CYS B 1 177 ? -18.781 -16.125 -3.48 1 97.19 177 CYS B N 1
ATOM 3796 C CA . CYS B 1 177 ? -18.766 -15.773 -2.066 1 97.19 177 CYS B CA 1
ATOM 3797 C C . CYS B 1 177 ? -17.422 -16.141 -1.43 1 97.19 177 CYS B C 1
ATOM 3799 O O . CYS B 1 177 ? -16.875 -15.352 -0.653 1 97.19 177 CYS B O 1
ATOM 3801 N N . LEU B 1 178 ? -16.953 -17.312 -1.805 1 97.94 178 LEU B N 1
ATOM 3802 C CA . LEU B 1 178 ? -15.68 -17.781 -1.252 1 97.94 178 LEU B CA 1
ATOM 3803 C C . LEU B 1 178 ? -14.539 -16.844 -1.658 1 97.94 178 LEU B C 1
ATOM 3805 O O . LEU B 1 178 ? -13.734 -16.438 -0.815 1 97.94 178 LEU B O 1
ATOM 3809 N N . LEU B 1 179 ? -14.5 -16.5 -2.908 1 98.25 179 LEU B N 1
ATOM 3810 C CA . LEU B 1 179 ? -13.469 -15.594 -3.402 1 98.25 179 LEU B CA 1
ATOM 3811 C C . LEU B 1 179 ? -13.602 -14.211 -2.762 1 98.25 179 LEU B C 1
ATOM 3813 O O . LEU B 1 179 ? -12.594 -13.594 -2.4 1 98.25 179 LEU B O 1
ATOM 3817 N N . ARG B 1 180 ? -14.805 -13.734 -2.588 1 96.44 180 ARG B N 1
ATOM 3818 C CA . ARG B 1 180 ? -15.047 -12.461 -1.914 1 96.44 180 ARG B CA 1
ATOM 3819 C C . ARG B 1 180 ? -14.57 -12.508 -0.467 1 96.44 180 ARG B C 1
ATOM 3821 O O . ARG B 1 180 ? -13.922 -11.578 0.009 1 96.44 180 ARG B O 1
ATOM 3828 N N . ASP B 1 181 ? -14.914 -13.562 0.223 1 97.25 181 ASP B N 1
ATOM 3829 C CA . ASP B 1 181 ? -14.562 -13.688 1.634 1 97.25 181 ASP B CA 1
ATOM 3830 C C . ASP B 1 181 ? -13.047 -13.711 1.822 1 97.25 181 ASP B C 1
ATOM 3832 O O . ASP B 1 181 ? -12.523 -13.102 2.752 1 97.25 181 ASP B O 1
ATOM 3836 N N . ILE B 1 182 ? -12.359 -14.438 0.943 1 98.25 182 ILE B N 1
ATOM 3837 C CA . ILE B 1 182 ? -10.898 -14.477 1.016 1 98.25 182 ILE B CA 1
ATOM 3838 C C . ILE B 1 182 ? -10.336 -13.086 0.737 1 98.25 182 ILE B C 1
ATOM 3840 O O . ILE B 1 182 ? -9.469 -12.602 1.472 1 98.25 182 ILE B O 1
ATOM 3844 N N . ARG B 1 183 ? -10.836 -12.453 -0.29 1 97 183 ARG B N 1
ATOM 3845 C CA . ARG B 1 183 ? -10.43 -11.102 -0.65 1 97 183 ARG B CA 1
ATOM 3846 C C . ARG B 1 183 ? -10.586 -10.148 0.534 1 97 183 ARG B C 1
ATOM 3848 O O . ARG B 1 183 ? -9.656 -9.414 0.866 1 97 183 ARG B O 1
ATOM 3855 N N . ASP B 1 184 ? -11.695 -10.219 1.197 1 95.5 184 ASP B N 1
ATOM 3856 C CA . ASP B 1 184 ? -12.023 -9.273 2.262 1 95.5 184 ASP B CA 1
ATOM 3857 C C . ASP B 1 184 ? -11.234 -9.578 3.531 1 95.5 184 ASP B C 1
ATOM 3859 O O . ASP B 1 184 ? -10.883 -8.664 4.281 1 95.5 184 ASP B O 1
ATOM 3863 N N . ALA B 1 185 ? -10.977 -10.875 3.744 1 97.19 185 ALA B N 1
ATOM 3864 C CA . ALA B 1 185 ? -10.234 -11.273 4.941 1 97.19 185 ALA B CA 1
ATOM 3865 C C . ALA B 1 185 ? -8.836 -10.656 4.953 1 97.19 185 ALA B C 1
ATOM 3867 O O . ALA B 1 185 ? -8.289 -10.367 6.016 1 97.19 185 ALA B O 1
ATOM 3868 N N . PHE B 1 186 ? -8.312 -10.43 3.797 1 97.12 186 PHE B N 1
ATOM 3869 C CA . PHE B 1 186 ? -6.961 -9.891 3.695 1 97.12 186 PHE B CA 1
ATOM 3870 C C . PHE B 1 186 ? -6.988 -8.438 3.236 1 97.12 186 PHE B C 1
ATOM 3872 O O . PHE B 1 186 ? -5.941 -7.848 2.967 1 97.12 186 PHE B O 1
ATOM 3879 N N . LEU B 1 187 ? -8.18 -7.867 3.076 1 96.38 187 LEU B N 1
ATOM 3880 C CA . LEU B 1 187 ? -8.406 -6.484 2.68 1 96.38 187 LEU B CA 1
ATOM 3881 C C . LEU B 1 187 ? -7.836 -6.215 1.292 1 96.38 187 LEU B C 1
ATOM 3883 O O . LEU B 1 187 ? -7.254 -5.152 1.05 1 96.38 187 LEU B O 1
ATOM 3887 N N . HIS B 1 188 ? -7.949 -7.238 0.391 1 97.31 188 HIS B N 1
ATOM 3888 C CA . HIS B 1 188 ? -7.504 -7.086 -0.99 1 97.31 188 HIS B CA 1
ATOM 3889 C C . HIS B 1 188 ? -8.602 -6.465 -1.853 1 97.31 188 HIS B C 1
ATOM 3891 O O . HIS B 1 188 ? -9.742 -6.324 -1.409 1 97.31 188 HIS B O 1
ATOM 3897 N N . HIS B 1 189 ? -8.234 -6.043 -3.061 1 96.38 189 HIS B N 1
ATOM 3898 C CA . HIS B 1 189 ? -9.148 -5.312 -3.932 1 96.38 189 HIS B CA 1
ATOM 3899 C C . HIS B 1 189 ? -9.875 -6.254 -4.883 1 96.38 189 HIS B C 1
ATOM 3901 O O . HIS B 1 189 ? -10.898 -5.887 -5.469 1 96.38 189 HIS B O 1
ATOM 3907 N N . GLY B 1 190 ? -9.391 -7.398 -5.082 1 95.31 190 GLY B N 1
ATOM 3908 C CA . GLY B 1 190 ? -9.945 -8.414 -5.961 1 95.31 190 GLY B CA 1
ATOM 3909 C C . GLY B 1 190 ? -9.406 -9.805 -5.68 1 95.31 190 GLY B C 1
ATOM 3910 O O . GLY B 1 190 ? -8.438 -9.961 -4.934 1 95.31 190 GLY B O 1
ATOM 3911 N N . PRO B 1 191 ? -10.039 -10.766 -6.285 1 96.38 191 PRO B N 1
ATOM 3912 C CA . PRO B 1 191 ? -9.555 -12.133 -6.09 1 96.38 191 PRO B CA 1
ATOM 3913 C C . PRO B 1 191 ? -8.203 -12.383 -6.762 1 96.38 191 PRO B C 1
ATOM 3915 O O . PRO B 1 191 ? -8.086 -12.219 -7.98 1 96.38 191 PRO B O 1
ATOM 3918 N N . ALA B 1 192 ? -7.285 -12.805 -5.977 1 98 192 ALA B N 1
ATOM 3919 C CA . ALA B 1 192 ? -5.961 -13.125 -6.504 1 98 192 ALA B CA 1
ATOM 3920 C C . ALA B 1 192 ? -6.039 -14.242 -7.539 1 98 192 ALA B C 1
ATOM 3922 O O . ALA B 1 192 ? -6.898 -15.125 -7.449 1 98 192 ALA B O 1
ATOM 3923 N N . SER B 1 193 ? -5.102 -14.227 -8.484 1 98.19 193 SER B N 1
ATOM 3924 C CA . SER B 1 193 ? -4.992 -15.297 -9.477 1 98.19 193 SER B CA 1
ATOM 3925 C C . SER B 1 193 ? -4.926 -16.656 -8.812 1 98.19 193 SER B C 1
ATOM 3927 O O . SER B 1 193 ? -5.551 -17.625 -9.281 1 98.19 193 SER B O 1
ATOM 3929 N N . ASP B 1 194 ? -4.227 -16.75 -7.734 1 98.75 194 ASP B N 1
ATOM 3930 C CA . ASP B 1 194 ? -3.98 -18.016 -7.035 1 98.75 194 ASP B CA 1
ATOM 3931 C C . ASP B 1 194 ? -5.289 -18.656 -6.57 1 98.75 194 ASP B C 1
ATOM 3933 O O . ASP B 1 194 ? -5.496 -19.859 -6.746 1 98.75 194 ASP B O 1
ATOM 3937 N N . TYR B 1 195 ? -6.156 -17.844 -6.043 1 98.81 195 TYR B N 1
ATOM 3938 C CA . TYR B 1 195 ? -7.418 -18.359 -5.523 1 98.81 195 TYR B CA 1
ATOM 3939 C C . TYR B 1 195 ? -8.391 -18.656 -6.66 1 98.81 195 TYR B C 1
ATOM 3941 O O . TYR B 1 195 ? -9.242 -19.547 -6.535 1 98.81 195 TYR B O 1
ATOM 3949 N N . ARG B 1 196 ? -8.211 -17.922 -7.789 1 98.38 196 ARG B N 1
ATOM 3950 C CA . ARG B 1 196 ? -8.992 -18.266 -8.969 1 98.38 196 ARG B CA 1
ATOM 3951 C C . ARG B 1 196 ? -8.562 -19.609 -9.539 1 98.38 196 ARG B C 1
ATOM 3953 O O . ARG B 1 196 ? -9.383 -20.359 -10.078 1 98.38 196 ARG B O 1
ATOM 3960 N N . VAL B 1 197 ? -7.254 -19.922 -9.469 1 98.5 197 VAL B N 1
ATOM 3961 C CA . VAL B 1 197 ? -6.762 -21.234 -9.867 1 98.5 197 VAL B CA 1
ATOM 3962 C C . VAL B 1 197 ? -7.312 -22.297 -8.922 1 98.5 197 VAL B C 1
ATOM 3964 O O . VAL B 1 197 ? -7.859 -23.312 -9.367 1 98.5 197 VAL B O 1
ATOM 3967 N N . LEU B 1 198 ? -7.281 -22.047 -7.633 1 98.69 198 LEU B N 1
ATOM 3968 C CA . LEU B 1 198 ? -7.668 -23.016 -6.621 1 98.69 198 LEU B CA 1
ATOM 3969 C C . LEU B 1 198 ? -9.188 -23.172 -6.555 1 98.69 198 LEU B C 1
ATOM 3971 O O . LEU B 1 198 ? -9.695 -24.141 -6 1 98.69 198 LEU B O 1
ATOM 3975 N N . ALA B 1 199 ? -9.883 -22.172 -7.133 1 98.25 199 ALA B N 1
ATOM 3976 C CA . ALA B 1 199 ? -11.344 -22.219 -7.168 1 98.25 199 ALA B CA 1
ATOM 3977 C C . ALA B 1 199 ? -11.828 -23.375 -8.039 1 98.25 199 ALA B C 1
ATOM 3979 O O . ALA B 1 199 ? -13.008 -23.734 -7.996 1 98.25 199 ALA B O 1
ATOM 3980 N N . ALA B 1 200 ? -10.93 -24.031 -8.82 1 96.81 200 ALA B N 1
ATOM 3981 C CA . ALA B 1 200 ? -11.266 -25.266 -9.516 1 96.81 200 ALA B CA 1
ATOM 3982 C C . ALA B 1 200 ? -11.594 -26.375 -8.531 1 96.81 200 ALA B C 1
ATOM 3984 O O . ALA B 1 200 ? -12.234 -27.375 -8.898 1 96.81 200 ALA B O 1
ATOM 3985 N N . TRP B 1 201 ? -11.133 -26.25 -7.293 1 97.69 201 TRP B N 1
ATOM 3986 C CA . TRP B 1 201 ? -11.43 -27.156 -6.188 1 97.69 201 TRP B CA 1
ATOM 3987 C C . TRP B 1 201 ? -12.094 -26.406 -5.035 1 97.69 201 TRP B C 1
ATOM 3989 O O . TRP B 1 201 ? -11.492 -26.234 -3.971 1 97.69 201 TRP B O 1
ATOM 3999 N N . PRO B 1 202 ? -13.398 -26.078 -5.152 1 96.94 202 PRO B N 1
ATOM 4000 C CA . PRO B 1 202 ? -14.031 -25.188 -4.164 1 96.94 202 PRO B CA 1
ATOM 4001 C C . PRO B 1 202 ? -14.094 -25.812 -2.773 1 96.94 202 PRO B C 1
ATOM 4003 O O . PRO B 1 202 ? -14.016 -25.109 -1.769 1 96.94 202 PRO B O 1
ATOM 4006 N N . ASP B 1 203 ? -14.266 -27.141 -2.699 1 96.31 203 ASP B N 1
ATOM 4007 C CA . ASP B 1 203 ? -14.305 -27.812 -1.4 1 96.31 203 ASP B CA 1
ATOM 4008 C C . ASP B 1 203 ? -12.969 -27.656 -0.671 1 96.31 203 ASP B C 1
ATOM 4010 O O . ASP B 1 203 ? -12.938 -27.375 0.53 1 96.31 203 ASP B O 1
ATOM 4014 N N . TYR B 1 204 ? -11.914 -27.844 -1.352 1 98.5 204 TYR B N 1
ATOM 4015 C CA . TYR B 1 204 ? -10.609 -27.625 -0.748 1 98.5 204 TYR B CA 1
ATOM 4016 C C . TYR B 1 204 ? -10.43 -26.156 -0.365 1 98.5 204 TYR B C 1
ATOM 4018 O O . TYR B 1 204 ? -9.953 -25.844 0.73 1 98.5 204 TYR B O 1
ATOM 4026 N N . LEU B 1 205 ? -10.727 -25.25 -1.303 1 98.69 205 LEU B N 1
ATOM 4027 C CA . LEU B 1 205 ? -10.492 -23.828 -1.054 1 98.69 205 LEU B CA 1
ATOM 4028 C C . LEU B 1 205 ? -11.258 -23.375 0.185 1 98.69 205 LEU B C 1
ATOM 4030 O O . LEU B 1 205 ? -10.766 -22.531 0.941 1 98.69 205 LEU B O 1
ATOM 4034 N N . GLU B 1 206 ? -12.422 -23.922 0.395 1 98.31 206 GLU B N 1
ATOM 4035 C CA . GLU B 1 206 ? -13.195 -23.609 1.596 1 98.31 206 GLU B CA 1
ATOM 4036 C C . GLU B 1 206 ? -12.461 -24.062 2.855 1 98.31 206 GLU B C 1
ATOM 4038 O O . GLU B 1 206 ? -12.359 -23.297 3.826 1 98.31 206 GLU B O 1
ATOM 4043 N N . ILE B 1 207 ? -11.977 -25.266 2.848 1 98.44 207 ILE B N 1
ATOM 4044 C CA . ILE B 1 207 ? -11.227 -25.812 3.975 1 98.44 207 ILE B CA 1
ATOM 4045 C C . ILE B 1 207 ? -9.961 -24.984 4.199 1 98.44 207 ILE B C 1
ATOM 4047 O O . ILE B 1 207 ? -9.656 -24.594 5.332 1 98.44 207 ILE B O 1
ATOM 4051 N N . ALA B 1 208 ? -9.266 -24.719 3.123 1 98.69 208 ALA B N 1
ATOM 4052 C CA . ALA B 1 208 ? -8.016 -23.969 3.184 1 98.69 208 ALA B CA 1
ATOM 4053 C C . ALA B 1 208 ? -8.234 -22.578 3.756 1 98.69 208 ALA B C 1
ATOM 4055 O O . ALA B 1 208 ? -7.441 -22.094 4.562 1 98.69 208 ALA B O 1
ATOM 4056 N N . PHE B 1 209 ? -9.359 -21.922 3.291 1 98.69 209 PHE B N 1
ATOM 4057 C CA . PHE B 1 209 ? -9.664 -20.594 3.793 1 98.69 209 PHE B CA 1
ATOM 4058 C C . PHE B 1 209 ? -9.977 -20.625 5.285 1 98.69 209 PHE B C 1
ATOM 4060 O O . PHE B 1 209 ? -9.391 -19.875 6.066 1 98.69 209 PHE B O 1
ATOM 4067 N N . ARG B 1 210 ? -10.781 -21.484 5.691 1 98.12 210 ARG B N 1
ATOM 4068 C CA . ARG B 1 210 ? -11.25 -21.562 7.07 1 98.12 210 ARG B CA 1
ATOM 4069 C C . ARG B 1 210 ? -10.125 -21.969 8.016 1 98.12 210 ARG B C 1
ATOM 4071 O O . ARG B 1 210 ? -9.93 -21.344 9.062 1 98.12 210 ARG B O 1
ATOM 4078 N N . ASP B 1 211 ? -9.336 -22.938 7.621 1 97.94 211 ASP B N 1
ATOM 4079 C CA . ASP B 1 211 ? -8.453 -23.594 8.586 1 97.94 211 ASP B CA 1
ATOM 4080 C C . ASP B 1 211 ? -7.023 -23.062 8.461 1 97.94 211 ASP B C 1
ATOM 4082 O O . ASP B 1 211 ? -6.223 -23.219 9.391 1 97.94 211 ASP B O 1
ATOM 4086 N N . THR B 1 212 ? -6.711 -22.516 7.332 1 98.31 212 THR B N 1
ATOM 4087 C CA . THR B 1 212 ? -5.301 -22.203 7.102 1 98.31 212 THR B CA 1
ATOM 4088 C C . THR B 1 212 ? -5.098 -20.703 6.895 1 98.31 212 THR B C 1
ATOM 4090 O O . THR B 1 212 ? -4.188 -20.109 7.477 1 98.31 212 THR B O 1
ATOM 4093 N N . LEU B 1 213 ? -5.902 -20.031 6.105 1 98.62 213 LEU B N 1
ATOM 4094 C CA . LEU B 1 213 ? -5.664 -18.656 5.715 1 98.62 213 LEU B CA 1
ATOM 4095 C C . LEU B 1 213 ? -6.301 -17.688 6.711 1 98.62 213 LEU B C 1
ATOM 4097 O O . LEU B 1 213 ? -5.637 -16.781 7.207 1 98.62 213 LEU B O 1
ATOM 4101 N N . LYS B 1 214 ? -7.586 -17.891 7.078 1 98.12 214 LYS B N 1
ATOM 4102 C CA . LYS B 1 214 ? -8.352 -16.969 7.895 1 98.12 214 LYS B CA 1
ATOM 4103 C C . LYS B 1 214 ? -7.707 -16.766 9.266 1 98.12 214 LYS B C 1
ATOM 4105 O O . LYS B 1 214 ? -7.598 -15.641 9.75 1 98.12 214 LYS B O 1
ATOM 4110 N N . PRO B 1 215 ? -7.129 -17.766 9.906 1 97.62 215 PRO B N 1
ATOM 4111 C CA . PRO B 1 215 ? -6.57 -17.609 11.25 1 97.62 215 PRO B CA 1
ATOM 4112 C C . PRO B 1 215 ? -5.355 -16.688 11.273 1 97.62 215 PRO B C 1
ATOM 4114 O O . PRO B 1 215 ? -5.031 -16.109 12.32 1 97.62 215 PRO B O 1
ATOM 4117 N N . VAL B 1 216 ? -4.75 -16.531 10.148 1 97.38 216 VAL B N 1
ATOM 4118 C CA . VAL B 1 216 ? -3.518 -15.75 10.188 1 97.38 216 VAL B CA 1
ATOM 4119 C C . VAL B 1 216 ? -3.732 -14.414 9.477 1 97.38 216 VAL B C 1
ATOM 4121 O O . VAL B 1 216 ? -2.85 -13.555 9.484 1 97.38 216 VAL B O 1
ATOM 4124 N N . ALA B 1 217 ? -4.914 -14.227 8.875 1 96.44 217 ALA B N 1
ATOM 4125 C CA . ALA B 1 217 ? -5.184 -12.984 8.156 1 96.44 217 ALA B CA 1
ATOM 4126 C C . ALA B 1 217 ? -5.07 -11.781 9.086 1 96.44 217 ALA B C 1
ATOM 4128 O O . ALA B 1 217 ? -5.684 -11.75 10.156 1 96.44 217 ALA B O 1
ATOM 4129 N N . LEU B 1 218 ? -4.238 -10.781 8.758 1 93.38 218 LEU B N 1
ATOM 4130 C CA . LEU B 1 218 ? -4.098 -9.477 9.406 1 93.38 218 LEU B CA 1
ATOM 4131 C C . LEU B 1 218 ? -3.492 -9.625 10.797 1 93.38 218 LEU B C 1
ATOM 4133 O O . LEU B 1 218 ? -3.605 -8.719 11.625 1 93.38 218 LEU B O 1
ATOM 4137 N N . THR B 1 219 ? -2.885 -10.828 11.062 1 95.38 219 THR B N 1
ATOM 4138 C CA . THR B 1 219 ? -2.162 -10.961 12.328 1 95.38 219 THR B CA 1
ATOM 4139 C C . THR B 1 219 ? -0.805 -10.266 12.25 1 95.38 219 THR B C 1
ATOM 4141 O O . THR B 1 219 ? -0.311 -9.977 11.156 1 95.38 219 THR B O 1
ATOM 4144 N N . THR B 1 220 ? -0.296 -10.039 13.391 1 93.94 220 THR B N 1
ATOM 4145 C CA . THR B 1 220 ? 1.027 -9.438 13.484 1 93.94 220 THR B CA 1
ATOM 4146 C C . THR B 1 220 ? 2.078 -10.328 12.828 1 93.94 220 THR B C 1
ATOM 4148 O O . THR B 1 220 ? 2.953 -9.836 12.109 1 93.94 220 THR B O 1
ATOM 4151 N N . GLU B 1 221 ? 2.023 -11.602 13.039 1 95.56 221 GLU B N 1
ATOM 4152 C CA . GLU B 1 221 ? 2.982 -12.547 12.477 1 95.56 221 GLU B CA 1
ATOM 4153 C C . GLU B 1 221 ? 2.928 -12.555 10.953 1 95.56 221 GLU B C 1
ATOM 4155 O O . GLU B 1 221 ? 3.967 -12.617 10.289 1 95.56 221 GLU B O 1
ATOM 4160 N N . PHE B 1 222 ? 1.718 -12.523 10.453 1 96.62 222 PHE B N 1
ATOM 4161 C CA . PHE B 1 222 ? 1.538 -12.477 9.008 1 96.62 222 PHE B CA 1
ATOM 4162 C C . PHE B 1 222 ? 2.143 -11.203 8.43 1 96.62 222 PHE B C 1
ATOM 4164 O O . PHE B 1 222 ? 2.896 -11.258 7.453 1 96.62 222 PHE B O 1
ATOM 4171 N N . GLU B 1 223 ? 1.872 -10.047 9.047 1 93.94 223 GLU B N 1
ATOM 4172 C CA . GLU B 1 223 ? 2.35 -8.75 8.578 1 93.94 223 GLU B CA 1
ATOM 4173 C C . GLU B 1 223 ? 3.873 -8.672 8.641 1 93.94 223 GLU B C 1
ATOM 4175 O O . GLU B 1 223 ? 4.508 -8.148 7.719 1 93.94 223 GLU B O 1
ATOM 4180 N N . LEU B 1 224 ? 4.434 -9.156 9.68 1 94.69 224 LEU B N 1
ATOM 4181 C CA . LEU B 1 224 ? 5.883 -9.125 9.82 1 94.69 224 LEU B CA 1
ATOM 4182 C C . LEU B 1 224 ? 6.551 -10.023 8.781 1 94.69 224 LEU B C 1
ATOM 4184 O O . LEU B 1 224 ? 7.609 -9.688 8.25 1 94.69 224 LEU B O 1
ATOM 4188 N N . THR B 1 225 ? 5.953 -11.18 8.5 1 97.69 225 THR B N 1
ATOM 4189 C CA . THR B 1 225 ? 6.5 -12.094 7.504 1 97.69 225 THR B CA 1
ATOM 4190 C C . THR B 1 225 ? 6.469 -11.453 6.117 1 97.69 225 THR B C 1
ATOM 4192 O O . THR B 1 225 ? 7.449 -11.523 5.375 1 97.69 225 THR B O 1
ATOM 4195 N N . THR B 1 226 ? 5.34 -10.812 5.797 1 97.75 226 THR B N 1
ATOM 4196 C CA . THR B 1 226 ? 5.238 -10.172 4.492 1 97.75 226 THR B CA 1
ATOM 4197 C C . THR B 1 226 ? 6.215 -9.008 4.387 1 97.75 226 THR B C 1
ATOM 4199 O O . THR B 1 226 ? 6.809 -8.781 3.332 1 97.75 226 THR B O 1
ATOM 4202 N N . SER B 1 227 ? 6.391 -8.25 5.461 1 95.94 227 SER B N 1
ATOM 4203 C CA . SER B 1 227 ? 7.371 -7.168 5.477 1 95.94 227 SER B CA 1
ATOM 4204 C C . SER B 1 227 ? 8.781 -7.699 5.27 1 95.94 227 SER B C 1
ATOM 4206 O O . SER B 1 227 ? 9.586 -7.082 4.562 1 95.94 227 SER B O 1
ATOM 4208 N N . ARG B 1 228 ? 9.062 -8.781 5.871 1 97 228 ARG B N 1
ATOM 4209 C CA . ARG B 1 228 ? 10.375 -9.398 5.777 1 97 228 ARG B CA 1
ATOM 4210 C C . ARG B 1 228 ? 10.695 -9.789 4.336 1 97 228 ARG B C 1
ATOM 4212 O O . ARG B 1 228 ? 11.781 -9.484 3.832 1 97 228 ARG B O 1
ATOM 4219 N N . ILE B 1 229 ? 9.766 -10.406 3.684 1 98.62 229 ILE B N 1
ATOM 4220 C CA . ILE B 1 229 ? 10.086 -10.898 2.346 1 98.62 229 ILE B CA 1
ATOM 4221 C C . ILE B 1 229 ? 10.102 -9.734 1.36 1 98.62 229 ILE B C 1
ATOM 4223 O O . ILE B 1 229 ? 10.844 -9.758 0.374 1 98.62 229 ILE B O 1
ATOM 4227 N N . ARG B 1 230 ? 9.328 -8.688 1.577 1 98.19 230 ARG B N 1
ATOM 4228 C CA . ARG B 1 230 ? 9.43 -7.496 0.747 1 98.19 230 ARG B CA 1
ATOM 4229 C C . ARG B 1 230 ? 10.797 -6.844 0.894 1 98.19 230 ARG B C 1
ATOM 4231 O O . ARG B 1 230 ? 11.367 -6.355 -0.085 1 98.19 230 ARG B O 1
ATOM 4238 N N . LYS B 1 231 ? 11.297 -6.809 2.141 1 97.75 231 LYS B N 1
ATOM 4239 C CA . LYS B 1 231 ? 12.633 -6.273 2.369 1 97.75 231 LYS B CA 1
ATOM 4240 C C . LYS B 1 231 ? 13.688 -7.098 1.64 1 97.75 231 LYS B C 1
ATOM 4242 O O . LYS B 1 231 ? 14.586 -6.543 0.997 1 97.75 231 LYS B O 1
ATOM 4247 N N . ILE B 1 232 ? 13.594 -8.391 1.727 1 98.69 232 ILE B N 1
ATOM 4248 C CA . ILE B 1 232 ? 14.531 -9.289 1.055 1 98.69 232 ILE B CA 1
ATOM 4249 C C . ILE B 1 232 ? 14.5 -9.039 -0.45 1 98.69 232 ILE B C 1
ATOM 4251 O O . ILE B 1 232 ? 15.547 -8.922 -1.089 1 98.69 232 ILE B O 1
ATOM 4255 N N . ALA B 1 233 ? 13.281 -8.953 -1.008 1 98.81 233 ALA B N 1
ATOM 4256 C CA . ALA B 1 233 ? 13.141 -8.719 -2.441 1 98.81 233 ALA B CA 1
ATOM 4257 C C . ALA B 1 233 ? 13.75 -7.379 -2.844 1 98.81 233 ALA B C 1
ATOM 4259 O O . ALA B 1 233 ? 14.477 -7.297 -3.832 1 98.81 233 ALA B O 1
ATOM 4260 N N . ARG B 1 234 ? 13.43 -6.359 -2.082 1 97.81 234 ARG B N 1
ATOM 4261 C CA . ARG B 1 234 ? 13.938 -5.023 -2.371 1 97.81 234 ARG B CA 1
ATOM 4262 C C . ARG B 1 234 ? 15.461 -5 -2.34 1 97.81 234 ARG B C 1
ATOM 4264 O O . ARG B 1 234 ? 16.094 -4.402 -3.215 1 97.81 234 ARG B O 1
ATOM 4271 N N . GLU B 1 235 ? 16.062 -5.598 -1.345 1 97.25 235 GLU B N 1
ATOM 4272 C CA . GLU B 1 235 ? 17.516 -5.648 -1.225 1 97.25 235 GLU B CA 1
ATOM 4273 C C . GLU B 1 235 ? 18.141 -6.461 -2.355 1 97.25 235 GLU B C 1
ATOM 4275 O O . GLU B 1 235 ? 19.203 -6.102 -2.881 1 97.25 235 GLU B O 1
ATOM 4280 N N . HIS B 1 236 ? 17.484 -7.523 -2.721 1 98.19 236 HIS B N 1
ATOM 4281 C CA . HIS B 1 236 ? 18.016 -8.383 -3.77 1 98.19 236 HIS B CA 1
ATOM 4282 C C . HIS B 1 236 ? 18.031 -7.668 -5.117 1 98.19 236 HIS B C 1
ATOM 4284 O O . HIS B 1 236 ? 18.984 -7.793 -5.879 1 98.19 236 HIS B O 1
ATOM 4290 N N . VAL B 1 237 ? 17 -6.934 -5.434 1 97.94 237 VAL B N 1
ATOM 4291 C CA . VAL B 1 237 ? 16.844 -6.289 -6.734 1 97.94 237 VAL B CA 1
ATOM 4292 C C . VAL B 1 237 ? 17.953 -5.254 -6.922 1 97.94 237 VAL B C 1
ATOM 4294 O O . VAL B 1 237 ? 18.375 -4.984 -8.047 1 97.94 237 VAL B O 1
ATOM 4297 N N . ARG B 1 238 ? 18.484 -4.73 -5.84 1 96.62 238 ARG B N 1
ATOM 4298 C CA . ARG B 1 238 ? 19.578 -3.762 -5.91 1 96.62 238 ARG B CA 1
ATOM 4299 C C . ARG B 1 238 ? 20.828 -4.383 -6.531 1 96.62 238 ARG B C 1
ATOM 4301 O O . ARG B 1 238 ? 21.703 -3.67 -7.027 1 96.62 238 ARG B O 1
ATOM 4308 N N . GLY B 1 239 ? 20.875 -5.664 -6.441 1 96.62 239 GLY B N 1
ATOM 4309 C CA . GLY B 1 239 ? 22.078 -6.367 -6.887 1 96.62 239 GLY B CA 1
ATOM 4310 C C . GLY B 1 239 ? 22.062 -6.668 -8.375 1 96.62 239 GLY B C 1
ATOM 4311 O O . GLY B 1 239 ? 23.047 -7.176 -8.914 1 96.62 239 GLY B O 1
ATOM 4312 N N . PHE B 1 240 ? 21 -6.348 -9.078 1 97.31 240 PHE B N 1
ATOM 4313 C CA . PHE B 1 240 ? 20.969 -6.551 -10.523 1 97.31 240 PHE B CA 1
ATOM 4314 C C . PHE B 1 240 ? 22.062 -5.738 -11.211 1 97.31 240 PHE B C 1
ATOM 4316 O O . PHE B 1 240 ? 22.344 -4.609 -10.805 1 97.31 240 PHE B O 1
ATOM 4323 N N . ASP B 1 241 ? 22.641 -6.234 -12.234 1 95.12 241 ASP B N 1
ATOM 4324 C CA . ASP B 1 241 ? 23.75 -5.539 -12.906 1 95.12 241 ASP B CA 1
ATOM 4325 C C . ASP B 1 241 ? 23.219 -4.566 -13.961 1 95.12 241 ASP B C 1
ATOM 4327 O O . ASP B 1 241 ? 24 -3.848 -14.594 1 95.12 241 ASP B O 1
ATOM 4331 N N . GLY B 1 242 ? 21.938 -4.555 -14.203 1 95.5 242 GLY B N 1
ATOM 4332 C CA . GLY B 1 242 ? 21.25 -3.586 -15.039 1 95.5 242 GLY B CA 1
ATOM 4333 C C . GLY B 1 242 ? 19.984 -3.049 -14.414 1 95.5 242 GLY B C 1
ATOM 4334 O O . GLY B 1 242 ? 19.625 -3.447 -13.305 1 95.5 242 GLY B O 1
ATOM 4335 N N . ALA B 1 243 ? 19.328 -2.164 -15.156 1 93.81 243 ALA B N 1
ATOM 4336 C CA . ALA B 1 243 ? 18.141 -1.492 -14.641 1 93.81 243 ALA B CA 1
ATOM 4337 C C . ALA B 1 243 ? 17 -2.479 -14.453 1 93.81 243 ALA B C 1
ATOM 4339 O O . ALA B 1 243 ? 16.719 -3.301 -15.336 1 93.81 243 ALA B O 1
ATOM 4340 N N . GLY B 1 244 ? 16.375 -2.373 -13.344 1 96.5 244 GLY B N 1
ATOM 4341 C CA . GLY B 1 244 ? 15.273 -3.271 -13.031 1 96.5 244 GLY B CA 1
ATOM 4342 C C . GLY B 1 244 ? 13.922 -2.748 -13.492 1 96.5 244 GLY B C 1
ATOM 4343 O O . GLY B 1 244 ? 12.891 -3.369 -13.234 1 96.5 244 GLY B O 1
ATOM 4344 N N . GLY B 1 245 ? 13.82 -1.588 -14.117 1 97.69 245 GLY B N 1
ATOM 4345 C CA . GLY B 1 245 ? 12.578 -0.978 -14.555 1 97.69 245 GLY B CA 1
ATOM 4346 C C . GLY B 1 245 ? 12.758 0.44 -15.07 1 97.69 245 GLY B C 1
ATOM 4347 O O . GLY B 1 245 ? 13.844 0.814 -15.516 1 97.69 245 GLY B O 1
ATOM 4348 N N . VAL B 1 246 ? 11.672 1.173 -15.125 1 97.5 246 VAL B N 1
ATOM 4349 C CA . VAL B 1 246 ? 11.68 2.549 -15.609 1 97.5 246 VAL B CA 1
ATOM 4350 C C . VAL B 1 246 ? 11.141 3.48 -14.523 1 97.5 246 VAL B C 1
ATOM 4352 O O . VAL B 1 246 ? 10.297 3.08 -13.719 1 97.5 246 VAL B O 1
ATOM 4355 N N . ALA B 1 247 ? 11.609 4.68 -14.508 1 96.19 247 ALA B N 1
ATOM 4356 C CA . ALA B 1 247 ? 11.164 5.688 -13.547 1 96.19 247 ALA B CA 1
ATOM 4357 C C . ALA B 1 247 ? 10.016 6.52 -14.125 1 96.19 247 ALA B C 1
ATOM 4359 O O . ALA B 1 247 ? 10 6.82 -15.32 1 96.19 247 ALA B O 1
ATOM 4360 N N . TRP B 1 248 ? 9.094 6.93 -13.242 1 95.44 248 TRP B N 1
ATOM 4361 C CA . TRP B 1 248 ? 7.953 7.684 -13.75 1 95.44 248 TRP B CA 1
ATOM 4362 C C . TRP B 1 248 ? 8.398 9.016 -14.344 1 95.44 248 TRP B C 1
ATOM 4364 O O . TRP B 1 248 ? 7.801 9.5 -15.305 1 95.44 248 TRP B O 1
ATOM 4374 N N . ARG B 1 249 ? 9.484 9.602 -13.859 1 92.75 249 ARG B N 1
ATOM 4375 C CA . ARG B 1 249 ? 9.984 10.867 -14.367 1 92.75 249 ARG B CA 1
ATOM 4376 C C . ARG B 1 249 ? 10.383 10.75 -15.836 1 92.75 249 ARG B C 1
ATOM 4378 O O . ARG B 1 249 ? 10.297 11.719 -16.594 1 92.75 249 ARG B O 1
ATOM 4385 N N . ASP B 1 250 ? 10.797 9.562 -16.203 1 91.88 250 ASP B N 1
ATOM 4386 C CA . ASP B 1 250 ? 11.234 9.32 -17.578 1 91.88 250 ASP B CA 1
ATOM 4387 C C . ASP B 1 250 ? 10.062 8.961 -18.469 1 91.88 250 ASP B C 1
ATOM 4389 O O . ASP B 1 250 ? 10.219 8.82 -19.688 1 91.88 250 ASP B O 1
ATOM 4393 N N . MET B 1 251 ? 8.922 8.75 -17.844 1 93.06 251 MET B N 1
ATOM 4394 C CA . MET B 1 251 ? 7.719 8.383 -18.594 1 93.06 251 MET B CA 1
ATOM 4395 C C . MET B 1 251 ? 6.742 9.547 -18.656 1 93.06 251 MET B C 1
ATOM 4397 O O . MET B 1 251 ? 5.66 9.43 -19.234 1 93.06 251 MET B O 1
ATOM 4401 N N . ALA B 1 252 ? 7.121 10.711 -18.125 1 89 252 ALA B N 1
ATOM 4402 C CA . ALA B 1 252 ? 6.219 11.836 -17.922 1 89 252 ALA B CA 1
ATOM 4403 C C . ALA B 1 252 ? 5.77 12.43 -19.25 1 89 252 ALA B C 1
ATOM 4405 O O . ALA B 1 252 ? 4.734 13.094 -19.328 1 89 252 ALA B O 1
ATOM 4406 N N . ASP B 1 253 ? 6.523 12.195 -20.297 1 90.44 253 ASP B N 1
ATOM 4407 C CA . ASP B 1 253 ? 6.152 12.719 -21.609 1 90.44 253 ASP B CA 1
ATOM 4408 C C . ASP B 1 253 ? 5.164 11.789 -22.312 1 90.44 253 ASP B C 1
ATOM 4410 O O . ASP B 1 253 ? 4.516 12.18 -23.281 1 90.44 253 ASP B O 1
ATOM 4414 N N . ARG B 1 254 ? 4.973 10.594 -21.719 1 92.44 254 ARG B N 1
ATOM 4415 C CA . ARG B 1 254 ? 4.16 9.594 -22.406 1 92.44 254 ARG B CA 1
ATOM 4416 C C . ARG B 1 254 ? 2.92 9.242 -21.594 1 92.44 254 ARG B C 1
ATOM 4418 O O . ARG B 1 254 ? 2.047 8.508 -22.062 1 92.44 254 ARG B O 1
ATOM 4425 N N . MET B 1 255 ? 2.871 9.734 -20.438 1 94.81 255 MET B N 1
ATOM 4426 C CA . MET B 1 255 ? 1.766 9.406 -19.547 1 94.81 255 MET B CA 1
ATOM 4427 C C . MET B 1 255 ? 1.157 10.664 -18.938 1 94.81 255 MET B C 1
ATOM 4429 O O . MET B 1 255 ? 1.869 11.633 -18.672 1 94.81 255 MET B O 1
ATOM 4433 N N . THR B 1 256 ? -0.139 10.633 -18.781 1 95 256 THR B N 1
ATOM 4434 C CA . THR B 1 256 ? -0.812 11.742 -18.109 1 95 256 THR B CA 1
ATOM 4435 C C . THR B 1 256 ? -0.5 11.75 -16.625 1 95 256 THR B C 1
ATOM 4437 O O . THR B 1 256 ? -0.095 10.727 -16.062 1 95 256 THR B O 1
ATOM 4440 N N . PRO B 1 257 ? -0.625 12.898 -15.945 1 94.62 257 PRO B N 1
ATOM 4441 C CA . PRO B 1 257 ? -0.453 12.945 -14.492 1 94.62 257 PRO B CA 1
ATOM 4442 C C . PRO B 1 257 ? -1.34 11.945 -13.758 1 94.62 257 PRO B C 1
ATOM 4444 O O . PRO B 1 257 ? -0.91 11.344 -12.773 1 94.62 257 PRO B O 1
ATOM 4447 N N . GLU B 1 258 ? -2.514 11.766 -14.281 1 95.75 258 GLU B N 1
ATOM 4448 C CA . GLU B 1 258 ? -3.443 10.797 -13.703 1 95.75 258 GLU B CA 1
ATOM 4449 C C . GLU B 1 258 ? -2.906 9.375 -13.812 1 95.75 258 GLU B C 1
ATOM 4451 O O . GLU B 1 258 ? -2.98 8.602 -12.859 1 95.75 258 GLU B O 1
ATOM 4456 N N . GLU B 1 259 ? -2.377 9.039 -14.945 1 96.69 259 GLU B N 1
ATOM 4457 C CA . GLU B 1 259 ? -1.801 7.715 -15.172 1 96.69 259 GLU B CA 1
ATOM 4458 C C . GLU B 1 259 ? -0.596 7.477 -14.266 1 96.69 259 GLU B C 1
ATOM 4460 O O . GLU B 1 259 ? -0.435 6.387 -13.711 1 96.69 259 GLU B O 1
ATOM 4465 N N . ILE B 1 260 ? 0.215 8.492 -14.109 1 97.19 260 ILE B N 1
ATOM 4466 C CA . ILE B 1 260 ? 1.405 8.391 -13.273 1 97.19 260 ILE B CA 1
ATOM 4467 C C . ILE B 1 260 ? 0.995 8.172 -11.82 1 97.19 260 ILE B C 1
ATOM 4469 O O . ILE B 1 260 ? 1.508 7.273 -11.148 1 97.19 260 ILE B O 1
ATOM 4473 N N . ALA B 1 261 ? 0.068 8.992 -11.352 1 97.44 261 ALA B N 1
ATOM 4474 C CA . ALA B 1 261 ? -0.425 8.836 -9.984 1 97.44 261 ALA B CA 1
ATOM 4475 C C . ALA B 1 261 ? -1.043 7.453 -9.781 1 97.44 261 ALA B C 1
ATOM 4477 O O . ALA B 1 261 ? -0.741 6.77 -8.797 1 97.44 261 ALA B O 1
ATOM 4478 N N . GLY B 1 262 ? -1.901 7.074 -10.75 1 97.81 262 GLY B N 1
ATOM 4479 C CA . GLY B 1 262 ? -2.572 5.789 -10.664 1 97.81 262 GLY B CA 1
ATOM 4480 C C . GLY B 1 262 ? -1.61 4.613 -10.641 1 97.81 262 GLY B C 1
ATOM 4481 O O . GLY B 1 262 ? -1.715 3.734 -9.781 1 97.81 262 GLY B O 1
ATOM 4482 N N . LEU B 1 263 ? -0.656 4.605 -11.57 1 98.19 263 LEU B N 1
ATOM 4483 C CA . LEU B 1 263 ? 0.299 3.508 -11.664 1 98.19 263 LEU B CA 1
ATOM 4484 C C . LEU B 1 263 ? 1.188 3.453 -10.43 1 98.19 263 LEU B C 1
ATOM 4486 O O . LEU B 1 263 ? 1.561 2.369 -9.969 1 98.19 263 LEU B O 1
ATOM 4490 N N . THR B 1 264 ? 1.518 4.605 -9.844 1 98.31 264 THR B N 1
ATOM 4491 C CA . THR B 1 264 ? 2.285 4.648 -8.609 1 98.31 264 THR B CA 1
ATOM 4492 C C . THR B 1 264 ? 1.548 3.912 -7.492 1 98.31 264 THR B C 1
ATOM 4494 O O . THR B 1 264 ? 2.133 3.078 -6.797 1 98.31 264 THR B O 1
ATOM 4497 N N . GLY B 1 265 ? 0.248 4.219 -7.379 1 98.25 265 GLY B N 1
ATOM 4498 C CA . GLY B 1 265 ? -0.56 3.521 -6.391 1 98.25 265 GLY B CA 1
ATOM 4499 C C . GLY B 1 265 ? -0.671 2.031 -6.656 1 98.25 265 GLY B C 1
ATOM 4500 O O . GLY B 1 265 ? -0.594 1.224 -5.73 1 98.25 265 GLY B O 1
ATOM 4501 N N . VAL B 1 266 ? -0.794 1.678 -7.895 1 98.5 266 VAL B N 1
ATOM 4502 C CA . VAL B 1 266 ? -0.966 0.286 -8.297 1 98.5 266 VAL B CA 1
ATOM 4503 C C . VAL B 1 266 ? 0.307 -0.501 -7.988 1 98.5 266 VAL B C 1
ATOM 4505 O O . VAL B 1 266 ? 0.245 -1.604 -7.441 1 98.5 266 VAL B O 1
ATOM 4508 N N . LEU B 1 267 ? 1.445 0.07 -8.32 1 98.5 267 LEU B N 1
ATOM 4509 C CA . LEU B 1 267 ? 2.717 -0.587 -8.039 1 98.5 267 LEU B CA 1
ATOM 4510 C C . LEU B 1 267 ? 2.908 -0.783 -6.539 1 98.5 267 LEU B C 1
ATOM 4512 O O . LEU B 1 267 ? 3.299 -1.865 -6.094 1 98.5 267 LEU B O 1
ATOM 4516 N N . PHE B 1 268 ? 2.572 0.218 -5.809 1 97.56 268 PHE B N 1
ATOM 4517 C CA . PHE B 1 268 ? 2.656 0.135 -4.355 1 97.56 268 PHE B CA 1
ATOM 4518 C C . PHE B 1 268 ? 1.752 -0.968 -3.822 1 97.56 268 PHE B C 1
ATOM 4520 O O . PHE B 1 268 ? 2.178 -1.787 -3.006 1 97.56 268 PHE B O 1
ATOM 4527 N N . MET B 1 269 ? 0.559 -0.982 -4.281 1 98.06 269 MET B N 1
ATOM 4528 C CA . MET B 1 269 ? -0.454 -1.932 -3.828 1 98.06 269 MET B CA 1
ATOM 4529 C C . MET B 1 269 ? -0.047 -3.363 -4.16 1 98.06 269 MET B C 1
ATOM 4531 O O . MET B 1 269 ? -0.12 -4.25 -3.309 1 98.06 269 MET B O 1
ATOM 4535 N N . TYR B 1 270 ? 0.467 -3.613 -5.324 1 98.69 270 TYR B N 1
ATOM 4536 C CA . TYR B 1 270 ? 0.73 -4.984 -5.75 1 98.69 270 TYR B CA 1
ATOM 4537 C C . TYR B 1 270 ? 2.039 -5.496 -5.16 1 98.69 270 TYR B C 1
ATOM 4539 O O . TYR B 1 270 ? 2.262 -6.707 -5.086 1 98.69 270 TYR B O 1
ATOM 4547 N N . ASN B 1 271 ? 2.951 -4.543 -4.824 1 98.44 271 ASN B N 1
ATOM 4548 C CA . ASN B 1 271 ? 4.121 -4.996 -4.074 1 98.44 271 ASN B CA 1
ATOM 4549 C C . ASN B 1 271 ? 3.721 -5.656 -2.758 1 98.44 271 ASN B C 1
ATOM 4551 O O . ASN B 1 271 ? 4.273 -6.691 -2.383 1 98.44 271 ASN B O 1
ATOM 4555 N N . ARG B 1 272 ? 2.738 -5.141 -2.09 1 97.38 272 ARG B N 1
ATOM 4556 C CA . ARG B 1 272 ? 2.234 -5.719 -0.846 1 97.38 272 ARG B CA 1
ATOM 4557 C C . ARG B 1 272 ? 1.324 -6.91 -1.124 1 97.38 272 ARG B C 1
ATOM 4559 O O . ARG B 1 272 ? 1.392 -7.922 -0.427 1 97.38 272 ARG B O 1
ATOM 4566 N N . PHE B 1 273 ? 0.558 -6.789 -2.141 1 98.56 273 PHE B N 1
ATOM 4567 C CA . PHE B 1 273 ? -0.393 -7.832 -2.516 1 98.56 273 PHE B CA 1
ATOM 4568 C C . PHE B 1 273 ? 0.326 -9.141 -2.818 1 98.56 273 PHE B C 1
ATOM 4570 O O . PHE B 1 273 ? -0.052 -10.195 -2.307 1 98.56 273 PHE B O 1
ATOM 4577 N N . ILE B 1 274 ? 1.371 -9.062 -3.637 1 98.88 274 ILE B N 1
ATOM 4578 C CA . ILE B 1 274 ? 2.051 -10.281 -4.066 1 98.88 274 ILE B CA 1
ATOM 4579 C C . ILE B 1 274 ? 2.812 -10.891 -2.891 1 98.88 274 ILE B C 1
ATOM 4581 O O . ILE B 1 274 ? 2.963 -12.109 -2.807 1 98.88 274 ILE B O 1
ATOM 4585 N N . ALA B 1 275 ? 3.248 -10.062 -1.949 1 98.81 275 ALA B N 1
ATOM 4586 C CA . ALA B 1 275 ? 3.857 -10.594 -0.731 1 98.81 275 ALA B CA 1
ATOM 4587 C C . ALA B 1 275 ? 2.842 -11.375 0.093 1 98.81 275 ALA B C 1
ATOM 4589 O O . ALA B 1 275 ? 3.143 -12.469 0.582 1 98.81 275 ALA B O 1
ATOM 4590 N N . ASP B 1 276 ? 1.636 -10.805 0.219 1 98.69 276 ASP B N 1
ATOM 4591 C CA . ASP B 1 276 ? 0.561 -11.508 0.916 1 98.69 276 ASP B CA 1
ATOM 4592 C C . ASP B 1 276 ? 0.309 -12.883 0.294 1 98.69 276 ASP B C 1
ATOM 4594 O O . ASP B 1 276 ? 0.217 -13.883 1.007 1 98.69 276 ASP B O 1
ATOM 4598 N N . ILE B 1 277 ? 0.26 -12.891 -1.009 1 98.88 277 ILE B N 1
ATOM 4599 C CA . ILE B 1 277 ? -0.089 -14.117 -1.717 1 98.88 277 ILE B CA 1
ATOM 4600 C C . ILE B 1 277 ? 1.044 -15.133 -1.582 1 98.88 277 ILE B C 1
ATOM 4602 O O . ILE B 1 277 ? 0.798 -16.328 -1.437 1 98.88 277 ILE B O 1
ATOM 4606 N N . THR B 1 278 ? 2.318 -14.617 -1.667 1 98.88 278 THR B N 1
ATOM 4607 C CA . THR B 1 278 ? 3.475 -15.492 -1.498 1 98.88 278 THR B CA 1
ATOM 4608 C C . THR B 1 278 ? 3.416 -16.219 -0.155 1 98.88 278 THR B C 1
ATOM 4610 O O . THR B 1 278 ? 3.514 -17.438 -0.101 1 98.88 278 THR B O 1
ATOM 4613 N N . VAL B 1 279 ? 3.139 -15.508 0.907 1 98.88 279 VAL B N 1
ATOM 4614 C CA . VAL B 1 279 ? 3.088 -16.062 2.254 1 98.88 279 VAL B CA 1
ATOM 4615 C C . VAL B 1 279 ? 1.891 -17 2.377 1 98.88 279 VAL B C 1
ATOM 4617 O O . VAL B 1 279 ? 2 -18.094 2.959 1 98.88 279 VAL B O 1
ATOM 4620 N N . ALA B 1 280 ? 0.767 -16.625 1.808 1 98.75 280 ALA B N 1
ATOM 4621 C CA . ALA B 1 280 ? -0.453 -17.422 1.884 1 98.75 280 ALA B CA 1
ATOM 4622 C C . ALA B 1 280 ? -0.266 -18.781 1.205 1 98.75 280 ALA B C 1
ATOM 4624 O O . ALA B 1 280 ? -0.625 -19.812 1.767 1 98.75 280 ALA B O 1
ATOM 4625 N N . ILE B 1 281 ? 0.319 -18.781 0.033 1 98.75 281 ILE B N 1
ATOM 4626 C CA . ILE B 1 281 ? 0.452 -20.016 -0.736 1 98.75 281 ILE B CA 1
ATOM 4627 C C . ILE B 1 281 ? 1.473 -20.922 -0.067 1 98.75 281 ILE B C 1
ATOM 4629 O O . ILE B 1 281 ? 1.293 -22.141 -0.036 1 98.75 281 ILE B O 1
ATOM 4633 N N . ILE B 1 282 ? 2.504 -20.375 0.453 1 98.5 282 ILE B N 1
ATOM 4634 C CA . ILE B 1 282 ? 3.494 -21.172 1.163 1 98.5 282 ILE B CA 1
ATOM 4635 C C . ILE B 1 282 ? 2.854 -21.812 2.395 1 98.5 282 ILE B C 1
ATOM 4637 O O . ILE B 1 282 ? 3.146 -22.953 2.729 1 98.5 282 ILE B O 1
ATOM 4641 N N . ARG B 1 283 ? 1.991 -21.062 3.088 1 98.69 283 ARG B N 1
ATOM 4642 C CA . ARG B 1 283 ? 1.298 -21.625 4.242 1 98.69 283 ARG B CA 1
ATOM 4643 C C . ARG B 1 283 ? 0.38 -22.766 3.822 1 98.69 283 ARG B C 1
ATOM 4645 O O . ARG B 1 283 ? 0.268 -23.766 4.531 1 98.69 283 ARG B O 1
ATOM 4652 N N . LEU B 1 284 ? -0.313 -22.594 2.682 1 98.69 284 LEU B N 1
ATOM 4653 C CA . LEU B 1 284 ? -1.155 -23.672 2.17 1 98.69 284 LEU B CA 1
ATOM 4654 C C . LEU B 1 284 ? -0.326 -24.906 1.871 1 98.69 284 LEU B C 1
ATOM 4656 O O . LEU B 1 284 ? -0.752 -26.031 2.162 1 98.69 284 LEU B O 1
ATOM 4660 N N . LYS B 1 285 ? 0.857 -24.719 1.285 1 98.12 285 LYS B N 1
ATOM 4661 C CA . LYS B 1 285 ? 1.75 -25.844 1.021 1 98.12 285 LYS B CA 1
ATOM 4662 C C . LYS B 1 285 ? 2.215 -26.5 2.32 1 98.12 285 LYS B C 1
ATOM 4664 O O . LYS B 1 285 ? 2.268 -27.719 2.424 1 98.12 285 LYS B O 1
ATOM 4669 N N . GLN B 1 286 ? 2.504 -25.672 3.258 1 98.19 286 GLN B N 1
ATOM 4670 C CA . GLN B 1 286 ? 2.975 -26.141 4.555 1 98.19 286 GLN B CA 1
ATOM 4671 C C . GLN B 1 286 ? 1.933 -27.031 5.223 1 98.19 286 GLN B C 1
ATOM 4673 O O . GLN B 1 286 ? 2.281 -27.984 5.93 1 98.19 286 GLN B O 1
ATOM 4678 N N . ALA B 1 287 ? 0.674 -26.75 4.965 1 98.12 287 ALA B N 1
ATOM 4679 C CA . ALA B 1 287 ? -0.411 -27.531 5.562 1 98.12 287 ALA B CA 1
ATOM 4680 C C . ALA B 1 287 ? -0.327 -29 5.145 1 98.12 287 ALA B C 1
ATOM 4682 O O . ALA B 1 287 ? -0.789 -29.875 5.871 1 98.12 287 ALA B O 1
ATOM 4683 N N . PHE B 1 288 ? 0.277 -29.312 4.016 1 97.5 288 PHE B N 1
ATOM 4684 C CA . PHE B 1 288 ? 0.364 -30.672 3.512 1 97.5 288 PHE B CA 1
ATOM 4685 C C . PHE B 1 288 ? 1.653 -31.344 3.975 1 97.5 288 PHE B C 1
ATOM 4687 O O . PHE B 1 288 ? 1.804 -32.562 3.859 1 97.5 288 PHE B O 1
ATOM 4694 N N . GLY B 1 289 ? 2.588 -30.484 4.492 1 93.94 289 GLY B N 1
ATOM 4695 C CA . GLY B 1 289 ? 3.887 -31.047 4.828 1 93.94 289 GLY B CA 1
ATOM 4696 C C . GLY B 1 289 ? 4.641 -30.234 5.855 1 93.94 289 GLY B C 1
ATOM 4697 O O . GLY B 1 289 ? 4.07 -29.812 6.863 1 93.94 289 GLY B O 1
ATOM 4698 N N . SER B 1 290 ? 5.941 -30.109 5.668 1 93.75 290 SER B N 1
ATOM 4699 C CA . SER B 1 290 ? 6.809 -29.375 6.582 1 93.75 290 SER B CA 1
ATOM 4700 C C . SER B 1 290 ? 7.176 -28.016 6.02 1 93.75 290 SER B C 1
ATOM 4702 O O . SER B 1 290 ? 6.895 -27.719 4.852 1 93.75 290 SER B O 1
ATOM 4704 N N . ALA B 1 291 ? 7.703 -27.234 6.902 1 95.38 291 ALA B N 1
ATOM 4705 C CA . ALA B 1 291 ? 8.219 -25.938 6.465 1 95.38 291 ALA B CA 1
ATOM 4706 C C . ALA B 1 291 ? 9.281 -26.109 5.379 1 95.38 291 ALA B C 1
ATOM 4708 O O . ALA B 1 291 ? 9.336 -25.328 4.422 1 95.38 291 ALA B O 1
ATOM 4709 N N . GLU B 1 292 ? 10.102 -27.109 5.469 1 94.62 292 GLU B N 1
ATOM 4710 C CA . GLU B 1 292 ? 11.148 -27.391 4.496 1 94.62 292 GLU B CA 1
ATOM 4711 C C . GLU B 1 292 ? 10.562 -27.75 3.133 1 94.62 292 GLU B C 1
ATOM 4713 O O . GLU B 1 292 ? 11.023 -27.25 2.104 1 94.62 292 GLU B O 1
ATOM 4718 N N . ASP B 1 293 ? 9.562 -28.531 3.182 1 95.19 293 ASP B N 1
ATOM 4719 C CA . ASP B 1 293 ? 8.914 -28.938 1.938 1 95.19 293 ASP B CA 1
ATOM 4720 C C . ASP B 1 293 ? 8.211 -27.75 1.284 1 95.19 293 ASP B C 1
ATOM 4722 O O . ASP B 1 293 ? 8.25 -27.594 0.061 1 95.19 293 ASP B O 1
ATOM 4726 N N . ALA B 1 294 ? 7.613 -26.938 2.084 1 96.25 294 ALA B N 1
ATOM 4727 C CA . ALA B 1 294 ? 6.832 -25.797 1.595 1 96.25 294 ALA B CA 1
ATOM 4728 C C . ALA B 1 294 ? 7.734 -24.766 0.939 1 96.25 294 ALA B C 1
ATOM 4730 O O . ALA B 1 294 ? 7.305 -24.047 0.032 1 96.25 294 ALA B O 1
ATOM 4731 N N . THR B 1 295 ? 9.016 -24.672 1.369 1 96.62 295 THR B N 1
ATOM 4732 C CA . THR B 1 295 ? 9.891 -23.609 0.867 1 96.62 295 THR B CA 1
ATOM 4733 C C . THR B 1 295 ? 10.844 -24.172 -0.188 1 96.62 295 THR B C 1
ATOM 4735 O O . THR B 1 295 ? 11.711 -23.438 -0.693 1 96.62 295 THR B O 1
ATOM 4738 N N . GLU B 1 296 ? 10.711 -25.391 -0.512 1 95.56 296 GLU B N 1
ATOM 4739 C CA . GLU B 1 296 ? 11.578 -26.016 -1.517 1 95.56 296 GLU B CA 1
ATOM 4740 C C . GLU B 1 296 ? 11.211 -25.531 -2.922 1 95.56 296 GLU B C 1
ATOM 4742 O O . GLU B 1 296 ? 10.031 -25.422 -3.256 1 95.56 296 GLU B O 1
ATOM 4747 N N . ASN B 1 297 ? 12.18 -25.188 -3.705 1 95.81 297 ASN B N 1
ATOM 4748 C CA . ASN B 1 297 ? 12 -24.938 -5.133 1 95.81 297 ASN B CA 1
ATOM 4749 C C . ASN B 1 297 ? 11.859 -26.234 -5.914 1 95.81 297 ASN B C 1
ATOM 4751 O O . ASN B 1 297 ? 12.859 -26.906 -6.219 1 95.81 297 ASN B O 1
ATOM 4755 N N . LYS B 1 298 ? 10.711 -26.547 -6.355 1 95.31 298 LYS B N 1
ATOM 4756 C CA . LYS B 1 298 ? 10.414 -27.828 -6.965 1 95.31 298 LYS B CA 1
ATOM 4757 C C . LYS B 1 298 ? 10.82 -27.859 -8.43 1 95.31 298 LYS B C 1
ATOM 4759 O O . LYS B 1 298 ? 10.836 -28.922 -9.062 1 95.31 298 LYS B O 1
ATOM 4764 N N . PHE B 1 299 ? 11.25 -26.688 -8.945 1 95.88 299 PHE B N 1
ATOM 4765 C CA . PHE B 1 299 ? 11.609 -26.594 -10.352 1 95.88 299 PHE B CA 1
ATOM 4766 C C . PHE B 1 299 ? 13 -26.016 -10.523 1 95.88 299 PHE B C 1
ATOM 4768 O O . PHE B 1 299 ? 13.25 -25.234 -11.453 1 95.88 299 PHE B O 1
ATOM 4775 N N . ARG B 1 300 ? 13.859 -26.328 -9.656 1 92.5 300 ARG B N 1
ATOM 4776 C CA . ARG B 1 300 ? 15.219 -25.797 -9.641 1 92.5 300 ARG B CA 1
ATOM 4777 C C . ARG B 1 300 ? 15.953 -26.156 -10.93 1 92.5 300 ARG B C 1
ATOM 4779 O O . ARG B 1 300 ? 15.859 -27.281 -11.414 1 92.5 300 ARG B O 1
ATOM 4786 N N . VAL B 1 301 ? 16.594 -25.156 -11.453 1 89.62 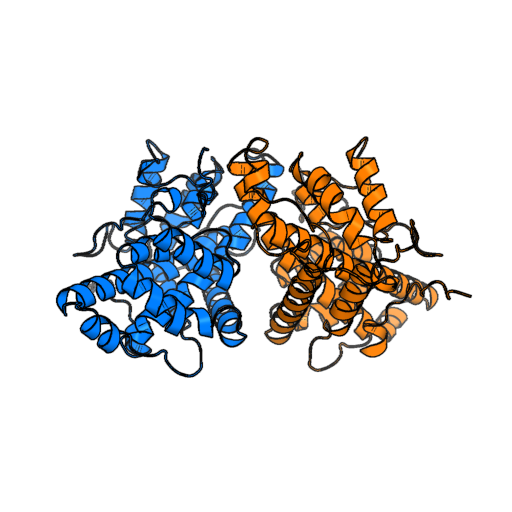301 VAL B N 1
ATOM 4787 C CA . VAL B 1 301 ? 17.5 -25.344 -12.586 1 89.62 301 VAL B CA 1
ATOM 4788 C C . VAL B 1 301 ? 18.953 -25.281 -12.109 1 89.62 301 VAL B C 1
ATOM 4790 O O . VAL B 1 301 ? 19.375 -24.281 -11.531 1 89.62 301 VAL B O 1
ATOM 4793 N N . TRP B 1 302 ? 19.625 -26.297 -12.289 1 85.81 302 TRP B N 1
ATOM 4794 C CA . TRP B 1 302 ? 21.016 -26.359 -11.828 1 85.81 302 TRP B CA 1
ATOM 4795 C C . TRP B 1 302 ? 21.953 -25.766 -12.867 1 85.81 302 TRP B C 1
ATOM 4797 O O . TRP B 1 302 ? 21.672 -25.812 -14.07 1 85.81 302 TRP B O 1
ATOM 4807 N N . PRO B 1 303 ? 23.016 -25.172 -12.281 1 83.12 303 PRO B N 1
ATOM 4808 C CA . PRO B 1 303 ? 24 -24.609 -13.211 1 83.12 303 PRO B CA 1
ATOM 4809 C C . PRO B 1 303 ? 24.578 -25.656 -14.172 1 83.12 303 PRO B C 1
ATOM 4811 O O . PRO B 1 303 ? 24.656 -26.828 -13.828 1 83.12 303 PRO B O 1
ATOM 4814 N N . THR B 1 304 ? 24.766 -25.203 -15.422 1 74.25 304 THR B N 1
ATOM 4815 C CA . THR B 1 304 ? 25.438 -26.062 -16.391 1 74.25 304 THR B CA 1
ATOM 4816 C C . THR B 1 304 ? 26.875 -26.328 -15.953 1 74.25 304 THR B C 1
ATOM 4818 O O . THR B 1 304 ? 27.594 -25.422 -15.523 1 74.25 304 THR B O 1
ATOM 4821 N N . GLU B 1 305 ? 27.25 -27.531 -15.375 1 64.56 305 GLU B N 1
ATOM 4822 C CA . GLU B 1 305 ? 28.609 -27.891 -15.031 1 64.56 305 GLU B CA 1
ATOM 4823 C C . GLU B 1 305 ? 29.578 -27.547 -16.156 1 64.56 305 GLU B C 1
ATOM 4825 O O . GLU B 1 305 ? 29.312 -27.812 -17.328 1 64.56 305 GLU B O 1
ATOM 4830 N N . LYS B 1 306 ? 30.375 -26.422 -16.078 1 55.81 306 LYS B N 1
ATOM 4831 C CA . LYS B 1 306 ? 31.516 -26.281 -16.984 1 55.81 306 LYS B CA 1
ATOM 4832 C C . LYS B 1 306 ? 32.375 -27.531 -16.984 1 55.81 306 LYS B C 1
ATOM 4834 O O . LYS B 1 306 ? 32.906 -27.938 -15.93 1 55.81 306 LYS B O 1
ATOM 4839 N N . GLY B 1 307 ? 31.875 -28.594 -17.672 1 27.36 307 GLY B N 1
ATOM 4840 C CA . GLY B 1 307 ? 32.844 -29.641 -18 1 27.36 307 GLY B CA 1
ATOM 4841 C C . GLY B 1 307 ? 34.094 -29.094 -18.641 1 27.36 307 GLY B C 1
ATOM 4842 O O . GLY B 1 307 ? 34.094 -28.031 -19.25 1 27.36 307 GLY B O 1
#

Foldseek 3Di:
DPDPFPDDDDDFQAQVNDDDPRVVVQLQCCFLLQAQGDWPLLRRLVVLPPFSVFLCVFASLQLQWQLVLVLLLVLLLLLAQDDDAFAACVVVVVVVPDDPVNVVVVLVLLLRLLSRLSSVLLLLLLALQQQAVHQQAQDPPQDDDPRRSDGDGGHHFPPDHHADFADLRPDDNLLVVLQVVLCVLQVHPGRTSSSRRVSVPVVVSVVLVVTFVNVCRPNPSNVVSLVVSSVSSNVSSSNGSGRSGHYVVVCPVPDPPVSSVVSSVSSVRVSSVSSSSSSSSLSSSCNNHHNCRSSDNPRDDDDDPPD/DPDDFPDDDDDFQAQVNDDDPRVVVQLQCCFLLQAQGDWPLLRRLVVLPPFSVQLCVFASLQLQWQLVLVLLLVLLLLLAQDDDAFAACVVVCVVVPDDPVNVVVVLVLLLRLLSRLSSVLLLLLLALQQQAVHQQAQDPPQDDDPRRSDGDGGHHFPPDHHADFADLRPDDNLLVVLQVVLCVLQVHPGRTSSSRRVSVPVVVSVVLVVTFVNVCRPNPSNVVSLVVSSVSSNVSSSNGSGRSGHYVVVCPVPDPPVSSVVSSVSSVRVSSVSSSSSSSSLSSSCNNHHNCRSSDNPRDDDGDPPD